Protein AF-A0A430QUJ9-F1 (afdb_monomer)

Foldseek 3Di:
DPDDPPVCVVVCVVDDPQQAAQEAEQDFAQFLVSLLVLVVVCVVRVVRHDPPHYYWYFDAFFPDPVGNVVSVVVIDHRFVLSNLLVVLVVVLCVLLVCLVVVVCCVVDDDFDFDYDDYDFDDADDVGDDPDPVVVCVVLCQQQVLDDDDDDDDDAFWKFFADKDKDKDFDAFFFFAALLNLQLCCVQPVVHASLRSQVLVVVCRVVRFKTHRQDPKRHADPPDPLLVLLVQCLPPPQCNVVSVVCNVVDWDHFDDIDDPVRHGGIATRHDDDCVRSPDSSVVSSLVRHLSSSRRRDFDDDDDDDPDPDDDDDDDDDDDDDDDDDGGGFIKMKMWTWIAGRPGDTDIDIFIAGPHQTSCSRVVVPGDDGGDDPPQSNDRGDIDHDPDRDDDDDGDDDDDDADALSNVSVVCVVLQACHSSRSSVVVVVCCVVQQFDQDPSRGTHGTLVVVLVQVLCCVQPVVVVDCNLRNVLSVVSVCSSVVNDDSVVSSVVNVVVSVVSSVSCVVSVVSSVVSCCVSGVPPPPDDDDDDDDDDDDDDDDSVVSSPDPVVVVVVVVVVVVVD

Mean predicted aligned error: 14.9 Å

Nearest PDB structures (foldseek):
  5gvc-assembly2_B  TM=8.607E-01  e=5.008E-49  Homo sapiens
  5gvc-assembly1_A  TM=8.505E-01  e=1.075E-48  Homo sapiens
  5gve-assembly1_A  TM=8.332E-01  e=3.160E-47  Homo sapiens
  9ca1-assembly1_A  TM=7.577E-01  e=1.767E-44  Homo sapiens
  4cgy-assembly1_A  TM=8.148E-01  e=2.483E-36  Homo sapiens

Radius of gyration: 31.78 Å; Cα contacts (8 Å, |Δi|>4): 728; chains: 1; bounding box: 90×70×80 Å

InterPro domains:
  IPR000380 DNA topoisomerase, type IA [PTHR11390] (107-527)
  IPR003601 DNA topoisomerase, type IA, domain 2 [SM00436] (54-139)
  IPR003602 DNA topoisomerase, type IA, DNA-binding domain [SM00437] (164-452)
  IPR013497 DNA topoisomerase, type IA, central [PF01131] (105-489)
  IPR013497 DNA topoisomerase, type IA, central [PR00417] (24-37)
  IPR013497 DNA topoisomerase, type IA, central [PR00417] (206-215)
  IPR013497 DNA topoisomerase, type IA, central [PR00417] (283-299)
  IPR013497 DNA topoisomerase, type IA, central [PR00417] (414-428)
  IPR013497 DNA topoisomerase, type IA, central [PS52039] (79-500)
  IPR013497 DNA topoisomerase, type IA, central [cd00186] (83-490)
  IPR013824 DNA topoisomerase, type IA, central region, subdomain 1 [G3DSA:1.10.460.10] (399-499)
  IPR013825 DNA topoisomerase, type IA, central region, subdomain 2 [G3DSA:2.70.20.10] (113-398)
  IPR013826 DNA topoisomerase, type IA, central region, subdomain 3 [G3DSA:1.10.290.10] (172-297)
  IPR023405 DNA topoisomerase, type IA, core domain [SSF56712] (9-503)

pLDDT: mean 71.26, std 26.03, range [22.38, 98.44]

Sequence (561 aa):
MNVDFLSRYNSWDKVDPAKNAGILILWLDCDKEGENICFEVINCVHSVMVHPKRILRAHFSAVTDQELHGAMKNLREPNKHEALSVDARQELDLRIGCAFTRFQTKFFQVSGVDDTGGVLEMSWNRDRIFDKEAASVFLGRVKSSKTAVLVLLTYSFFLVVQVSVKQKIKPRPQGLNTVEMLRVASAGLGIGPHSAMAIAERLYTSGYINYPRTETTAYPNTFDLRGLLQQQVNNPVWGDLAREILKSGLTPPRAGHDAGDHPPIAPMRFASSQELGHEAYRLYEYITQHFIATCRCMFLEYQEDILRPKSKVTFFNSSLISVHGEKFLRTKLFMTVSVGDGELFTISGLKVVDPGFTRILTWQAIEDKSLPITLLNQGYQFNLLEEPSLVEGQTGPPDYLTEAELITAMERHGIGTDASIPTHIENIVQRGYVQLLSGRKLQPTPLGIVLVHGYQTIDAELVLPHMRRAVEEQLNHIARGHAKYDLVLQFVLAIFAAKYRYFVEHINGMDQLFEVSFTTLASSGKPLSSRFDFICKMDFSKTLTDEKTLSKQKLYDSTCL

Solvent-accessible surface area (backbone atoms only — not comparable to full-atom values): 33397 Å² total; per-residue (Å²): 132,92,75,72,68,66,78,56,56,85,57,49,93,80,50,68,84,41,55,75,32,39,66,48,77,42,81,56,61,77,50,48,65,31,36,29,51,49,53,54,52,44,67,74,37,62,81,51,36,32,86,78,72,44,72,33,21,44,56,58,54,41,64,40,74,70,40,51,57,48,12,73,74,58,59,41,71,72,51,64,36,30,17,46,23,45,55,50,48,55,52,49,54,49,56,54,48,52,53,58,50,53,53,45,61,70,71,60,76,86,77,76,85,87,86,90,86,92,90,92,86,85,91,54,96,80,62,77,74,96,44,71,68,61,49,48,50,54,52,41,57,72,68,57,70,69,88,82,84,93,76,97,77,95,72,81,55,36,34,30,73,44,75,46,82,42,79,47,71,52,77,66,56,49,42,40,24,33,69,61,51,37,28,44,28,29,72,73,67,71,34,52,44,49,61,43,49,58,42,39,50,54,36,15,79,69,27,35,21,29,49,55,73,24,83,7,15,26,73,56,95,86,59,62,64,65,62,44,44,61,50,40,38,81,42,92,88,50,7,66,59,36,50,50,35,71,70,74,50,69,41,82,61,49,89,47,52,74,71,86,80,41,59,28,39,36,49,64,44,70,83,49,58,87,78,53,35,74,70,48,27,56,54,51,47,51,42,40,43,52,42,56,26,26,39,45,66,50,86,76,92,76,83,86,82,78,87,72,82,93,74,93,80,84,89,74,90,78,75,90,74,92,70,92,80,79,51,25,41,30,42,38,37,42,33,37,30,33,40,72,98,65,49,76,45,77,53,71,28,30,38,72,75,41,63,45,42,29,73,65,43,54,94,70,48,74,82,71,43,64,65,67,73,75,66,71,41,73,66,38,69,49,75,75,94,68,83,94,75,88,81,88,75,75,89,73,80,84,77,65,51,29,58,37,54,48,53,50,50,31,61,74,55,48,42,49,69,92,72,37,46,31,60,58,54,48,50,40,44,77,70,54,29,28,46,82,45,85,86,49,18,47,43,70,29,68,65,29,48,46,51,53,52,24,41,40,72,67,42,47,64,81,68,44,56,66,56,56,19,54,50,51,53,51,34,51,29,18,35,71,64,76,41,57,63,69,60,55,51,53,54,53,51,52,53,53,54,51,52,48,52,53,45,66,77,42,41,66,66,30,47,56,49,48,48,77,69,45,59,94,60,92,80,74,92,71,92,79,81,92,84,83,89,79,87,81,89,80,62,79,80,50,78,82,71,50,72,73,61,56,63,60,49,59,64,53,56,75,72,74,119

Structure (mmCIF, N/CA/C/O backbone):
data_AF-A0A430QUJ9-F1
#
_entry.id   AF-A0A430QUJ9-F1
#
loop_
_atom_site.group_PDB
_atom_site.id
_atom_site.type_symbol
_atom_site.label_atom_id
_atom_site.label_alt_id
_atom_site.label_comp_id
_atom_site.label_asym_id
_atom_site.label_entity_id
_atom_site.label_seq_id
_atom_site.pdbx_PDB_ins_code
_atom_site.Cartn_x
_atom_site.Cartn_y
_atom_site.Cartn_z
_atom_site.occupancy
_atom_site.B_iso_or_equiv
_atom_site.auth_seq_id
_atom_site.auth_comp_id
_atom_site.auth_asym_id
_atom_site.auth_atom_id
_atom_site.pdbx_PDB_model_num
ATOM 1 N N . MET A 1 1 ? 21.611 -34.837 -0.361 1.00 35.78 1 MET A N 1
ATOM 2 C CA . MET A 1 1 ? 22.803 -34.457 -1.150 1.00 35.78 1 MET A CA 1
ATOM 3 C C . MET A 1 1 ? 22.974 -32.957 -1.011 1.00 35.78 1 MET A C 1
ATOM 5 O O . MET A 1 1 ? 22.182 -32.232 -1.595 1.00 35.78 1 MET A O 1
ATOM 9 N N . ASN A 1 2 ? 23.938 -32.491 -0.212 1.00 32.34 2 ASN A N 1
ATOM 10 C CA . ASN A 1 2 ? 24.296 -31.070 -0.204 1.00 32.34 2 ASN A CA 1
ATOM 11 C C . ASN A 1 2 ? 25.121 -30.794 -1.460 1.00 32.34 2 ASN A C 1
ATOM 13 O O . ASN A 1 2 ? 26.311 -31.096 -1.491 1.00 32.34 2 ASN A O 1
ATOM 17 N N . VAL A 1 3 ? 24.472 -30.283 -2.508 1.00 33.78 3 VAL A N 1
ATOM 18 C CA . VAL A 1 3 ? 25.174 -29.796 -3.696 1.00 33.78 3 VAL A CA 1
ATOM 19 C C . VAL A 1 3 ? 25.469 -28.322 -3.477 1.00 33.78 3 VAL A C 1
ATOM 21 O O . VAL A 1 3 ? 24.633 -27.454 -3.696 1.00 33.78 3 VAL A O 1
ATOM 24 N N . ASP A 1 4 ? 26.678 -28.112 -2.982 1.00 36.97 4 ASP A N 1
ATOM 25 C CA . ASP A 1 4 ? 27.428 -26.869 -2.881 1.00 36.97 4 ASP A CA 1
ATOM 26 C C . ASP A 1 4 ? 27.088 -25.836 -3.982 1.00 36.97 4 ASP A C 1
ATOM 28 O O . ASP A 1 4 ? 27.614 -25.863 -5.098 1.00 36.97 4 ASP A O 1
ATOM 32 N N . PHE A 1 5 ? 26.157 -24.932 -3.662 1.00 37.47 5 PHE A N 1
ATOM 33 C CA . PHE A 1 5 ? 25.719 -23.846 -4.547 1.00 37.47 5 PHE A CA 1
ATOM 34 C C . PHE A 1 5 ? 26.672 -22.639 -4.471 1.00 37.47 5 PHE A C 1
ATOM 36 O O . PHE A 1 5 ? 26.761 -21.851 -5.412 1.00 37.47 5 PHE A O 1
ATOM 43 N N . LEU A 1 6 ? 27.418 -22.516 -3.365 1.00 33.12 6 LEU A N 1
ATOM 44 C CA . LEU A 1 6 ? 28.308 -21.390 -3.083 1.00 33.12 6 LEU A CA 1
ATOM 45 C C . LEU A 1 6 ? 29.676 -21.534 -3.765 1.00 33.12 6 LEU A C 1
ATOM 47 O O . LEU A 1 6 ? 30.183 -20.539 -4.277 1.00 33.12 6 LEU A O 1
ATOM 51 N N . SER A 1 7 ? 30.256 -22.738 -3.883 1.00 32.97 7 SER A N 1
ATOM 52 C CA . SER A 1 7 ? 31.539 -22.888 -4.600 1.00 32.97 7 SER A CA 1
ATOM 53 C C . SER A 1 7 ? 31.452 -22.595 -6.100 1.00 32.97 7 SER A C 1
ATOM 55 O O . SER A 1 7 ? 32.457 -22.227 -6.710 1.00 32.97 7 SER A O 1
ATOM 57 N N . ARG A 1 8 ? 30.254 -22.668 -6.698 1.00 39.16 8 ARG A N 1
ATOM 58 C CA . ARG A 1 8 ? 30.025 -22.207 -8.077 1.00 39.16 8 ARG A CA 1
ATOM 59 C C . ARG A 1 8 ? 29.982 -20.685 -8.204 1.00 39.16 8 ARG A C 1
ATOM 61 O O . ARG A 1 8 ? 30.275 -20.187 -9.290 1.00 39.16 8 ARG A O 1
ATOM 68 N N . TYR A 1 9 ? 29.659 -19.945 -7.142 1.00 41.38 9 TYR A N 1
ATOM 69 C CA . TYR A 1 9 ? 29.489 -18.489 -7.207 1.00 41.38 9 TYR A CA 1
ATOM 70 C C . TYR A 1 9 ? 30.796 -17.783 -7.614 1.00 41.38 9 TYR A C 1
ATOM 72 O O . TYR A 1 9 ? 30.804 -16.984 -8.546 1.00 41.38 9 TYR A O 1
ATOM 80 N N . ASN A 1 10 ? 31.929 -18.225 -7.058 1.00 38.12 10 ASN A N 1
ATOM 81 C CA . ASN A 1 10 ? 33.281 -17.724 -7.362 1.00 38.12 10 ASN A CA 1
ATOM 82 C C . ASN A 1 10 ? 33.793 -18.031 -8.793 1.00 38.12 10 ASN A C 1
ATOM 84 O O . ASN A 1 10 ? 34.966 -17.803 -9.090 1.00 38.12 10 ASN A O 1
ATOM 88 N N . SER A 1 11 ? 32.960 -18.591 -9.680 1.00 41.72 11 SER A N 1
ATOM 89 C CA . SER A 1 11 ? 33.311 -18.854 -11.087 1.00 41.72 11 SER A CA 1
ATOM 90 C C . SER A 1 11 ? 32.622 -17.925 -12.097 1.00 41.72 11 SER A C 1
ATOM 92 O O . SER A 1 11 ? 33.041 -17.883 -13.256 1.00 41.72 11 SER A O 1
ATOM 94 N N . TRP A 1 12 ? 31.619 -17.147 -11.672 1.00 45.84 12 TRP A N 1
ATOM 95 C CA . TRP A 1 12 ? 30.839 -16.280 -12.565 1.00 45.84 12 TRP A CA 1
ATOM 96 C C . TRP A 1 12 ? 31.568 -14.992 -12.976 1.00 45.84 12 TRP A C 1
ATOM 98 O O . TRP A 1 12 ? 31.320 -14.494 -14.070 1.00 45.84 12 TRP A O 1
ATOM 108 N N . ASP A 1 13 ? 32.566 -14.536 -12.208 1.00 47.56 13 ASP A N 1
ATOM 109 C CA . ASP A 1 13 ? 33.387 -13.339 -12.500 1.00 47.56 13 ASP A CA 1
A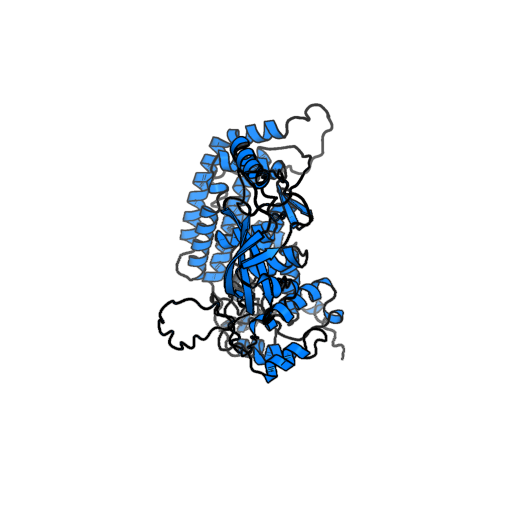TOM 110 C C . ASP A 1 13 ? 34.196 -13.403 -13.819 1.00 47.56 13 ASP A C 1
ATOM 112 O O . ASP A 1 13 ? 34.949 -12.485 -14.150 1.00 47.56 13 ASP A O 1
ATOM 116 N N . LYS A 1 14 ? 34.095 -14.501 -14.581 1.00 49.53 14 LYS A N 1
ATOM 117 C CA . LYS A 1 14 ? 34.790 -14.701 -15.865 1.00 49.53 14 LYS A CA 1
ATOM 118 C C . LYS A 1 14 ? 33.875 -15.033 -17.044 1.00 49.53 14 LYS A C 1
ATOM 120 O O . LYS A 1 14 ? 34.377 -15.140 -18.164 1.00 49.53 14 LYS A O 1
ATOM 125 N N . VAL A 1 15 ? 32.566 -15.190 -16.833 1.00 56.38 15 VAL A N 1
ATOM 126 C CA . VAL A 1 15 ? 31.608 -15.500 -17.904 1.00 56.38 15 VAL A CA 1
ATOM 127 C C . VAL A 1 15 ? 30.357 -14.648 -17.735 1.00 56.38 15 VAL A C 1
ATOM 129 O O . VAL A 1 15 ? 29.524 -14.915 -16.877 1.00 56.38 15 VAL A O 1
ATOM 132 N N . ASP A 1 16 ? 30.218 -13.651 -18.607 1.00 68.12 16 ASP A N 1
ATOM 133 C CA . ASP A 1 16 ? 28.972 -12.910 -18.808 1.00 68.12 16 ASP A CA 1
ATOM 134 C C . ASP A 1 16 ? 27.833 -13.900 -19.153 1.00 68.12 16 ASP A C 1
ATOM 136 O O . ASP A 1 16 ? 27.906 -14.542 -20.208 1.00 68.12 16 ASP A O 1
ATOM 140 N N . PRO A 1 17 ? 26.797 -14.051 -18.299 1.00 69.88 17 PRO A N 1
ATOM 141 C CA . PRO A 1 17 ? 25.726 -15.032 -18.496 1.00 69.88 17 PRO A CA 1
ATOM 142 C C . PRO A 1 17 ? 24.877 -14.785 -19.747 1.00 69.88 17 PRO A C 1
ATOM 144 O O . PRO A 1 17 ? 24.263 -15.714 -20.270 1.00 69.88 17 PRO A O 1
ATOM 147 N N . ALA A 1 18 ? 24.803 -13.533 -20.206 1.00 76.38 18 ALA A N 1
ATOM 148 C CA . ALA A 1 18 ? 24.006 -13.145 -21.363 1.00 76.38 18 ALA A CA 1
ATOM 149 C C . ALA A 1 18 ? 24.781 -13.278 -22.681 1.00 76.38 18 ALA A C 1
ATOM 151 O O . ALA A 1 18 ? 24.181 -13.352 -23.760 1.00 76.38 18 ALA A O 1
ATOM 152 N N . LYS A 1 19 ? 26.112 -13.356 -22.614 1.00 76.19 19 LYS A N 1
ATOM 153 C CA . LYS A 1 19 ? 26.965 -13.591 -23.775 1.00 76.19 19 LYS A CA 1
ATOM 154 C C . LYS A 1 19 ? 26.656 -14.960 -24.381 1.00 76.19 19 LYS A C 1
ATOM 156 O O . LYS A 1 19 ? 26.809 -15.996 -23.741 1.00 76.19 19 LYS A O 1
ATOM 161 N N . ASN A 1 20 ? 26.265 -14.955 -25.655 1.00 80.62 20 ASN A N 1
ATOM 162 C CA . ASN A 1 20 ? 25.747 -16.106 -26.412 1.00 80.62 20 ASN A CA 1
ATOM 163 C C . ASN A 1 20 ? 24.291 -16.527 -26.118 1.00 80.62 20 ASN A C 1
ATOM 165 O O . ASN A 1 20 ? 23.814 -17.485 -26.727 1.00 80.62 20 ASN A O 1
ATOM 169 N N . ALA A 1 21 ? 23.541 -15.806 -25.277 1.00 86.31 21 ALA A N 1
ATOM 170 C CA . ALA A 1 21 ? 22.111 -16.061 -25.096 1.00 86.31 21 ALA A CA 1
ATOM 171 C C . ALA A 1 21 ? 21.286 -15.513 -26.278 1.00 86.31 21 ALA A C 1
ATOM 173 O O . ALA A 1 21 ? 21.402 -14.341 -26.640 1.00 86.31 21 ALA A O 1
ATOM 174 N N . GLY A 1 22 ? 20.426 -16.351 -26.869 1.00 89.88 22 GLY A N 1
ATOM 175 C CA . GLY A 1 22 ? 19.442 -15.935 -27.886 1.00 89.88 22 GLY A CA 1
ATOM 176 C C . GLY A 1 22 ? 18.060 -15.580 -27.314 1.00 89.88 22 GLY A C 1
ATOM 177 O O . GLY A 1 22 ? 17.264 -14.912 -27.971 1.00 89.88 22 GLY A O 1
ATOM 178 N N . ILE A 1 23 ? 17.764 -16.010 -26.083 1.00 93.38 23 ILE A N 1
ATOM 179 C CA . ILE A 1 23 ? 16.490 -15.762 -25.397 1.00 93.38 23 ILE A CA 1
ATOM 180 C C . ILE A 1 23 ? 16.779 -15.256 -23.981 1.00 93.38 23 ILE A C 1
ATOM 182 O O . ILE A 1 23 ? 17.557 -15.872 -23.257 1.00 93.38 23 ILE A O 1
ATOM 186 N N . LEU A 1 24 ? 16.123 -14.164 -23.597 1.00 94.38 24 LEU A N 1
ATOM 187 C CA . LEU A 1 24 ? 16.058 -13.632 -22.238 1.00 94.38 24 LEU A CA 1
ATOM 188 C C . LEU A 1 24 ? 14.624 -13.808 -21.729 1.00 94.38 24 LEU A C 1
ATOM 190 O O . LEU A 1 24 ? 13.686 -13.384 -22.405 1.00 94.38 24 LEU A O 1
ATOM 194 N N . ILE A 1 25 ? 14.451 -14.423 -20.557 1.00 96.62 25 ILE A N 1
ATOM 195 C CA . ILE A 1 25 ? 13.147 -14.562 -19.894 1.00 96.62 25 ILE A CA 1
ATOM 196 C C . ILE A 1 25 ? 13.223 -13.861 -18.538 1.00 96.62 25 ILE A C 1
ATOM 198 O O . ILE A 1 25 ? 14.041 -14.219 -17.694 1.00 96.62 25 ILE A O 1
ATOM 202 N N . LEU A 1 26 ? 12.377 -12.854 -18.353 1.00 97.31 26 LEU A N 1
ATOM 203 C CA . LEU A 1 26 ? 12.357 -11.964 -17.200 1.00 97.31 26 LEU A CA 1
ATOM 204 C C . LEU A 1 26 ? 11.378 -12.497 -16.147 1.00 97.31 26 LEU A C 1
ATOM 206 O O . LEU A 1 26 ? 10.174 -12.581 -16.400 1.00 97.31 26 LEU A O 1
ATOM 210 N N . TRP A 1 27 ? 11.917 -12.850 -14.980 1.00 97.44 27 TRP A N 1
ATOM 211 C CA . TRP A 1 27 ? 11.215 -13.454 -13.836 1.00 97.44 27 TRP A CA 1
ATOM 212 C C . TRP A 1 27 ? 11.165 -12.530 -12.609 1.00 97.44 27 TRP A C 1
ATOM 214 O O . TRP A 1 27 ? 11.122 -12.994 -11.476 1.00 97.44 27 TRP A O 1
ATOM 224 N N . LEU A 1 28 ? 11.212 -11.217 -12.832 1.00 97.12 28 LEU A N 1
ATOM 225 C CA . LEU A 1 28 ? 11.117 -10.225 -11.764 1.00 97.12 28 LEU A CA 1
ATOM 226 C C . LEU A 1 28 ? 9.690 -10.181 -11.193 1.00 97.12 28 LEU A C 1
ATOM 228 O O . LEU A 1 28 ? 8.754 -10.679 -11.825 1.00 97.12 28 LEU A O 1
ATOM 232 N N . ASP A 1 29 ? 9.507 -9.567 -10.028 1.00 96.06 29 ASP A N 1
ATOM 233 C CA . ASP A 1 29 ? 8.171 -9.364 -9.458 1.00 96.06 29 ASP A CA 1
ATOM 234 C C . ASP A 1 29 ? 7.266 -8.587 -10.422 1.00 96.06 29 ASP A C 1
ATOM 236 O O . ASP A 1 29 ? 7.743 -7.877 -11.307 1.00 96.06 29 ASP A O 1
ATOM 240 N N . CYS A 1 30 ? 5.957 -8.804 -10.337 1.00 95.38 30 CYS A N 1
ATOM 241 C CA . CYS A 1 30 ? 5.016 -8.420 -11.392 1.00 95.38 30 CYS A CA 1
ATOM 242 C C . CYS A 1 30 ? 4.285 -7.088 -11.139 1.00 95.38 30 CYS A C 1
ATOM 244 O O . CYS A 1 30 ? 3.187 -6.898 -11.652 1.00 95.38 30 CYS A O 1
ATOM 246 N N . ASP A 1 31 ? 4.925 -6.158 -10.421 1.00 94.12 31 ASP A N 1
ATOM 247 C CA . ASP A 1 31 ? 4.508 -4.755 -10.331 1.00 94.12 31 ASP A CA 1
ATOM 248 C C . ASP A 1 31 ? 5.251 -3.845 -11.331 1.00 94.12 31 ASP A C 1
ATOM 250 O O . ASP A 1 31 ? 6.149 -4.261 -12.072 1.00 94.12 31 ASP A O 1
ATOM 254 N N . LYS A 1 32 ? 4.873 -2.560 -11.337 1.00 93.56 32 LYS A N 1
ATOM 255 C CA . LYS A 1 32 ? 5.483 -1.528 -12.188 1.00 93.56 32 LYS A CA 1
ATOM 256 C C . LYS A 1 32 ? 6.985 -1.364 -11.932 1.00 93.56 32 LYS A C 1
ATOM 258 O O . LYS A 1 32 ? 7.725 -1.098 -12.878 1.00 93.56 32 LYS A O 1
ATOM 263 N N . GLU A 1 33 ? 7.443 -1.517 -10.685 1.00 93.62 33 GLU A N 1
ATOM 264 C CA . GLU A 1 33 ? 8.871 -1.450 -10.339 1.00 93.62 33 GLU A CA 1
ATOM 265 C C . GLU A 1 33 ? 9.624 -2.644 -10.941 1.00 93.62 33 GLU A C 1
ATOM 267 O O . GLU A 1 33 ? 10.661 -2.465 -11.575 1.00 93.62 33 GLU A O 1
ATOM 272 N N . GLY A 1 34 ? 9.067 -3.853 -10.856 1.00 95.25 34 GLY A N 1
ATOM 273 C CA . GLY A 1 34 ? 9.607 -5.038 -11.514 1.00 95.25 34 GLY A CA 1
ATOM 274 C C . GLY A 1 34 ? 9.655 -4.920 -13.041 1.00 95.25 34 GLY A C 1
ATOM 275 O O . GLY A 1 34 ? 10.645 -5.329 -13.651 1.00 95.25 34 GLY A O 1
ATOM 276 N N . GLU A 1 35 ? 8.652 -4.305 -13.681 1.00 96.81 35 GLU A N 1
ATOM 277 C CA . GLU A 1 35 ? 8.715 -3.947 -15.109 1.00 96.81 35 GLU A CA 1
ATOM 278 C C . GLU A 1 35 ? 9.762 -2.846 -15.389 1.00 96.81 35 GLU A C 1
ATOM 280 O O . GLU A 1 35 ? 10.431 -2.904 -16.418 1.00 96.81 35 GLU A O 1
ATOM 285 N N . ASN A 1 36 ? 10.002 -1.881 -14.491 1.00 97.25 36 ASN A N 1
ATOM 286 C CA . ASN A 1 36 ? 11.100 -0.913 -14.645 1.00 97.25 36 ASN A CA 1
ATOM 287 C C . ASN A 1 36 ? 12.476 -1.603 -14.613 1.00 97.25 36 ASN A C 1
ATOM 289 O O . ASN A 1 36 ? 13.256 -1.467 -15.561 1.00 97.25 36 ASN A O 1
ATOM 293 N N . ILE A 1 37 ? 12.721 -2.441 -13.602 1.00 96.25 37 ILE A N 1
ATOM 294 C CA . ILE A 1 37 ? 13.965 -3.210 -13.459 1.00 96.25 37 ILE A CA 1
ATOM 295 C C . ILE A 1 37 ? 14.134 -4.196 -14.633 1.00 96.25 37 ILE A C 1
ATOM 297 O O . ILE A 1 37 ? 15.257 -4.418 -15.087 1.00 96.25 37 ILE A O 1
ATOM 301 N N . CYS A 1 38 ? 13.047 -4.723 -15.222 1.00 97.38 38 CYS A N 1
ATOM 302 C CA . CYS A 1 38 ? 13.125 -5.489 -16.474 1.00 97.38 38 CYS A CA 1
ATOM 303 C C . CYS A 1 38 ? 13.858 -4.708 -17.577 1.00 97.38 38 CYS A C 1
ATOM 305 O O . CYS A 1 38 ? 14.710 -5.280 -18.258 1.00 97.38 38 CYS A O 1
ATOM 307 N N . PHE A 1 39 ? 13.575 -3.412 -17.754 1.00 96.94 39 PHE A N 1
ATOM 308 C CA . PHE A 1 39 ? 14.261 -2.593 -18.760 1.00 96.94 39 PHE A CA 1
ATOM 309 C C . PHE A 1 39 ? 15.686 -2.204 -18.364 1.00 96.94 39 PHE A C 1
ATOM 311 O O . PHE A 1 39 ? 16.527 -2.085 -19.254 1.00 96.94 39 PHE A O 1
ATOM 318 N N . GLU A 1 40 ? 16.005 -2.088 -17.074 1.00 94.19 40 GLU A N 1
ATOM 319 C CA . GLU A 1 40 ? 17.399 -1.955 -16.631 1.00 94.19 40 GLU A CA 1
ATOM 320 C C . GLU A 1 40 ? 18.217 -3.210 -16.972 1.00 94.19 40 GLU A C 1
ATOM 322 O O . GLU A 1 40 ? 19.272 -3.108 -17.603 1.00 94.19 40 GLU A O 1
ATOM 327 N N . VAL A 1 41 ? 17.686 -4.403 -16.677 1.00 94.00 41 VAL A N 1
ATOM 328 C CA . VAL A 1 41 ? 18.298 -5.688 -17.057 1.00 94.00 41 VAL A CA 1
ATOM 329 C C . VAL A 1 41 ? 18.465 -5.785 -18.574 1.00 94.00 41 VAL A C 1
ATOM 331 O O . VAL A 1 41 ? 19.559 -6.102 -19.040 1.00 94.00 41 VAL A O 1
ATOM 334 N N . ILE A 1 42 ? 17.424 -5.466 -19.357 1.00 93.19 42 ILE A N 1
ATOM 335 C CA . ILE A 1 42 ? 17.495 -5.443 -20.829 1.00 93.19 42 ILE A CA 1
ATOM 336 C C . ILE A 1 42 ? 18.617 -4.513 -21.303 1.00 93.19 42 ILE A C 1
ATOM 338 O O . ILE A 1 42 ? 19.417 -4.926 -22.138 1.00 93.19 42 ILE A O 1
ATOM 342 N N . ASN A 1 43 ? 18.719 -3.291 -20.773 1.00 91.88 43 ASN A N 1
ATOM 343 C CA . ASN A 1 43 ? 19.751 -2.334 -21.178 1.00 91.88 43 ASN A CA 1
ATOM 344 C C . ASN A 1 43 ? 21.173 -2.859 -20.917 1.00 91.88 43 ASN A C 1
ATOM 346 O O . ASN A 1 43 ? 22.057 -2.659 -21.752 1.00 91.88 43 ASN A O 1
ATOM 350 N N . CYS A 1 44 ? 21.383 -3.577 -19.810 1.00 89.25 44 CYS A N 1
ATOM 351 C CA . CYS A 1 44 ? 22.666 -4.201 -19.486 1.00 89.25 44 CYS A CA 1
ATOM 352 C C . CYS A 1 44 ? 23.027 -5.367 -20.425 1.00 89.25 44 CYS A C 1
ATOM 354 O O . CYS A 1 44 ? 24.184 -5.489 -20.822 1.00 89.25 44 CYS A O 1
ATOM 356 N N . VAL A 1 45 ? 22.061 -6.218 -20.800 1.00 89.62 45 VAL A N 1
ATOM 357 C CA . VAL A 1 45 ? 22.344 -7.483 -21.516 1.00 89.62 45 VAL A CA 1
ATOM 358 C C . VAL A 1 45 ? 22.085 -7.450 -23.026 1.00 89.62 45 VAL A C 1
ATOM 360 O O . VAL A 1 45 ? 22.622 -8.271 -23.771 1.00 89.62 45 VAL A O 1
ATOM 363 N N . HIS A 1 46 ? 21.276 -6.514 -23.525 1.00 87.56 46 HIS A N 1
ATOM 364 C CA . HIS A 1 46 ? 20.812 -6.525 -24.917 1.00 87.56 46 HIS A CA 1
ATOM 365 C C . HIS A 1 46 ? 21.954 -6.413 -25.940 1.00 87.56 46 HIS A C 1
ATOM 367 O O . HIS A 1 46 ? 21.851 -6.959 -27.041 1.00 87.56 46 HIS A O 1
ATOM 373 N N . SER A 1 47 ? 23.056 -5.740 -25.600 1.00 87.81 47 SER A N 1
ATOM 374 C CA . SER A 1 47 ? 24.227 -5.595 -26.476 1.00 87.81 47 SER A CA 1
ATOM 375 C C . SER A 1 47 ? 25.012 -6.904 -26.660 1.00 87.81 47 SER A C 1
ATOM 377 O O . SER A 1 47 ? 25.507 -7.148 -27.760 1.00 87.81 47 SER A O 1
ATOM 379 N N . VAL A 1 48 ? 25.076 -7.761 -25.633 1.00 88.12 48 VAL A N 1
ATOM 380 C CA . VAL A 1 48 ? 25.901 -8.990 -25.590 1.00 88.12 48 VAL A CA 1
ATOM 381 C C . VAL A 1 48 ? 25.164 -10.272 -26.006 1.00 88.12 48 VAL A C 1
ATOM 383 O O . VAL A 1 48 ? 25.804 -11.277 -26.327 1.00 88.12 48 VAL A O 1
ATOM 386 N N . MET A 1 49 ? 23.829 -10.237 -26.056 1.00 88.69 49 MET A N 1
ATOM 387 C CA . MET A 1 49 ? 23.000 -11.323 -26.595 1.00 88.69 49 MET A CA 1
ATOM 388 C C . MET A 1 49 ? 23.260 -11.582 -28.095 1.00 88.69 49 MET A C 1
ATOM 390 O O . MET A 1 49 ? 23.700 -10.697 -28.836 1.00 88.69 49 MET A O 1
ATOM 394 N N . VAL A 1 50 ? 22.898 -12.772 -28.582 1.00 89.06 50 VAL A N 1
ATOM 395 C CA . VAL A 1 50 ? 23.071 -13.195 -29.988 1.00 89.06 50 VAL A CA 1
ATOM 396 C C . VAL A 1 50 ? 21.756 -13.121 -30.768 1.00 89.06 50 VAL A C 1
ATOM 398 O O . VAL A 1 50 ? 20.675 -13.324 -30.222 1.00 89.06 50 VAL A O 1
ATOM 401 N N . HIS A 1 51 ? 21.841 -12.798 -32.062 1.00 84.44 51 HIS A N 1
ATOM 402 C CA . HIS A 1 51 ? 20.679 -12.694 -32.947 1.00 84.44 51 HIS A CA 1
ATOM 403 C C . HIS A 1 51 ? 20.252 -14.061 -33.529 1.00 84.44 51 HIS A C 1
ATOM 405 O O . HIS A 1 51 ? 21.124 -14.860 -33.869 1.00 84.44 51 HIS A O 1
ATOM 411 N N . PRO A 1 52 ? 18.940 -14.315 -33.720 1.00 80.44 52 PRO A N 1
ATOM 412 C CA . PRO A 1 52 ? 17.811 -13.446 -33.377 1.00 80.44 52 PRO A CA 1
ATOM 413 C C . PRO A 1 52 ? 17.540 -13.419 -31.864 1.00 80.44 52 PRO A C 1
ATOM 415 O O . PRO A 1 52 ? 17.400 -14.461 -31.229 1.00 80.44 52 PRO A O 1
ATOM 418 N N . LYS A 1 53 ? 17.435 -12.208 -31.304 1.00 88.44 53 LYS A N 1
ATOM 419 C CA . LYS A 1 53 ? 17.185 -11.972 -29.877 1.00 88.44 53 LYS A CA 1
ATOM 420 C C . LYS A 1 53 ? 15.691 -12.075 -29.595 1.00 88.44 53 LYS A C 1
ATOM 422 O O . LYS A 1 53 ? 14.895 -11.472 -30.311 1.00 88.44 53 LYS A O 1
ATOM 427 N N . ARG A 1 54 ? 15.311 -12.789 -28.537 1.00 93.06 54 ARG A N 1
ATOM 428 C CA . ARG A 1 54 ? 13.939 -12.811 -28.009 1.00 93.06 54 ARG A CA 1
ATOM 429 C C . ARG A 1 54 ? 13.958 -12.379 -26.550 1.00 93.06 54 ARG A C 1
ATOM 431 O O . ARG A 1 54 ? 14.661 -12.988 -25.750 1.00 93.06 54 ARG A O 1
ATOM 438 N N . ILE A 1 55 ? 13.189 -11.351 -26.216 1.00 95.31 55 ILE A N 1
ATOM 439 C CA . ILE A 1 55 ? 12.996 -10.886 -24.841 1.00 95.31 55 ILE A CA 1
ATOM 440 C C . ILE A 1 55 ? 11.563 -11.233 -24.461 1.00 95.31 55 ILE A C 1
ATOM 442 O O . ILE A 1 55 ? 10.631 -10.899 -25.187 1.00 95.31 55 ILE A O 1
ATOM 446 N N . LEU A 1 56 ? 11.406 -11.956 -23.361 1.00 97.25 56 LEU A N 1
ATOM 447 C CA . LEU A 1 56 ? 10.138 -12.489 -22.890 1.00 97.25 56 LEU A CA 1
ATOM 448 C C . LEU A 1 56 ? 9.979 -12.190 -21.402 1.00 97.25 56 LEU A C 1
ATOM 450 O O . LEU A 1 56 ? 10.955 -12.108 -20.660 1.00 97.25 56 LEU A O 1
ATOM 454 N N . ARG A 1 57 ? 8.734 -12.061 -20.966 1.00 97.81 57 ARG A N 1
ATOM 455 C CA . ARG A 1 57 ? 8.334 -11.712 -19.609 1.00 97.81 57 ARG A CA 1
ATOM 456 C C . ARG A 1 57 ? 7.442 -12.814 -19.054 1.00 97.81 57 ARG A C 1
ATOM 458 O O . ARG A 1 57 ? 6.385 -13.099 -19.617 1.00 97.81 57 ARG A O 1
ATOM 465 N N . ALA A 1 58 ? 7.875 -13.441 -17.967 1.00 97.75 58 ALA A N 1
ATOM 466 C CA . ALA A 1 58 ? 7.018 -14.308 -17.172 1.00 97.75 58 ALA A CA 1
ATOM 467 C C . ALA A 1 58 ? 6.117 -13.441 -16.286 1.00 97.75 58 ALA A C 1
ATOM 469 O O . ALA A 1 58 ? 6.586 -12.444 -15.736 1.00 97.75 58 ALA A O 1
ATOM 470 N N . HIS A 1 59 ? 4.843 -13.818 -16.165 1.00 96.12 59 HIS A N 1
ATOM 471 C CA . HIS A 1 59 ? 3.860 -13.118 -15.341 1.00 96.12 59 HIS A CA 1
ATOM 472 C C . HIS A 1 59 ? 3.204 -14.085 -14.357 1.00 96.12 59 HIS A C 1
ATOM 474 O O . HIS A 1 59 ? 2.640 -15.098 -14.771 1.00 96.12 59 HIS A O 1
ATOM 480 N N . PHE A 1 60 ? 3.301 -13.774 -13.069 1.00 96.12 60 PHE A N 1
ATOM 481 C CA . PHE A 1 60 ? 2.858 -14.608 -11.956 1.00 96.12 60 PHE A CA 1
ATOM 482 C C . PHE A 1 60 ? 2.467 -13.714 -10.770 1.00 96.12 60 PHE A C 1
ATOM 484 O O . PHE A 1 60 ? 2.829 -12.543 -10.715 1.00 96.12 60 PHE A O 1
ATOM 491 N N . SER A 1 61 ? 1.684 -14.254 -9.843 1.00 95.94 61 SER A N 1
ATOM 492 C CA . SER A 1 61 ? 1.255 -13.597 -8.604 1.00 95.94 61 SER A CA 1
ATOM 493 C C . SER A 1 61 ? 1.675 -14.370 -7.351 1.00 95.94 61 SER A C 1
ATOM 495 O O . SER A 1 61 ? 1.539 -13.847 -6.255 1.00 95.94 61 SER A O 1
ATOM 497 N N . ALA A 1 62 ? 2.196 -15.591 -7.463 1.00 94.62 62 ALA A N 1
ATOM 498 C CA . ALA A 1 62 ? 2.694 -16.371 -6.337 1.00 94.62 62 ALA A CA 1
ATOM 499 C C . ALA A 1 62 ? 3.850 -17.294 -6.743 1.00 94.62 62 ALA A C 1
ATOM 501 O O . ALA A 1 62 ? 3.848 -17.892 -7.821 1.00 94.62 62 ALA A O 1
ATOM 502 N N . VAL A 1 63 ? 4.806 -17.487 -5.832 1.00 94.12 63 VAL A N 1
ATOM 503 C CA . VAL A 1 63 ? 5.928 -18.422 -6.009 1.00 94.12 63 VAL A CA 1
ATOM 504 C C . VAL A 1 63 ? 5.456 -19.855 -5.712 1.00 94.12 63 VAL A C 1
ATOM 506 O O . VAL A 1 63 ? 5.758 -20.432 -4.671 1.00 94.12 63 VAL A O 1
ATOM 509 N N . THR A 1 64 ? 4.650 -20.418 -6.618 1.00 90.94 64 THR A N 1
ATOM 510 C CA . THR A 1 64 ? 4.118 -21.792 -6.528 1.00 90.94 64 THR A CA 1
ATOM 511 C C . THR A 1 64 ? 4.349 -22.564 -7.822 1.00 90.94 64 THR A C 1
ATOM 513 O O . THR A 1 64 ? 4.318 -21.982 -8.906 1.00 90.94 64 THR A O 1
ATOM 516 N N . ASP A 1 65 ? 4.517 -23.887 -7.739 1.00 90.31 65 ASP A N 1
ATOM 517 C CA . ASP A 1 65 ? 4.762 -24.731 -8.919 1.00 90.31 65 ASP A CA 1
ATOM 518 C C . ASP A 1 65 ? 3.703 -24.536 -10.014 1.00 90.31 65 ASP A C 1
ATOM 520 O O . ASP A 1 65 ? 4.044 -24.437 -11.193 1.00 90.31 65 ASP A O 1
ATOM 524 N N . GLN A 1 66 ? 2.423 -24.451 -9.638 1.00 89.06 66 GLN A N 1
ATOM 525 C CA . GLN A 1 66 ? 1.320 -24.266 -10.581 1.00 89.06 66 GLN A CA 1
ATOM 526 C C . GLN A 1 66 ? 1.418 -22.926 -11.321 1.00 89.06 66 GLN A C 1
ATOM 528 O O . GLN A 1 66 ? 1.285 -22.902 -12.548 1.00 89.06 66 GLN A O 1
ATOM 533 N N . GLU A 1 67 ? 1.666 -21.827 -10.605 1.00 91.62 67 GLU A N 1
ATOM 534 C CA . GLU A 1 67 ? 1.780 -20.506 -11.225 1.00 91.62 67 GLU A CA 1
ATOM 535 C C . GLU A 1 67 ? 3.048 -20.362 -12.062 1.00 91.62 67 GLU A C 1
ATOM 537 O O . GLU A 1 67 ? 2.962 -19.895 -13.194 1.00 91.62 67 GLU A O 1
ATOM 542 N N . LEU A 1 68 ? 4.204 -20.825 -11.581 1.00 94.81 68 LEU A N 1
ATOM 543 C CA . LEU A 1 68 ? 5.465 -20.715 -12.320 1.00 94.81 68 LEU A CA 1
ATOM 544 C C . LEU A 1 68 ? 5.426 -21.540 -13.622 1.00 94.81 68 LEU A C 1
ATOM 546 O O . LEU A 1 68 ? 5.804 -21.047 -14.687 1.00 94.81 68 LEU A O 1
ATOM 550 N N . HIS A 1 69 ? 4.873 -22.759 -13.598 1.00 95.75 69 HIS A N 1
ATOM 551 C CA . HIS A 1 69 ? 4.646 -23.528 -14.830 1.00 95.75 69 HIS A CA 1
ATOM 552 C C . HIS A 1 69 ? 3.573 -22.897 -15.734 1.00 95.75 69 HIS A C 1
ATOM 554 O O . HIS A 1 69 ? 3.637 -23.057 -16.955 1.00 95.75 69 HIS A O 1
ATOM 560 N N . GLY A 1 70 ? 2.591 -22.191 -15.165 1.00 94.50 70 GLY A N 1
ATOM 561 C CA . GLY A 1 70 ? 1.607 -21.403 -15.908 1.00 94.50 70 GLY A CA 1
ATOM 562 C C . GLY A 1 70 ? 2.243 -20.211 -16.628 1.00 94.50 70 GLY A C 1
ATOM 563 O O . GLY A 1 70 ? 2.038 -20.045 -17.830 1.00 94.50 70 GLY A O 1
ATOM 564 N N . ALA A 1 71 ? 3.073 -19.441 -15.928 1.00 96.44 71 ALA A N 1
ATOM 565 C CA . ALA A 1 71 ? 3.800 -18.287 -16.444 1.00 96.44 71 ALA A CA 1
ATOM 566 C C . ALA A 1 71 ? 4.767 -18.682 -17.570 1.00 96.44 71 ALA A C 1
ATOM 568 O O . ALA A 1 71 ? 4.753 -18.074 -18.637 1.00 96.44 71 ALA A O 1
ATOM 569 N N . MET A 1 72 ? 5.533 -19.764 -17.388 1.00 97.25 72 MET A N 1
ATOM 570 C CA . MET A 1 72 ? 6.471 -20.272 -18.400 1.00 97.25 72 MET A CA 1
ATOM 571 C C . MET A 1 72 ? 5.778 -20.727 -19.699 1.00 97.25 72 MET A C 1
ATOM 573 O O . MET A 1 72 ? 6.376 -20.681 -20.773 1.00 97.25 72 MET A O 1
ATOM 577 N N . LYS A 1 73 ? 4.510 -21.156 -19.628 1.00 96.81 73 LYS A N 1
ATOM 578 C CA . LYS A 1 73 ? 3.700 -21.512 -20.808 1.00 96.81 73 LYS A CA 1
ATOM 579 C C . LYS A 1 73 ? 3.080 -20.298 -21.507 1.00 96.81 73 LYS A C 1
ATOM 581 O O . LYS A 1 73 ? 2.764 -20.398 -22.687 1.00 96.81 73 LYS A O 1
ATOM 586 N N . ASN A 1 74 ? 2.912 -19.181 -20.799 1.00 96.44 74 ASN A N 1
ATOM 587 C CA . ASN A 1 74 ? 2.182 -17.993 -21.250 1.00 96.44 74 ASN A CA 1
ATOM 588 C C . ASN A 1 74 ? 3.061 -16.729 -21.167 1.00 96.44 74 ASN A C 1
ATOM 590 O O . ASN A 1 74 ? 2.649 -15.701 -20.632 1.00 96.44 74 ASN A O 1
ATOM 594 N N . LEU A 1 75 ? 4.295 -16.822 -21.670 1.00 97.44 75 LEU A N 1
ATOM 595 C CA . LEU A 1 75 ? 5.240 -15.704 -21.694 1.00 97.44 75 LEU A CA 1
ATOM 596 C C . LEU A 1 75 ? 4.727 -14.557 -22.584 1.00 97.44 75 LEU A C 1
ATOM 598 O O . LEU A 1 75 ? 4.290 -14.793 -23.711 1.00 97.44 75 LEU A O 1
ATOM 602 N N . ARG A 1 76 ? 4.840 -13.319 -22.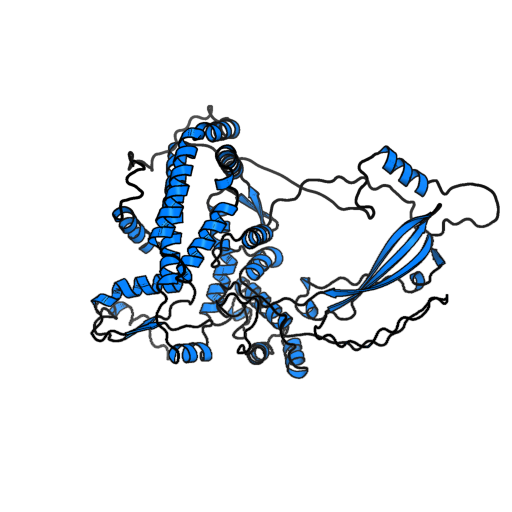088 1.00 96.25 76 ARG A N 1
ATOM 603 C CA . ARG A 1 76 ? 4.448 -12.073 -22.776 1.00 96.25 76 ARG A CA 1
ATOM 604 C C . ARG A 1 76 ? 5.669 -11.211 -23.130 1.00 96.25 76 ARG A C 1
ATOM 606 O O . ARG A 1 76 ? 6.803 -11.618 -22.888 1.00 96.25 76 ARG A O 1
ATOM 613 N N . GLU A 1 77 ? 5.455 -10.024 -23.690 1.00 96.50 77 GLU A N 1
ATOM 614 C CA . GLU A 1 77 ? 6.493 -8.984 -23.807 1.00 96.50 77 GLU A CA 1
ATOM 615 C C . GLU A 1 77 ? 6.508 -8.092 -22.541 1.00 96.50 77 GLU A C 1
ATOM 617 O O . GLU A 1 77 ? 5.462 -7.942 -21.904 1.00 96.50 77 GLU A O 1
ATOM 62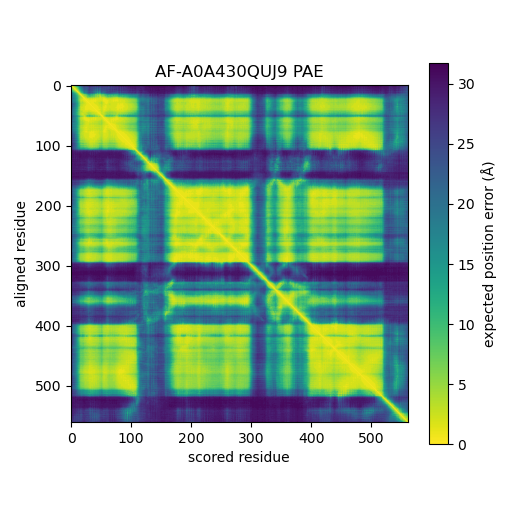2 N N . PRO A 1 78 ? 7.663 -7.530 -22.130 1.00 97.25 78 PRO A N 1
ATOM 623 C CA . PRO A 1 78 ? 7.746 -6.606 -20.992 1.00 97.25 78 PRO A CA 1
ATOM 624 C C . PRO A 1 78 ? 7.079 -5.255 -21.306 1.00 97.25 78 PRO A C 1
ATOM 626 O O . PRO A 1 78 ? 7.179 -4.749 -22.427 1.00 97.25 78 PRO A O 1
ATOM 629 N N . ASN A 1 79 ? 6.419 -4.639 -20.322 1.00 97.12 79 ASN A N 1
ATOM 630 C CA . ASN A 1 79 ? 5.614 -3.437 -20.543 1.00 97.12 79 ASN A CA 1
ATOM 631 C C . ASN A 1 79 ? 6.432 -2.143 -20.381 1.00 97.12 79 ASN A C 1
ATOM 633 O O . ASN A 1 79 ? 6.625 -1.628 -19.277 1.00 97.12 79 ASN A O 1
ATOM 637 N N . LYS A 1 80 ? 6.865 -1.550 -21.505 1.00 97.00 80 LYS A N 1
ATOM 638 C CA . LYS A 1 80 ? 7.629 -0.289 -21.475 1.00 97.00 80 LYS A CA 1
ATOM 639 C C . LYS A 1 80 ? 6.818 0.902 -20.946 1.00 97.00 80 LYS A C 1
ATOM 641 O O . LYS A 1 80 ? 7.418 1.842 -20.432 1.00 97.00 80 LYS A O 1
ATOM 646 N N . HIS A 1 81 ? 5.489 0.886 -21.043 1.00 97.62 81 HIS A N 1
ATOM 647 C CA . HIS A 1 81 ? 4.648 1.978 -20.546 1.00 97.62 81 HIS A CA 1
ATOM 648 C C . HIS A 1 81 ? 4.633 2.039 -19.015 1.00 97.62 81 HIS A C 1
ATOM 650 O O . HIS A 1 81 ? 4.821 3.113 -18.444 1.00 97.62 81 HIS A O 1
ATOM 656 N N . GLU A 1 82 ? 4.508 0.891 -18.345 1.00 96.12 82 GLU A N 1
ATOM 657 C CA . GLU A 1 82 ? 4.637 0.791 -16.886 1.00 96.12 82 GLU A CA 1
ATOM 658 C C . GLU A 1 82 ? 6.037 1.209 -16.424 1.00 96.12 82 GLU A C 1
ATOM 660 O O . GLU A 1 82 ? 6.158 2.096 -15.577 1.00 96.12 82 GLU A O 1
ATOM 665 N N . ALA A 1 83 ? 7.090 0.694 -17.065 1.00 97.00 83 ALA A N 1
ATOM 666 C CA . ALA A 1 83 ? 8.469 1.079 -16.769 1.00 97.00 83 ALA A CA 1
ATOM 667 C C . ALA A 1 83 ? 8.717 2.597 -16.898 1.00 97.00 83 ALA A C 1
ATOM 669 O O . ALA A 1 83 ? 9.353 3.187 -16.028 1.00 97.00 83 ALA A O 1
ATOM 670 N N . LEU A 1 84 ? 8.176 3.244 -17.939 1.00 97.25 84 LEU A N 1
ATOM 671 C CA . LEU A 1 84 ? 8.263 4.700 -18.123 1.00 97.25 84 LEU A CA 1
ATOM 672 C C . LEU A 1 84 ? 7.474 5.488 -17.066 1.00 97.25 84 LEU A C 1
ATOM 674 O O . LEU A 1 84 ? 7.850 6.612 -16.743 1.00 97.25 84 LEU A O 1
ATOM 678 N N . SER A 1 85 ? 6.392 4.931 -16.511 1.00 96.44 85 SER A N 1
ATOM 679 C CA . SER A 1 85 ? 5.675 5.578 -15.403 1.00 96.44 85 SER A CA 1
ATOM 680 C C . SER A 1 85 ? 6.510 5.603 -14.116 1.00 96.44 85 SER A C 1
ATOM 682 O O . SER A 1 85 ? 6.466 6.589 -13.382 1.00 96.44 85 SER A O 1
ATOM 684 N N . VAL A 1 86 ? 7.333 4.573 -13.889 1.00 95.56 86 VAL A N 1
ATOM 685 C CA . VAL A 1 86 ? 8.297 4.527 -12.781 1.00 95.56 86 VAL A CA 1
ATOM 686 C C . VAL A 1 86 ? 9.427 5.527 -12.991 1.00 95.56 86 VAL A C 1
ATOM 688 O O . VAL A 1 86 ? 9.670 6.340 -12.100 1.00 95.56 86 VAL A O 1
ATOM 691 N N . ASP A 1 87 ? 10.050 5.526 -14.179 1.00 94.94 87 ASP A N 1
ATOM 692 C CA . ASP A 1 87 ? 11.099 6.488 -14.554 1.00 94.94 87 ASP A CA 1
ATOM 693 C C . ASP A 1 87 ? 10.616 7.934 -14.295 1.00 94.94 87 ASP A C 1
ATOM 695 O O . ASP A 1 87 ? 11.288 8.721 -13.626 1.00 94.94 87 ASP A O 1
ATOM 699 N N . ALA A 1 88 ? 9.388 8.256 -14.728 1.00 95.31 88 ALA A N 1
ATOM 700 C CA . ALA A 1 88 ? 8.792 9.581 -14.563 1.00 95.31 88 ALA A CA 1
ATOM 701 C C . ALA A 1 88 ? 8.543 9.931 -13.089 1.00 95.31 88 ALA A C 1
ATOM 703 O O . ALA A 1 88 ? 8.795 11.063 -12.677 1.00 95.31 88 ALA A O 1
ATOM 704 N N . ARG A 1 89 ? 8.069 8.974 -12.278 1.00 95.12 89 ARG A N 1
ATOM 705 C CA . ARG A 1 89 ? 7.849 9.170 -10.836 1.00 95.12 89 ARG A CA 1
ATOM 706 C C . ARG A 1 89 ? 9.163 9.463 -10.113 1.00 95.12 89 ARG A C 1
ATOM 708 O O . ARG A 1 89 ? 9.245 10.449 -9.385 1.00 95.12 89 ARG A O 1
ATOM 715 N N . GLN A 1 90 ? 10.185 8.636 -10.347 1.00 91.69 90 GLN A N 1
ATOM 716 C CA . GLN A 1 90 ? 11.517 8.797 -9.756 1.00 91.69 90 GLN A CA 1
ATOM 717 C C . GLN A 1 90 ? 12.126 10.152 -10.141 1.00 91.69 90 GLN A C 1
ATOM 719 O O . GLN A 1 90 ? 12.643 10.872 -9.287 1.00 91.69 90 GLN A O 1
ATOM 724 N N . GLU A 1 91 ? 12.026 10.532 -11.417 1.00 92.62 91 GLU A N 1
ATOM 725 C CA . GLU A 1 91 ? 12.569 11.789 -11.925 1.00 92.62 91 GLU A CA 1
ATOM 726 C C . GLU A 1 91 ? 11.847 13.025 -11.360 1.00 92.62 91 GLU A C 1
ATOM 728 O O . GLU A 1 91 ? 12.506 13.995 -10.968 1.00 92.62 91 GLU A O 1
ATOM 733 N N . LEU A 1 92 ? 10.514 12.996 -11.270 1.00 92.00 92 LEU A N 1
ATOM 734 C CA . LEU A 1 92 ? 9.721 14.068 -10.662 1.00 92.00 92 LEU A CA 1
ATOM 735 C C . LEU A 1 92 ? 10.036 14.225 -9.170 1.00 92.00 92 LEU A C 1
ATOM 737 O O . LEU A 1 92 ? 10.375 15.329 -8.734 1.00 92.00 92 LEU A O 1
ATOM 741 N N . ASP A 1 93 ? 9.987 13.132 -8.407 1.00 89.88 93 ASP A N 1
ATOM 742 C CA . ASP A 1 93 ? 10.188 13.155 -6.955 1.00 89.88 93 ASP A CA 1
ATOM 743 C C . ASP A 1 93 ? 11.621 13.586 -6.597 1.00 89.88 93 ASP A C 1
ATOM 745 O O . ASP A 1 93 ? 11.816 14.397 -5.686 1.00 89.88 93 ASP A O 1
ATOM 749 N N . LEU A 1 94 ? 12.622 13.153 -7.376 1.00 86.31 94 LEU A N 1
ATOM 750 C CA . LEU A 1 94 ? 14.010 13.593 -7.226 1.00 86.31 94 LEU A CA 1
ATOM 751 C C . LEU A 1 94 ? 14.184 15.083 -7.549 1.00 86.31 94 LEU A C 1
ATOM 753 O O . LEU A 1 94 ? 14.762 15.816 -6.742 1.00 86.31 94 LEU A O 1
ATOM 757 N N . ARG A 1 95 ? 13.715 15.544 -8.720 1.00 87.62 95 ARG A N 1
ATOM 758 C CA . ARG A 1 95 ? 13.914 16.931 -9.182 1.00 87.62 95 ARG A CA 1
ATOM 759 C C . ARG A 1 95 ? 13.198 17.930 -8.274 1.00 87.62 95 ARG A C 1
ATOM 761 O O . ARG A 1 95 ? 13.807 18.919 -7.867 1.00 87.62 95 ARG A O 1
ATOM 768 N N . ILE A 1 96 ? 11.934 17.666 -7.937 1.00 86.69 96 ILE A N 1
ATOM 769 C CA . ILE A 1 96 ? 11.117 18.536 -7.080 1.00 86.69 96 ILE A CA 1
ATOM 770 C C . ILE A 1 96 ? 11.647 18.486 -5.641 1.00 86.69 96 ILE A C 1
ATOM 772 O O . ILE A 1 96 ? 11.943 19.533 -5.063 1.00 86.69 96 ILE A O 1
ATOM 776 N N . GLY A 1 97 ? 11.858 17.289 -5.083 1.00 79.75 97 GLY A N 1
ATOM 777 C CA . GLY A 1 97 ? 12.359 17.121 -3.718 1.00 79.75 97 GLY A CA 1
ATOM 778 C C . GLY A 1 97 ? 13.719 17.789 -3.506 1.00 79.75 97 GLY A C 1
ATOM 779 O O . GLY A 1 97 ? 13.871 18.621 -2.612 1.00 79.75 97 GLY A O 1
ATOM 780 N N . CYS A 1 98 ? 14.705 17.514 -4.368 1.00 74.06 98 CYS A N 1
ATOM 781 C CA . CYS A 1 98 ? 16.028 18.132 -4.245 1.00 74.06 98 CYS A CA 1
ATOM 782 C C . CYS A 1 98 ? 15.999 19.654 -4.423 1.00 74.06 98 CYS A C 1
ATOM 784 O O . CYS A 1 98 ? 16.781 20.334 -3.762 1.00 74.06 98 CYS A O 1
ATOM 786 N N . ALA A 1 99 ? 15.133 20.198 -5.285 1.00 76.88 99 ALA A N 1
ATOM 787 C CA . ALA A 1 99 ? 15.001 21.641 -5.475 1.00 76.88 99 ALA A CA 1
ATOM 788 C C . ALA A 1 99 ? 14.562 22.346 -4.182 1.00 76.88 99 ALA A C 1
ATOM 790 O O . ALA A 1 99 ? 15.289 23.197 -3.663 1.00 76.88 99 ALA A O 1
ATOM 791 N N . PHE A 1 100 ? 13.407 21.956 -3.635 1.00 79.19 100 PHE A N 1
ATOM 792 C CA . PHE A 1 100 ? 12.852 22.577 -2.432 1.00 79.19 100 PHE A CA 1
ATOM 793 C C . PHE A 1 100 ? 13.711 22.295 -1.193 1.00 79.19 100 PHE A C 1
ATOM 795 O O . PHE A 1 100 ? 13.985 23.221 -0.427 1.00 79.19 100 PHE A O 1
ATOM 802 N N . THR A 1 101 ? 14.182 21.057 -0.999 1.00 71.56 101 THR A N 1
ATOM 803 C CA . THR A 1 101 ? 14.991 20.703 0.177 1.00 71.56 101 THR A CA 1
ATOM 804 C C . THR A 1 101 ? 16.357 21.386 0.157 1.00 71.56 101 THR A C 1
ATOM 806 O O . THR A 1 101 ? 16.723 21.980 1.165 1.00 71.56 101 THR A O 1
ATOM 809 N N . ARG A 1 102 ? 17.107 21.377 -0.960 1.00 67.81 102 ARG A N 1
ATOM 810 C CA . ARG A 1 102 ? 18.458 21.983 -0.984 1.00 67.81 102 ARG A CA 1
ATOM 811 C C . ARG A 1 102 ? 18.424 23.494 -0.775 1.00 67.81 102 ARG A C 1
ATOM 813 O O . ARG A 1 102 ? 19.312 24.026 -0.109 1.00 67.81 102 ARG A O 1
ATOM 820 N N . PHE A 1 103 ? 17.412 24.172 -1.320 1.00 71.12 103 PHE A N 1
ATOM 821 C CA . PHE A 1 103 ? 17.190 25.594 -1.069 1.00 71.12 103 PHE A CA 1
ATOM 822 C C . PHE A 1 103 ? 16.973 25.854 0.429 1.00 71.12 103 PHE A C 1
ATOM 824 O O . PHE A 1 103 ? 17.729 26.618 1.026 1.00 71.12 103 PHE A O 1
ATOM 831 N N . GLN A 1 104 ? 16.041 25.131 1.057 1.00 62.28 104 GLN A N 1
ATOM 832 C CA . GLN A 1 104 ? 15.755 25.268 2.488 1.00 62.28 104 GLN A CA 1
ATOM 833 C C . GLN A 1 104 ? 16.944 24.899 3.381 1.00 62.28 104 GLN A C 1
ATOM 835 O O . GLN A 1 104 ? 17.252 25.662 4.280 1.00 62.28 104 GLN A O 1
ATOM 840 N N . THR A 1 105 ? 17.692 23.821 3.116 1.00 55.38 105 THR A N 1
ATOM 841 C CA . THR A 1 105 ? 18.883 23.464 3.926 1.00 55.38 105 THR A CA 1
ATOM 842 C C . THR A 1 105 ? 20.025 24.478 3.830 1.00 55.38 105 THR A C 1
ATOM 844 O O . THR A 1 105 ? 20.928 24.481 4.666 1.00 55.38 105 THR A O 1
ATOM 847 N N . LYS A 1 106 ? 20.027 25.312 2.783 1.00 52.69 106 LYS A N 1
ATOM 848 C CA . LYS A 1 106 ? 20.980 26.415 2.626 1.00 52.69 106 LYS A CA 1
ATOM 849 C C . LYS A 1 106 ? 20.475 27.708 3.277 1.00 52.69 106 LYS A C 1
ATOM 851 O O . LYS A 1 106 ? 21.291 28.536 3.666 1.00 52.69 106 LYS A O 1
ATOM 856 N N . PHE A 1 107 ? 19.159 27.882 3.348 1.00 54.22 107 PHE A N 1
ATOM 857 C CA . PHE A 1 107 ? 18.497 29.056 3.908 1.00 54.22 107 PHE A CA 1
ATOM 858 C C . PHE A 1 107 ? 18.355 28.942 5.440 1.00 54.22 107 PHE A C 1
ATOM 860 O O . PHE A 1 107 ? 18.746 29.850 6.163 1.00 54.22 107 PHE A O 1
ATOM 867 N N . PHE A 1 108 ? 17.898 27.788 5.932 1.00 49.41 108 PHE A N 1
ATOM 868 C CA . PHE A 1 108 ? 17.688 27.467 7.344 1.00 49.41 108 PHE A CA 1
ATOM 869 C C . PHE A 1 108 ? 18.805 26.557 7.875 1.00 49.41 108 PHE A C 1
ATOM 871 O O . PHE A 1 108 ? 18.775 25.338 7.688 1.00 49.41 108 PHE A O 1
ATOM 878 N N . GLN A 1 109 ? 19.787 27.131 8.574 1.00 35.12 109 GLN A N 1
ATOM 879 C CA . GLN A 1 109 ? 20.723 26.364 9.401 1.00 35.12 109 GLN A CA 1
ATOM 880 C C . GLN A 1 109 ? 20.449 26.616 10.894 1.00 35.12 109 GLN A C 1
ATOM 882 O O . GLN A 1 109 ? 20.542 27.754 11.340 1.00 35.12 109 GLN A O 1
ATOM 887 N N . VAL A 1 110 ? 20.242 25.514 11.640 1.00 27.45 110 VAL A N 1
ATOM 888 C CA . VAL A 1 110 ? 20.115 25.365 13.118 1.00 27.45 110 VAL A CA 1
ATOM 889 C C . VAL A 1 110 ? 18.699 25.497 13.728 1.00 27.45 110 VAL A C 1
ATOM 891 O O . VAL A 1 110 ? 18.057 26.524 13.551 1.00 27.45 110 VAL A O 1
ATOM 894 N N . SER A 1 111 ? 18.259 24.453 14.477 1.00 28.50 111 SER A N 1
ATOM 895 C CA . SER A 1 111 ? 17.638 24.473 15.843 1.00 28.50 111 SER A CA 1
ATOM 896 C C . SER A 1 111 ? 16.762 23.233 16.190 1.00 28.50 111 SER A C 1
ATOM 898 O O . SER A 1 111 ? 16.519 22.394 15.325 1.00 28.50 111 SER A O 1
ATOM 900 N N . GLY A 1 112 ? 16.358 23.072 17.472 1.00 26.09 112 GLY A N 1
ATOM 901 C CA . GLY A 1 112 ? 15.743 21.856 18.075 1.00 26.09 112 GLY A CA 1
ATOM 902 C C . GLY A 1 112 ? 14.416 22.041 18.864 1.00 26.09 112 GLY A C 1
ATOM 903 O O . GLY A 1 112 ? 13.740 23.043 18.680 1.00 26.09 112 GLY A O 1
ATOM 904 N N . VAL A 1 113 ? 14.022 21.048 19.693 1.00 27.55 113 VAL A N 1
ATOM 905 C CA . VAL A 1 113 ? 12.618 20.694 20.082 1.00 27.55 113 VAL A CA 1
ATOM 906 C C . VAL A 1 113 ? 12.437 20.322 21.577 1.00 27.55 113 VAL A C 1
ATOM 908 O O . VAL A 1 113 ? 13.342 19.699 22.127 1.00 27.55 113 VAL A O 1
ATOM 911 N N . ASP A 1 114 ? 11.247 20.560 22.172 1.00 32.97 114 ASP A N 1
ATOM 912 C CA . ASP A 1 114 ? 10.658 19.776 23.298 1.00 32.97 114 ASP A CA 1
ATOM 913 C C . ASP A 1 114 ? 9.096 19.604 23.225 1.00 32.97 114 ASP A C 1
ATOM 915 O O . ASP A 1 114 ? 8.557 19.627 22.114 1.00 32.97 114 ASP A O 1
ATOM 919 N N . ASP A 1 115 ? 8.399 19.228 24.324 1.00 27.12 115 ASP A N 1
ATOM 920 C CA . ASP A 1 115 ? 7.398 18.123 24.282 1.00 27.12 115 ASP A CA 1
ATOM 921 C C . ASP A 1 115 ? 6.168 18.103 25.279 1.00 27.12 115 ASP A C 1
ATOM 923 O O . ASP A 1 115 ? 6.183 18.730 26.337 1.00 27.12 115 ASP A O 1
ATOM 927 N N . THR A 1 116 ? 5.168 17.233 24.995 1.00 29.42 116 THR A N 1
ATOM 928 C CA . THR A 1 116 ? 4.041 16.655 25.820 1.00 29.42 116 THR A CA 1
ATOM 929 C C . THR A 1 116 ? 2.816 17.528 26.245 1.00 29.42 116 THR A C 1
ATOM 931 O O . THR A 1 116 ? 2.978 18.712 26.506 1.00 29.42 116 THR A O 1
ATOM 934 N N . GLY A 1 117 ? 1.542 17.065 26.410 1.00 27.27 117 GLY A N 1
ATOM 935 C CA . GLY A 1 117 ? 0.806 15.819 26.031 1.00 27.27 117 GLY A CA 1
ATOM 936 C C . GLY A 1 117 ? -0.617 15.589 26.686 1.00 27.27 117 GLY A C 1
ATOM 937 O O . GLY A 1 117 ? -0.750 15.787 27.889 1.00 27.27 117 GLY A O 1
ATOM 938 N N . GLY A 1 118 ? -1.633 15.086 25.921 1.00 27.19 118 GLY A N 1
ATOM 939 C CA . GLY A 1 118 ? -2.837 14.242 26.308 1.00 27.19 118 GLY A CA 1
ATOM 940 C C . GLY A 1 118 ? -4.134 14.838 26.975 1.00 27.19 118 GLY A C 1
ATOM 941 O O . GLY A 1 118 ? -4.075 15.985 27.393 1.00 27.19 118 GLY A O 1
ATOM 942 N N . VAL A 1 119 ? -5.329 14.191 27.198 1.00 28.70 119 VAL A N 1
ATOM 943 C CA . VAL A 1 119 ? -6.205 13.105 26.576 1.00 28.70 119 VAL A CA 1
ATOM 944 C C . VAL A 1 119 ? -7.733 13.316 26.990 1.00 28.70 119 VAL A C 1
ATOM 946 O O . VAL A 1 119 ? -8.066 14.453 27.312 1.00 28.70 119 VAL A O 1
ATOM 949 N N . LEU A 1 120 ? -8.692 12.334 26.965 1.00 27.31 120 LEU A N 1
ATOM 950 C CA . LEU A 1 120 ? -10.191 12.529 27.064 1.00 27.31 120 LEU A CA 1
ATOM 951 C C . LEU A 1 120 ? -11.107 11.346 27.593 1.00 27.31 120 LEU A C 1
ATOM 953 O O . LEU A 1 120 ? -10.598 10.250 27.812 1.00 27.31 120 LEU A O 1
ATOM 957 N N . GLU A 1 121 ? -12.455 11.539 27.724 1.00 26.70 121 GLU A N 1
ATOM 958 C CA . GLU A 1 121 ? -13.527 10.597 28.225 1.00 26.70 121 GLU A CA 1
ATOM 959 C C . GLU A 1 121 ? -14.920 10.619 27.444 1.00 26.70 121 GLU A C 1
ATOM 961 O O . GLU A 1 121 ? -14.993 11.205 26.364 1.00 26.70 121 GLU A O 1
ATOM 966 N N . MET A 1 122 ? -16.017 9.948 27.910 1.00 27.20 122 MET A N 1
ATOM 967 C CA . MET A 1 122 ? -17.232 9.475 27.133 1.00 27.20 122 MET A CA 1
ATOM 968 C C . MET A 1 122 ? -18.634 10.173 27.362 1.00 27.20 122 MET A C 1
ATOM 970 O O . MET A 1 122 ? -18.733 11.113 28.140 1.00 27.20 122 MET A O 1
ATOM 974 N N . SER A 1 123 ? -19.730 9.767 26.651 1.00 31.44 123 SER A N 1
ATOM 975 C CA . SER A 1 123 ? -20.951 10.600 26.360 1.00 31.44 123 SER A CA 1
ATOM 976 C C . SER A 1 123 ? -22.399 10.027 26.565 1.00 31.44 123 SER A C 1
ATOM 978 O O . SER A 1 123 ? -22.607 8.859 26.892 1.00 31.44 123 SER A O 1
ATOM 980 N N . TRP A 1 124 ? -23.423 10.894 26.363 1.00 35.56 124 TRP A N 1
ATOM 981 C CA . TRP A 1 124 ? -24.868 10.753 26.695 1.00 35.56 124 TRP A CA 1
ATOM 982 C C . TRP A 1 124 ? -25.809 10.616 25.463 1.00 35.56 124 TRP A C 1
ATOM 984 O O . TRP A 1 124 ? -25.414 10.828 24.322 1.00 35.56 124 TRP A O 1
ATOM 994 N N . ASN A 1 125 ? -27.090 10.261 25.666 1.00 33.97 125 ASN A N 1
ATOM 995 C CA . ASN A 1 125 ? -28.005 9.800 24.594 1.00 33.97 125 ASN A CA 1
ATOM 996 C C . ASN A 1 125 ? -28.851 10.906 23.907 1.00 33.97 125 ASN A C 1
ATOM 998 O O . ASN A 1 125 ? -29.629 10.611 23.001 1.00 33.97 125 ASN A O 1
ATOM 1002 N N . ARG A 1 126 ? -28.696 12.176 24.313 1.00 35.88 126 ARG A N 1
ATOM 1003 C CA . ARG A 1 126 ? -29.056 13.368 23.505 1.00 35.88 126 ARG A CA 1
ATOM 1004 C C . ARG A 1 126 ? -27.823 13.927 22.762 1.00 35.88 126 ARG A C 1
ATOM 1006 O O . ARG A 1 126 ? -27.833 15.066 22.310 1.00 35.88 126 ARG A O 1
ATOM 1013 N N . ASP A 1 127 ? -26.750 13.136 22.706 1.00 42.06 127 ASP A N 1
ATOM 1014 C CA . ASP A 1 127 ? -25.361 13.571 22.554 1.00 42.06 127 ASP A CA 1
ATOM 1015 C C . ASP A 1 127 ? -24.975 14.598 23.638 1.00 42.06 127 ASP A C 1
ATOM 1017 O O . ASP A 1 127 ? -24.516 14.199 24.710 1.00 42.06 127 ASP A O 1
ATOM 1021 N N . ARG A 1 128 ? -25.204 15.903 23.418 1.00 39.66 128 ARG A N 1
ATOM 1022 C CA . ARG A 1 128 ? -24.758 16.994 24.311 1.00 39.66 128 ARG A CA 1
ATOM 1023 C C . ARG A 1 128 ? -25.731 18.177 24.311 1.00 39.66 128 ARG A C 1
ATOM 1025 O O . ARG A 1 128 ? -26.378 18.460 23.308 1.00 39.66 128 ARG A O 1
ATOM 1032 N N . ILE A 1 129 ? -25.775 18.909 25.425 1.00 40.69 129 ILE A N 1
ATOM 1033 C CA . ILE A 1 129 ? -26.412 20.229 25.544 1.00 40.69 129 ILE A CA 1
ATOM 1034 C C . ILE A 1 129 ? -25.326 21.195 26.029 1.00 40.69 129 ILE A C 1
ATOM 1036 O O . ILE A 1 129 ? -24.723 20.952 27.068 1.00 40.69 129 ILE A O 1
ATOM 1040 N N . PHE A 1 130 ? -25.063 22.260 25.268 1.00 40.38 130 PHE A N 1
ATOM 1041 C CA . PHE A 1 130 ? -23.988 23.229 25.549 1.00 40.38 130 PHE A CA 1
ATOM 1042 C C . PHE A 1 130 ? -24.443 24.430 26.396 1.00 40.38 130 PHE A C 1
ATOM 1044 O O . PHE A 1 130 ? -23.653 25.325 26.678 1.00 40.38 130 PHE A O 1
ATOM 1051 N N . ASP A 1 131 ? -25.713 24.450 26.796 1.00 44.25 131 ASP A N 1
ATOM 1052 C CA . ASP A 1 131 ? -26.339 25.528 27.555 1.00 44.25 131 ASP A CA 1
ATOM 1053 C C . ASP A 1 131 ? -26.634 25.065 28.993 1.00 44.25 131 ASP A C 1
ATOM 1055 O O . ASP A 1 131 ? -27.337 24.071 29.217 1.00 44.25 131 ASP A O 1
ATOM 1059 N N . LYS A 1 132 ? -26.059 25.772 29.973 1.00 39.22 132 LYS A N 1
ATOM 1060 C CA . LYS A 1 132 ? -26.104 25.398 31.395 1.00 39.22 132 LYS A CA 1
ATOM 1061 C C . LYS A 1 132 ? -27.494 25.575 32.006 1.00 39.22 132 LYS A C 1
ATOM 1063 O O . LYS A 1 132 ? -27.879 24.796 32.882 1.00 39.22 132 LYS A O 1
ATOM 1068 N N . GLU A 1 133 ? -28.259 26.557 31.543 1.00 42.81 133 GLU A N 1
ATOM 1069 C CA . GLU A 1 133 ? -29.618 26.817 32.013 1.00 42.81 133 GLU A CA 1
ATOM 1070 C C . GLU A 1 133 ? -30.588 25.770 31.451 1.00 42.81 133 GLU A C 1
ATOM 1072 O O . GLU A 1 133 ? -31.344 25.160 32.210 1.00 42.81 133 GLU A O 1
ATOM 1077 N N . ALA A 1 134 ? -30.487 25.439 30.162 1.00 45.28 134 ALA A N 1
ATOM 1078 C CA . ALA A 1 134 ? -31.253 24.368 29.531 1.00 45.28 134 ALA A CA 1
ATOM 1079 C C . ALA A 1 134 ? -30.943 22.991 30.146 1.00 45.28 134 ALA A C 1
ATOM 1081 O O . ALA A 1 134 ? -31.866 22.243 30.474 1.00 45.28 134 ALA A O 1
ATOM 1082 N N . ALA A 1 135 ? -29.664 22.659 30.367 1.00 39.84 135 ALA A N 1
ATOM 1083 C CA . ALA A 1 135 ? -29.269 21.420 31.043 1.00 39.84 135 ALA A CA 1
ATOM 1084 C C . ALA A 1 135 ? -29.832 21.340 32.476 1.00 39.84 135 ALA A C 1
ATOM 1086 O O . ALA A 1 135 ? -30.335 20.291 32.891 1.00 39.84 135 ALA A O 1
ATOM 1087 N N . SER A 1 136 ? -29.834 22.465 33.201 1.00 45.62 136 SER A N 1
ATOM 1088 C CA . SER A 1 136 ? -30.431 22.572 34.538 1.00 45.62 136 SER A CA 1
ATOM 1089 C C . SER A 1 136 ? -31.956 22.420 34.519 1.00 45.62 136 SER A C 1
ATOM 1091 O O . SER A 1 136 ? -32.511 21.813 35.431 1.00 45.62 136 SER A O 1
ATOM 1093 N N . VAL A 1 137 ? -32.647 22.887 33.471 1.00 54.53 137 VAL A N 1
ATOM 1094 C CA . VAL A 1 137 ? -34.094 22.670 33.283 1.00 54.53 137 VAL A CA 1
ATOM 1095 C C . VAL A 1 137 ? -34.416 21.195 33.022 1.00 54.53 137 VAL A C 1
ATOM 1097 O O . VAL A 1 137 ? -35.370 20.678 33.607 1.00 54.53 137 VAL A O 1
ATOM 1100 N N . PHE A 1 138 ? -33.632 20.486 32.203 1.00 47.66 138 PHE A N 1
ATOM 1101 C CA . PHE A 1 138 ? -33.848 19.050 31.965 1.00 47.66 138 PHE A CA 1
ATOM 1102 C C . PHE A 1 138 ? -33.543 18.199 33.205 1.00 47.66 138 PHE A C 1
ATOM 1104 O O . PHE A 1 138 ? -34.358 17.349 33.565 1.00 47.66 138 PHE A O 1
ATOM 1111 N N . LEU A 1 139 ? -32.437 18.462 33.915 1.00 41.75 139 LEU A N 1
ATOM 1112 C CA . LEU A 1 139 ? -32.180 17.825 35.213 1.00 41.75 139 LEU A CA 1
ATOM 1113 C C . LEU A 1 139 ? -33.286 18.157 36.220 1.00 41.75 139 LEU A C 1
ATOM 1115 O O . LEU A 1 139 ? -33.737 17.274 36.947 1.00 41.75 139 LEU A O 1
ATOM 1119 N N . GLY A 1 140 ? -33.725 19.417 36.239 1.00 43.69 140 GLY A N 1
ATOM 1120 C CA . GLY A 1 140 ? -34.826 19.905 37.055 1.00 43.69 140 GLY A CA 1
ATOM 1121 C C . GLY A 1 140 ? -36.071 19.052 36.859 1.00 43.69 140 GLY A C 1
ATOM 1122 O O . GLY A 1 140 ? -36.526 18.457 37.823 1.00 43.69 140 GLY A O 1
ATOM 1123 N N . ARG A 1 141 ? -36.548 18.894 35.617 1.00 46.81 141 ARG A N 1
ATOM 1124 C CA . ARG A 1 141 ? -37.740 18.091 35.274 1.00 46.81 141 ARG A CA 1
ATOM 1125 C C . ARG A 1 141 ? -37.624 16.615 35.665 1.00 46.81 141 ARG A C 1
ATOM 1127 O O . ARG A 1 141 ? -38.581 16.039 36.178 1.00 46.81 141 ARG A O 1
ATOM 1134 N N . VAL A 1 142 ? -36.447 16.013 35.483 1.00 45.22 142 VAL A N 1
ATOM 1135 C CA . VAL A 1 142 ? -36.187 14.621 35.897 1.00 45.22 142 VAL A CA 1
ATOM 1136 C C . VAL A 1 142 ? -36.167 14.482 37.429 1.00 45.22 142 VAL A C 1
ATOM 1138 O O . VAL A 1 142 ? -36.659 13.488 37.959 1.00 45.22 142 VAL A O 1
ATOM 1141 N N . LYS A 1 143 ? -35.661 15.484 38.163 1.00 39.69 143 LYS A N 1
ATOM 1142 C CA . LYS A 1 143 ? -35.645 15.503 39.639 1.00 39.69 143 LYS A CA 1
ATOM 1143 C C . LYS A 1 143 ? -36.955 15.982 40.277 1.00 39.69 143 LYS A C 1
ATOM 1145 O O . LYS A 1 143 ? -37.239 15.610 41.415 1.00 39.69 143 LYS A O 1
ATOM 1150 N N . SER A 1 144 ? -37.757 16.781 39.574 1.00 41.53 144 SER A N 1
ATOM 1151 C CA . SER A 1 144 ? -38.960 17.444 40.094 1.00 41.53 144 SER A CA 1
ATOM 1152 C C . SER A 1 144 ? -40.245 16.636 39.931 1.00 41.53 144 SER A C 1
ATOM 1154 O O . SER A 1 144 ? -41.315 17.149 40.245 1.00 41.53 144 SER A O 1
ATOM 1156 N N . SER A 1 145 ? -40.169 15.358 39.541 1.00 41.22 145 SER A N 1
ATOM 1157 C CA . SER A 1 145 ? -41.285 14.399 39.655 1.00 41.22 145 SER A CA 1
ATOM 1158 C C . SER A 1 145 ? -41.563 14.002 41.123 1.00 41.22 145 SER A C 1
ATOM 1160 O O . SER A 1 145 ? -41.723 12.831 41.460 1.00 41.22 145 SER A O 1
ATOM 1162 N N . LYS A 1 146 ? -41.595 14.996 42.019 1.00 33.78 146 LYS A N 1
ATOM 1163 C CA . LYS A 1 146 ? -41.978 14.903 43.430 1.00 33.78 146 LYS A CA 1
ATOM 1164 C C . LYS A 1 146 ? -43.030 15.993 43.711 1.00 33.78 146 LYS A C 1
ATOM 1166 O O . LYS A 1 146 ? -42.673 17.120 44.042 1.00 33.78 146 LYS A O 1
ATOM 1171 N N . THR A 1 147 ? -44.307 15.582 43.691 1.00 26.48 147 THR A N 1
ATOM 1172 C CA . THR A 1 147 ? -45.508 16.215 44.309 1.00 26.48 147 THR A CA 1
ATOM 1173 C C . THR A 1 147 ? -46.495 16.974 43.402 1.00 26.48 147 THR A C 1
ATOM 1175 O O . THR A 1 147 ? -46.276 18.137 43.084 1.00 26.48 147 THR A O 1
ATOM 1178 N N . ALA A 1 148 ? -47.685 16.382 43.193 1.00 22.38 148 ALA A N 1
ATOM 1179 C CA . ALA A 1 148 ? -48.981 17.076 43.306 1.00 22.38 148 ALA A CA 1
ATOM 1180 C C . ALA A 1 148 ? -50.162 16.090 43.539 1.00 22.38 148 ALA A C 1
ATOM 1182 O O . ALA A 1 148 ? -50.548 15.357 42.641 1.00 22.38 148 ALA A O 1
ATOM 1183 N N . VAL A 1 149 ? -50.754 16.149 44.743 1.00 24.09 149 VAL A N 1
ATOM 1184 C CA . VAL A 1 149 ? -52.104 15.675 45.157 1.00 24.09 149 VAL A CA 1
ATOM 1185 C C . VAL A 1 149 ? -52.456 14.164 45.100 1.00 24.09 149 VAL A C 1
ATOM 1187 O O . VAL A 1 149 ? -52.692 13.573 44.056 1.00 24.09 149 VAL A O 1
ATOM 1190 N N . LEU A 1 150 ? -52.611 13.600 46.311 1.00 25.83 150 LEU A N 1
ATOM 1191 C CA . LEU A 1 150 ? -53.376 12.408 46.740 1.00 25.83 150 LEU A CA 1
ATOM 1192 C C . LEU A 1 150 ? -54.197 11.625 45.677 1.00 25.83 150 LEU A C 1
ATOM 1194 O O . LEU A 1 150 ? -55.279 12.061 45.302 1.00 25.83 150 LEU A O 1
ATOM 1198 N N . VAL A 1 151 ? -53.783 10.389 45.358 1.00 23.70 151 VAL A N 1
ATOM 1199 C CA . VAL A 1 151 ? -54.328 9.115 45.903 1.00 23.70 151 VAL A CA 1
ATOM 1200 C C . VAL A 1 151 ? -53.239 8.028 45.772 1.00 23.70 151 VAL A C 1
ATOM 1202 O O . VAL A 1 151 ? -52.579 7.935 44.747 1.00 23.70 151 VAL A O 1
ATOM 1205 N N . LEU A 1 152 ? -53.053 7.234 46.834 1.00 26.58 152 LEU A N 1
ATOM 1206 C CA . LEU A 1 152 ? -52.307 5.961 46.943 1.00 26.58 152 LEU A CA 1
ATOM 1207 C C . LEU A 1 152 ? -51.565 5.427 45.688 1.00 26.58 152 LEU A C 1
ATOM 1209 O O . LEU A 1 152 ? -52.177 4.752 44.865 1.00 26.58 152 LEU A O 1
ATOM 1213 N N . LEU A 1 153 ? -50.235 5.609 45.640 1.00 27.23 153 LEU A N 1
ATOM 1214 C CA . LEU A 1 153 ? -49.194 4.562 45.476 1.00 27.23 153 LEU A CA 1
ATOM 1215 C C . LEU A 1 153 ? -47.822 5.212 45.191 1.00 27.23 153 LEU A C 1
ATOM 1217 O O . LEU A 1 153 ? -47.579 5.776 44.129 1.00 27.23 153 LEU A O 1
ATOM 1221 N N . THR A 1 154 ? -46.903 5.132 46.154 1.00 28.11 154 THR A N 1
ATOM 1222 C CA . THR A 1 154 ? -45.567 5.750 46.102 1.00 28.11 154 THR A CA 1
ATOM 1223 C C . THR A 1 154 ? -44.531 4.885 45.377 1.00 28.11 154 THR A C 1
ATOM 1225 O O . THR A 1 154 ? -43.839 4.126 46.047 1.00 28.11 154 THR A O 1
ATOM 1228 N N . TYR A 1 155 ? -44.361 5.045 44.060 1.00 32.78 155 TYR A N 1
ATOM 1229 C CA . TYR A 1 155 ? -43.135 4.671 43.325 1.00 32.78 155 TYR A CA 1
ATOM 1230 C C . TYR A 1 155 ? -43.031 5.458 42.007 1.00 32.78 155 TYR A C 1
ATOM 1232 O O . TYR A 1 155 ? -44.000 5.539 41.252 1.00 32.78 155 TYR A O 1
ATOM 1240 N N . SER A 1 156 ? -41.849 6.002 41.693 1.00 36.00 156 SER A N 1
ATOM 1241 C CA . SER A 1 156 ? -41.562 6.571 40.366 1.00 36.00 156 SER A CA 1
ATOM 1242 C C . SER A 1 156 ? -41.283 5.444 39.373 1.00 36.00 156 SER A C 1
ATOM 1244 O O . SER A 1 156 ? -40.137 5.033 39.192 1.00 36.00 156 SER A O 1
ATOM 1246 N N . PHE A 1 157 ? -42.339 4.925 38.752 1.00 36.16 157 PHE A N 1
ATOM 1247 C CA . PHE A 1 157 ? -42.234 3.838 37.786 1.00 36.16 157 PHE A CA 1
ATOM 1248 C C . PHE A 1 157 ? -41.798 4.322 36.402 1.00 36.16 157 PHE A C 1
ATOM 1250 O O . PHE A 1 157 ? -42.370 5.249 35.832 1.00 36.16 157 PHE A O 1
ATOM 1257 N N . PHE A 1 158 ? -40.824 3.620 35.832 1.00 40.06 158 PHE A N 1
ATOM 1258 C CA . PHE A 1 158 ? -40.435 3.752 34.432 1.00 40.06 158 PHE A CA 1
ATOM 1259 C C . PHE A 1 158 ? -41.387 2.912 33.571 1.00 40.06 158 PHE A C 1
ATOM 1261 O O . PHE A 1 158 ? -41.465 1.700 33.765 1.00 40.06 158 PHE A O 1
ATOM 1268 N N . LEU A 1 159 ? -42.113 3.530 32.632 1.00 40.06 159 LEU A N 1
ATOM 1269 C CA . LEU A 1 159 ? -43.097 2.833 31.791 1.00 40.06 159 LEU A CA 1
ATOM 1270 C C . LEU A 1 159 ? -42.500 2.473 30.427 1.00 40.06 159 LEU A C 1
ATOM 1272 O O . LEU A 1 159 ? -42.118 3.365 29.668 1.00 40.06 159 LEU A O 1
ATOM 1276 N N . VAL A 1 160 ? -42.482 1.187 30.067 1.00 37.12 160 VAL A N 1
ATOM 1277 C CA . VAL A 1 160 ? -42.114 0.750 28.707 1.00 37.12 160 VAL A CA 1
ATOM 1278 C C . VAL A 1 160 ? -43.205 1.166 27.710 1.00 37.12 160 VAL A C 1
ATOM 1280 O O . VAL A 1 160 ? -44.239 0.506 27.595 1.00 37.12 160 VAL A O 1
ATOM 1283 N N . VAL A 1 161 ? -42.973 2.262 26.980 1.00 40.00 161 VAL A N 1
ATOM 1284 C CA . VAL A 1 161 ? -43.929 2.845 26.019 1.00 40.00 161 VAL A CA 1
ATOM 1285 C C . VAL A 1 161 ? -43.919 2.086 24.699 1.00 40.00 161 VAL A C 1
ATOM 1287 O O . VAL A 1 161 ? -44.977 1.790 24.147 1.00 40.00 161 VAL A O 1
ATOM 1290 N N . GLN A 1 162 ? -42.730 1.769 24.185 1.00 37.81 162 GLN A N 1
ATOM 1291 C CA . GLN A 1 162 ? -42.564 1.131 22.883 1.00 37.81 162 GLN A CA 1
ATOM 1292 C C . GLN A 1 162 ? -41.372 0.176 22.891 1.00 37.81 162 GLN A C 1
ATOM 1294 O O . GLN A 1 162 ? -40.297 0.500 23.390 1.00 37.81 162 GLN A O 1
ATOM 1299 N N . VAL A 1 163 ? -41.554 -0.979 22.254 1.00 40.09 163 VAL A N 1
ATOM 1300 C CA . VAL A 1 163 ? -40.497 -1.951 21.966 1.00 40.09 163 VAL A CA 1
ATOM 1301 C C . VAL A 1 163 ? -40.392 -2.097 20.450 1.00 40.09 163 VAL A C 1
ATOM 1303 O O . VAL A 1 163 ? -41.404 -2.241 19.767 1.00 40.09 163 VAL A O 1
ATOM 1306 N N . SER A 1 164 ? -39.179 -2.046 19.898 1.00 43.62 164 SER A N 1
ATOM 1307 C CA . SER A 1 164 ? -38.935 -2.324 18.481 1.00 43.62 164 SER A CA 1
ATOM 1308 C C . SER A 1 164 ? -37.722 -3.227 18.287 1.00 43.62 164 SER A C 1
ATOM 1310 O O . SER A 1 164 ? -36.663 -3.036 18.889 1.00 43.62 164 SER A O 1
ATOM 1312 N N . VAL A 1 165 ? -37.885 -4.222 17.420 1.00 48.75 165 VAL A N 1
ATOM 1313 C CA . VAL A 1 165 ? -36.870 -5.224 17.096 1.00 48.75 165 VAL A CA 1
ATOM 1314 C C . VAL A 1 165 ? -36.361 -4.940 15.687 1.00 48.75 165 VAL A C 1
ATOM 1316 O O . VAL A 1 165 ? -37.148 -4.881 14.746 1.00 48.75 165 VAL A O 1
ATOM 1319 N N . LYS A 1 166 ? -35.049 -4.745 15.522 1.00 57.53 166 LYS A N 1
ATOM 1320 C CA . LYS A 1 166 ? -34.417 -4.558 14.209 1.00 57.53 166 LYS A CA 1
ATOM 1321 C C . LYS A 1 166 ? -33.284 -5.561 14.034 1.00 57.53 166 LYS A C 1
ATOM 1323 O O . LYS A 1 166 ? -32.248 -5.458 14.696 1.00 57.53 166 LYS A O 1
ATOM 1328 N N . GLN A 1 167 ? -33.456 -6.502 13.110 1.00 54.53 167 GLN A N 1
ATOM 1329 C CA . GLN A 1 167 ? -32.338 -7.311 12.634 1.00 54.53 167 GLN A CA 1
ATOM 1330 C C . GLN A 1 167 ? -31.347 -6.408 11.884 1.00 54.53 167 GLN A C 1
ATOM 1332 O O . GLN A 1 167 ? -31.740 -5.548 11.093 1.00 54.53 167 GLN A O 1
ATOM 1337 N N . LYS A 1 168 ? -30.052 -6.568 12.161 1.00 59.88 168 LYS A N 1
ATOM 1338 C CA . LYS A 1 168 ? -28.970 -5.861 11.467 1.00 59.88 168 LYS A CA 1
ATOM 1339 C C . LYS A 1 168 ? -27.893 -6.842 11.040 1.00 59.88 168 LYS A C 1
ATOM 1341 O O . LYS A 1 168 ? -27.562 -7.768 11.775 1.00 59.88 168 LYS A O 1
ATOM 1346 N N . ILE A 1 169 ? -27.311 -6.561 9.881 1.00 63.47 169 ILE A N 1
ATOM 1347 C CA . ILE A 1 169 ? -26.280 -7.382 9.253 1.00 63.47 169 ILE A CA 1
ATOM 1348 C C . ILE A 1 169 ? -24.918 -6.707 9.430 1.00 63.47 169 ILE A C 1
ATOM 1350 O O . ILE A 1 169 ? -24.811 -5.494 9.240 1.00 63.47 169 ILE A O 1
ATOM 1354 N N . LYS A 1 170 ? -23.880 -7.476 9.777 1.00 68.69 170 LYS A N 1
ATOM 1355 C CA . LYS A 1 170 ? -22.476 -7.069 9.581 1.00 68.69 170 LYS A CA 1
ATOM 1356 C C . LYS A 1 170 ? -21.968 -7.806 8.331 1.00 68.69 170 LYS A C 1
ATOM 1358 O O . LYS A 1 170 ? -22.044 -9.034 8.307 1.00 68.69 170 LYS A O 1
ATOM 1363 N N . PRO A 1 171 ? -21.541 -7.115 7.262 1.00 74.50 171 PRO A N 1
ATOM 1364 C CA . PRO A 1 171 ? -21.050 -7.799 6.072 1.00 74.50 171 PRO A CA 1
ATOM 1365 C C . PRO A 1 171 ? -19.705 -8.473 6.366 1.00 74.50 171 PRO A C 1
ATOM 1367 O O . PRO A 1 171 ? -18.909 -7.946 7.144 1.00 74.50 171 PRO A O 1
ATOM 1370 N N . ARG A 1 172 ? -19.445 -9.615 5.716 1.00 82.06 172 ARG A N 1
ATOM 1371 C CA . ARG A 1 172 ? -18.108 -10.229 5.692 1.00 82.06 172 ARG A CA 1
ATOM 1372 C C . ARG A 1 172 ? -17.095 -9.304 4.989 1.00 82.06 172 ARG A C 1
ATOM 1374 O O . ARG A 1 172 ? -17.519 -8.472 4.164 1.00 82.06 172 ARG A O 1
ATOM 1381 N N . PRO A 1 173 ? -15.789 -9.424 5.293 1.00 89.44 173 PRO A N 1
ATOM 1382 C CA . PRO A 1 173 ? -14.754 -8.721 4.544 1.00 89.44 173 PRO A CA 1
ATOM 1383 C C . PRO A 1 173 ? -14.786 -9.077 3.047 1.00 89.44 173 PRO A C 1
ATOM 1385 O O . PRO A 1 173 ? -15.310 -10.117 2.641 1.00 89.44 173 PRO A O 1
ATOM 1388 N N . GLN A 1 174 ? -14.244 -8.179 2.226 1.00 93.12 174 GLN A N 1
ATOM 1389 C CA . GLN A 1 174 ? -13.853 -8.481 0.844 1.00 93.12 174 GLN A CA 1
ATOM 1390 C C . GLN A 1 174 ? -12.472 -9.166 0.848 1.00 93.12 174 GLN A C 1
ATOM 1392 O O . GLN A 1 174 ? -11.888 -9.365 1.919 1.00 93.12 174 GLN A O 1
ATOM 1397 N N . GLY A 1 175 ? -11.950 -9.541 -0.324 1.00 95.56 175 GLY A N 1
ATOM 1398 C CA . GLY A 1 175 ? -10.561 -9.990 -0.439 1.00 95.56 175 GLY A CA 1
ATOM 1399 C C . GLY A 1 175 ? -9.603 -8.960 0.166 1.00 95.56 175 GLY A C 1
ATOM 1400 O O . GLY A 1 175 ? -9.874 -7.761 0.115 1.00 95.56 175 GLY A O 1
ATOM 1401 N N . LEU A 1 176 ? -8.532 -9.430 0.804 1.00 97.62 176 LEU A N 1
ATOM 1402 C CA . LEU A 1 176 ? -7.562 -8.561 1.466 1.00 97.62 176 LEU A CA 1
ATOM 1403 C C . LEU A 1 176 ? -6.723 -7.825 0.414 1.00 97.62 176 LEU A C 1
ATOM 1405 O O . LEU A 1 176 ? -6.130 -8.479 -0.436 1.00 97.62 176 LEU A O 1
ATOM 1409 N N . ASN A 1 177 ? -6.648 -6.498 0.482 1.00 96.88 177 ASN A N 1
ATOM 1410 C CA . ASN A 1 177 ? -5.705 -5.710 -0.316 1.00 96.88 177 ASN A CA 1
ATOM 1411 C C . ASN A 1 177 ? -4.547 -5.203 0.561 1.00 96.88 177 ASN A C 1
ATOM 1413 O O . ASN A 1 177 ? -4.568 -5.349 1.789 1.00 96.88 177 ASN A O 1
ATOM 1417 N N . THR A 1 178 ? -3.538 -4.588 -0.059 1.00 96.94 178 THR A N 1
ATOM 1418 C CA . THR A 1 178 ? -2.374 -4.037 0.652 1.00 96.94 178 THR A CA 1
ATOM 1419 C C . THR A 1 178 ? -2.778 -3.049 1.737 1.00 96.94 178 THR A C 1
ATOM 1421 O O . THR A 1 178 ? -2.284 -3.118 2.859 1.00 96.94 178 THR A O 1
ATOM 1424 N N . VAL A 1 179 ? -3.690 -2.130 1.421 1.00 94.62 179 VAL A N 1
ATOM 1425 C CA . VAL A 1 179 ? -4.082 -1.047 2.325 1.00 94.62 179 VAL A CA 1
ATOM 1426 C C . VAL A 1 179 ? -4.711 -1.587 3.612 1.00 94.62 179 VAL A C 1
ATOM 1428 O O . VAL A 1 179 ? -4.303 -1.196 4.708 1.00 94.62 179 VAL A O 1
ATOM 1431 N N . GLU A 1 180 ? -5.654 -2.522 3.509 1.00 95.62 180 GLU A N 1
ATOM 1432 C CA . GLU A 1 180 ? -6.299 -3.119 4.680 1.00 95.62 180 GLU A CA 1
ATOM 1433 C C . GLU A 1 180 ? -5.327 -4.008 5.477 1.00 95.62 180 GLU A C 1
ATOM 1435 O O . GLU A 1 180 ? -5.341 -3.977 6.711 1.00 95.62 180 GLU A O 1
ATOM 1440 N N . MET A 1 181 ? -4.404 -4.711 4.801 1.00 97.69 181 MET A N 1
ATOM 1441 C CA . MET A 1 181 ? -3.319 -5.442 5.466 1.00 97.69 181 MET A CA 1
ATOM 1442 C C . MET A 1 181 ? -2.459 -4.508 6.330 1.00 97.69 181 MET A C 1
ATOM 1444 O O . MET A 1 181 ? -2.217 -4.808 7.498 1.00 97.69 181 MET A O 1
ATOM 1448 N N . LEU A 1 182 ? -2.034 -3.361 5.790 1.00 96.62 182 LEU A N 1
ATOM 1449 C CA . LEU A 1 182 ? -1.208 -2.383 6.507 1.00 96.62 182 LEU A CA 1
ATOM 1450 C C . LEU A 1 182 ? -1.959 -1.738 7.684 1.00 96.62 182 LEU A C 1
ATOM 1452 O O . LEU A 1 182 ? -1.385 -1.579 8.763 1.00 96.62 182 LEU A O 1
ATOM 1456 N N . ARG A 1 183 ? -3.252 -1.416 7.518 1.00 93.75 183 ARG A N 1
ATOM 1457 C CA . ARG A 1 183 ? -4.100 -0.893 8.607 1.00 93.75 183 ARG A CA 1
ATOM 1458 C C . ARG A 1 183 ? -4.180 -1.862 9.779 1.00 93.75 183 ARG A C 1
ATOM 1460 O O . ARG A 1 183 ? -3.970 -1.449 10.919 1.00 93.75 183 ARG A O 1
ATOM 1467 N N . VAL A 1 184 ? -4.487 -3.135 9.518 1.00 93.81 184 VAL A N 1
ATOM 1468 C CA . VAL A 1 184 ? -4.642 -4.142 10.579 1.00 93.81 184 VAL A CA 1
ATOM 1469 C C . VAL A 1 184 ? -3.287 -4.543 11.164 1.00 93.81 184 VAL A C 1
ATOM 1471 O O . VAL A 1 184 ? -3.195 -4.749 12.375 1.00 93.81 184 VAL A O 1
ATOM 1474 N N . ALA A 1 185 ? -2.215 -4.554 10.367 1.00 94.81 185 ALA A N 1
ATOM 1475 C CA . ALA A 1 185 ? -0.858 -4.712 10.880 1.00 94.81 185 ALA A CA 1
ATOM 1476 C C . ALA A 1 185 ? -0.506 -3.607 11.895 1.00 94.81 185 ALA A C 1
ATOM 1478 O O . ALA A 1 185 ? -0.080 -3.924 13.005 1.00 94.81 185 ALA A O 1
ATOM 1479 N N . SER A 1 186 ? -0.791 -2.339 11.580 1.00 92.75 186 SER A N 1
ATOM 1480 C CA . SER A 1 186 ? -0.597 -1.220 12.512 1.00 92.75 186 SER A CA 1
ATOM 1481 C C . SER A 1 186 ? -1.517 -1.318 13.733 1.00 92.75 186 SER A C 1
ATOM 1483 O O . SER A 1 186 ? -1.046 -1.466 14.860 1.00 92.75 186 SER A O 1
ATOM 1485 N N . ALA A 1 187 ? -2.835 -1.233 13.529 1.00 89.19 187 ALA A N 1
ATOM 1486 C CA . ALA A 1 187 ? -3.804 -1.058 14.613 1.00 89.19 187 ALA A CA 1
ATOM 1487 C C . ALA A 1 187 ? -4.063 -2.337 15.429 1.00 89.19 187 ALA A C 1
ATOM 1489 O O . ALA A 1 187 ? -4.346 -2.255 16.621 1.00 89.19 187 ALA A O 1
ATOM 1490 N N . GLY A 1 188 ? -3.987 -3.513 14.797 1.00 88.06 188 GLY A N 1
ATOM 1491 C CA . GLY A 1 188 ? -4.252 -4.808 15.429 1.00 88.06 188 GLY A CA 1
ATOM 1492 C C . GLY A 1 188 ? -2.993 -5.567 15.848 1.00 88.06 188 GLY A C 1
ATOM 1493 O O . GLY A 1 188 ? -2.988 -6.202 16.901 1.00 88.06 188 GLY A O 1
ATOM 1494 N N . LEU A 1 189 ? -1.916 -5.511 15.052 1.00 91.94 189 LEU A N 1
ATOM 1495 C CA . LEU A 1 189 ? -0.681 -6.255 15.341 1.00 91.94 189 LEU A CA 1
ATOM 1496 C C . LEU A 1 189 ? 0.435 -5.396 15.964 1.00 91.94 189 LEU A C 1
ATOM 1498 O O . LEU A 1 189 ? 1.383 -5.962 16.515 1.00 91.94 189 LEU A O 1
ATOM 1502 N N . GLY A 1 190 ? 0.333 -4.066 15.926 1.00 91.75 190 GLY A N 1
ATOM 1503 C CA . GLY A 1 190 ? 1.381 -3.155 16.395 1.00 91.75 190 GLY A CA 1
ATOM 1504 C C . GLY A 1 190 ? 2.594 -3.055 15.456 1.00 91.75 190 GLY A C 1
ATOM 1505 O O . GLY A 1 190 ? 3.614 -2.483 15.842 1.00 91.75 190 GLY A O 1
ATOM 1506 N N . ILE A 1 191 ? 2.497 -3.594 14.239 1.00 94.12 191 ILE A N 1
ATOM 1507 C CA . ILE A 1 191 ? 3.572 -3.665 13.241 1.00 94.12 191 ILE A CA 1
ATOM 1508 C C . ILE A 1 191 ? 3.481 -2.438 12.325 1.00 94.12 191 ILE A C 1
ATOM 1510 O O . ILE A 1 191 ? 2.426 -2.174 11.753 1.00 94.12 191 ILE A O 1
ATOM 1514 N N . GLY A 1 192 ? 4.580 -1.696 12.169 1.00 92.94 192 GLY A N 1
ATOM 1515 C CA . GLY A 1 192 ? 4.608 -0.506 11.311 1.00 92.94 192 GLY A CA 1
ATOM 1516 C C . GLY A 1 192 ? 4.431 -0.837 9.824 1.00 92.94 192 GLY A C 1
ATOM 1517 O O . GLY A 1 192 ? 4.844 -1.921 9.410 1.00 92.94 192 GLY A O 1
ATOM 1518 N N . PRO A 1 193 ? 3.867 0.066 8.998 1.00 93.94 193 PRO A N 1
ATOM 1519 C CA . PRO A 1 193 ? 3.555 -0.209 7.596 1.00 93.94 193 PRO A CA 1
ATOM 1520 C C . PRO A 1 193 ? 4.752 -0.718 6.785 1.00 93.94 193 PRO A C 1
ATOM 1522 O O . PRO A 1 193 ? 4.619 -1.680 6.031 1.00 93.94 193 PRO A O 1
ATOM 1525 N N . HIS A 1 194 ? 5.933 -0.121 6.973 1.00 93.94 194 HIS A N 1
ATOM 1526 C CA . HIS A 1 194 ? 7.157 -0.546 6.292 1.00 93.94 194 HIS A CA 1
ATOM 1527 C C . HIS A 1 194 ? 7.584 -1.961 6.716 1.00 93.94 194 HIS A C 1
ATOM 1529 O O . HIS A 1 194 ? 7.775 -2.835 5.870 1.00 93.94 194 HIS A O 1
ATOM 1535 N N . SER A 1 195 ? 7.627 -2.238 8.024 1.00 95.69 195 SER A N 1
ATOM 1536 C CA . SER A 1 195 ? 7.923 -3.575 8.555 1.00 95.69 195 SER A CA 1
ATOM 1537 C C . SER A 1 195 ? 6.893 -4.623 8.117 1.00 95.69 195 SER A C 1
ATOM 1539 O O . SER A 1 195 ? 7.268 -5.750 7.802 1.00 95.69 195 SER A O 1
ATOM 1541 N N . ALA A 1 196 ? 5.608 -4.262 8.062 1.00 97.25 196 ALA A N 1
ATOM 1542 C CA . ALA A 1 196 ? 4.526 -5.137 7.624 1.00 97.25 196 ALA A CA 1
ATOM 1543 C C . ALA A 1 196 ? 4.670 -5.517 6.144 1.00 97.25 196 ALA A C 1
ATOM 1545 O O . ALA A 1 196 ? 4.560 -6.697 5.816 1.00 97.25 196 ALA A O 1
ATOM 1546 N N . MET A 1 197 ? 4.987 -4.550 5.273 1.00 97.00 197 MET A N 1
ATOM 1547 C CA . MET A 1 197 ? 5.289 -4.820 3.865 1.00 97.00 197 MET A CA 1
ATOM 1548 C C . MET A 1 197 ? 6.511 -5.736 3.725 1.00 97.00 197 MET A C 1
ATOM 1550 O O . MET A 1 197 ? 6.414 -6.784 3.094 1.00 97.00 197 MET A O 1
ATOM 1554 N N . ALA A 1 198 ? 7.618 -5.427 4.408 1.00 96.75 198 ALA A N 1
ATOM 1555 C CA . ALA A 1 198 ? 8.831 -6.244 4.355 1.00 96.75 198 ALA A CA 1
ATOM 1556 C C . ALA A 1 198 ? 8.619 -7.681 4.883 1.00 96.75 198 ALA A C 1
ATOM 1558 O O . ALA A 1 198 ? 9.262 -8.621 4.416 1.00 96.75 198 ALA A O 1
ATOM 1559 N N . ILE A 1 199 ? 7.732 -7.884 5.868 1.00 97.75 199 ILE A N 1
ATOM 1560 C CA . ILE A 1 199 ? 7.316 -9.225 6.313 1.00 97.75 199 ILE A CA 1
ATOM 1561 C C . ILE A 1 199 ? 6.495 -9.919 5.219 1.00 97.75 199 ILE A C 1
ATOM 1563 O O . ILE A 1 199 ? 6.761 -11.082 4.918 1.00 97.75 199 ILE A O 1
ATOM 1567 N N . ALA A 1 200 ? 5.519 -9.229 4.624 1.00 98.00 200 ALA A N 1
ATOM 1568 C CA . ALA A 1 200 ? 4.662 -9.784 3.581 1.00 98.00 200 ALA A CA 1
ATOM 1569 C C . ALA A 1 200 ? 5.463 -10.189 2.329 1.00 98.00 200 ALA A C 1
ATOM 1571 O O . ALA A 1 200 ? 5.265 -11.279 1.801 1.00 98.00 200 ALA A O 1
ATOM 1572 N N . GLU A 1 201 ? 6.435 -9.378 1.912 1.00 96.12 201 GLU A N 1
ATOM 1573 C CA . GLU A 1 201 ? 7.358 -9.695 0.816 1.00 96.12 201 GLU A CA 1
ATOM 1574 C C . GLU A 1 201 ? 8.142 -10.982 1.106 1.00 96.12 201 GLU A C 1
ATOM 1576 O O . GLU A 1 201 ? 8.127 -11.902 0.292 1.00 96.12 201 GLU A O 1
ATOM 1581 N N . ARG A 1 202 ? 8.716 -11.133 2.312 1.00 96.50 202 ARG A N 1
ATOM 1582 C CA . ARG A 1 202 ? 9.389 -12.386 2.714 1.00 96.50 202 ARG A CA 1
ATOM 1583 C C . ARG A 1 202 ? 8.448 -13.593 2.734 1.00 96.50 202 ARG A C 1
ATOM 1585 O O . ARG A 1 202 ? 8.874 -14.695 2.377 1.00 96.50 202 ARG A O 1
ATOM 1592 N N . LEU A 1 203 ? 7.188 -13.410 3.141 1.00 97.75 203 LEU A N 1
ATOM 1593 C CA . LEU A 1 203 ? 6.168 -14.463 3.095 1.00 97.75 203 LEU A CA 1
ATOM 1594 C C . LEU A 1 203 ? 5.864 -14.879 1.644 1.00 97.75 203 LEU A C 1
ATOM 1596 O O . LEU A 1 203 ? 5.756 -16.075 1.373 1.00 97.75 203 LEU A O 1
ATOM 1600 N N . TYR A 1 204 ? 5.782 -13.921 0.720 1.00 97.31 204 TYR A N 1
ATOM 1601 C CA . TYR A 1 204 ? 5.576 -14.155 -0.711 1.00 97.31 204 TYR A CA 1
ATOM 1602 C C . TYR A 1 204 ? 6.772 -14.855 -1.375 1.00 97.31 204 TYR A C 1
ATOM 1604 O O . TYR A 1 204 ? 6.587 -15.903 -1.993 1.00 97.31 204 TYR A O 1
ATOM 1612 N N . THR A 1 205 ? 8.003 -14.365 -1.183 1.00 93.81 205 THR A N 1
ATOM 1613 C CA . THR A 1 205 ? 9.219 -14.991 -1.742 1.00 93.81 205 THR A CA 1
ATOM 1614 C C . THR A 1 205 ? 9.405 -16.425 -1.230 1.00 93.81 205 THR A C 1
ATOM 1616 O O . THR A 1 205 ? 9.937 -17.280 -1.932 1.00 93.81 205 THR A O 1
ATOM 1619 N N . SER A 1 206 ? 8.915 -16.713 -0.020 1.00 94.50 206 SER A N 1
ATOM 1620 C CA . SER A 1 206 ? 8.920 -18.051 0.589 1.00 94.50 206 SER A CA 1
ATOM 1621 C C . SER A 1 206 ? 7.682 -18.908 0.245 1.00 94.50 206 SER A C 1
ATOM 1623 O O . SER A 1 206 ? 7.503 -19.996 0.807 1.00 94.50 206 SER A O 1
ATOM 1625 N N . GLY A 1 207 ? 6.808 -18.425 -0.645 1.00 95.38 207 GLY A N 1
ATOM 1626 C CA . GLY A 1 207 ? 5.633 -19.130 -1.165 1.00 95.38 207 GLY A CA 1
ATOM 1627 C C . GLY A 1 207 ? 4.470 -19.311 -0.180 1.00 95.38 207 GLY A C 1
ATOM 1628 O O . GLY A 1 207 ? 3.625 -20.172 -0.409 1.00 95.38 207 GLY A O 1
ATOM 1629 N N . TYR A 1 208 ? 4.416 -18.560 0.928 1.00 97.06 208 TYR A N 1
ATOM 1630 C CA . TYR A 1 208 ? 3.322 -18.646 1.911 1.00 97.06 208 TYR A CA 1
ATOM 1631 C C . TYR A 1 208 ? 2.089 -17.841 1.533 1.00 97.06 208 TYR A C 1
ATOM 1633 O O . TYR A 1 208 ? 0.985 -18.225 1.912 1.00 97.06 208 TYR A O 1
ATOM 1641 N N . ILE A 1 209 ? 2.270 -16.737 0.813 1.00 98.31 209 ILE A N 1
ATOM 1642 C CA . ILE A 1 209 ? 1.195 -15.876 0.316 1.00 98.31 209 ILE A CA 1
ATOM 1643 C C . ILE A 1 209 ? 1.445 -15.532 -1.155 1.00 98.31 209 ILE A C 1
ATOM 1645 O O . ILE A 1 209 ? 2.561 -15.688 -1.654 1.00 98.31 209 ILE A O 1
ATOM 1649 N N . ASN A 1 210 ? 0.407 -15.085 -1.854 1.00 97.44 210 ASN A N 1
ATOM 1650 C CA . ASN A 1 210 ? 0.562 -14.405 -3.137 1.00 97.44 210 ASN A CA 1
ATOM 1651 C C . ASN A 1 210 ? 1.068 -12.965 -2.923 1.00 97.44 210 ASN A C 1
ATOM 1653 O O . ASN A 1 210 ? 1.249 -12.499 -1.797 1.00 97.44 210 ASN A O 1
ATOM 1657 N N . TYR A 1 211 ? 1.346 -12.281 -4.024 1.00 97.75 211 TYR A N 1
ATOM 1658 C CA . TYR A 1 211 ? 2.050 -11.014 -4.054 1.00 97.75 211 TYR A CA 1
ATOM 1659 C C . TYR A 1 211 ? 1.321 -9.930 -3.235 1.00 97.75 211 TYR A C 1
ATOM 1661 O O . TYR A 1 211 ? 0.141 -9.669 -3.474 1.00 97.75 211 TYR A O 1
ATOM 1669 N N . PRO A 1 212 ? 1.985 -9.296 -2.248 1.00 97.38 212 PRO A N 1
ATOM 1670 C CA . PRO A 1 212 ? 1.308 -8.495 -1.227 1.00 97.38 212 PRO A CA 1
ATOM 1671 C C . PRO A 1 212 ? 1.047 -7.038 -1.637 1.00 97.38 212 PRO A C 1
ATOM 1673 O O . PRO A 1 212 ? 0.500 -6.270 -0.839 1.00 97.38 212 PRO A O 1
ATOM 1676 N N . ARG A 1 213 ? 1.449 -6.642 -2.851 1.00 96.38 213 ARG A N 1
ATOM 1677 C CA . ARG A 1 213 ? 1.218 -5.315 -3.436 1.00 96.38 213 ARG A CA 1
ATOM 1678 C C . ARG A 1 213 ? 0.066 -5.410 -4.441 1.00 96.38 213 ARG A C 1
ATOM 1680 O O . ARG A 1 213 ? 0.275 -5.706 -5.611 1.00 96.38 213 ARG A O 1
ATOM 1687 N N . THR A 1 214 ? -1.153 -5.214 -3.951 1.00 95.25 214 THR A N 1
ATOM 1688 C CA . THR A 1 214 ? -2.387 -5.229 -4.735 1.00 95.25 214 THR A CA 1
ATOM 1689 C C . THR A 1 214 ? -3.422 -4.253 -4.179 1.00 95.25 214 THR A C 1
ATOM 1691 O O . THR A 1 214 ? -3.611 -4.138 -2.964 1.00 95.25 214 THR A O 1
ATOM 1694 N N . GLU A 1 215 ? -4.126 -3.569 -5.076 1.00 93.38 215 GLU A N 1
ATOM 1695 C CA . GLU A 1 215 ? -5.308 -2.755 -4.775 1.00 93.38 215 GLU A CA 1
ATOM 1696 C C . GLU A 1 215 ? -6.610 -3.582 -4.873 1.00 93.38 215 GLU A C 1
ATOM 1698 O O . GLU A 1 215 ? -7.635 -3.222 -4.279 1.00 93.38 215 GLU A O 1
ATOM 1703 N N . THR A 1 216 ? -6.562 -4.730 -5.558 1.00 95.81 216 THR A N 1
ATOM 1704 C CA . THR A 1 216 ? -7.694 -5.625 -5.821 1.00 95.81 216 THR A CA 1
ATOM 1705 C C . THR A 1 216 ? -8.245 -6.291 -4.556 1.00 95.81 216 THR A C 1
ATOM 1707 O O . THR A 1 216 ? -7.538 -6.828 -3.705 1.00 95.81 216 THR A O 1
ATOM 1710 N N . THR A 1 217 ? -9.575 -6.301 -4.458 1.00 96.50 217 THR A N 1
ATOM 1711 C CA . THR A 1 217 ? -10.361 -6.923 -3.376 1.00 96.50 217 THR A CA 1
ATOM 1712 C C . THR A 1 217 ? -11.369 -7.962 -3.893 1.00 96.50 217 THR A C 1
ATOM 1714 O O . THR A 1 217 ? -12.046 -8.624 -3.099 1.00 96.50 217 THR A O 1
ATOM 1717 N N . ALA A 1 218 ? -11.489 -8.126 -5.215 1.00 96.06 218 ALA A N 1
ATOM 1718 C CA . ALA A 1 218 ? -12.284 -9.161 -5.872 1.00 96.06 218 ALA A CA 1
ATOM 1719 C C . ALA A 1 218 ? -11.421 -10.384 -6.223 1.00 96.06 218 ALA A C 1
ATOM 1721 O O . ALA A 1 218 ? -10.400 -10.255 -6.886 1.00 96.06 218 ALA A O 1
ATOM 1722 N N . TYR A 1 219 ? -11.842 -11.588 -5.828 1.00 94.56 219 TYR A N 1
ATOM 1723 C CA . TYR A 1 219 ? -11.193 -12.814 -6.305 1.00 94.56 219 TYR A CA 1
ATOM 1724 C C . TYR A 1 219 ? -11.624 -13.109 -7.753 1.00 94.56 219 TYR A C 1
ATOM 1726 O O . TYR A 1 219 ? -12.831 -13.101 -8.018 1.00 94.56 219 TYR A O 1
ATOM 1734 N N . PRO A 1 220 ? -10.695 -13.407 -8.681 1.00 92.38 220 PRO A N 1
ATOM 1735 C CA . PRO A 1 220 ? -11.062 -13.794 -10.037 1.00 92.38 220 PRO A CA 1
ATOM 1736 C C . PRO A 1 220 ? -11.721 -15.181 -10.055 1.00 92.38 220 PRO A C 1
ATOM 1738 O O . PRO A 1 220 ? -11.412 -16.045 -9.236 1.00 92.38 220 PRO A O 1
ATOM 1741 N N . ASN A 1 221 ? -12.601 -15.431 -11.030 1.00 87.81 221 ASN A N 1
ATOM 1742 C CA . ASN A 1 221 ? -13.356 -16.693 -11.146 1.00 87.81 221 ASN A CA 1
ATOM 1743 C C . ASN A 1 221 ? -12.471 -17.948 -11.314 1.00 87.81 221 ASN A C 1
ATOM 1745 O O . ASN A 1 221 ? -12.944 -19.065 -11.131 1.00 87.81 221 ASN A O 1
ATOM 1749 N N . THR A 1 222 ? -11.204 -17.769 -11.692 1.00 88.12 222 THR A N 1
ATOM 1750 C CA . THR A 1 222 ? -10.191 -18.823 -11.854 1.00 88.12 222 THR A CA 1
ATOM 1751 C C . THR A 1 222 ? -9.398 -19.120 -10.576 1.00 88.12 222 THR A C 1
ATOM 1753 O O . THR A 1 222 ? -8.565 -20.023 -10.584 1.00 88.12 222 THR A O 1
ATOM 1756 N N . PHE A 1 223 ? -9.621 -18.376 -9.488 1.00 90.19 223 PHE A N 1
ATOM 1757 C CA . PHE A 1 223 ? -8.875 -18.515 -8.237 1.00 90.19 223 PHE A CA 1
ATOM 1758 C C . PHE A 1 223 ? -9.376 -19.721 -7.427 1.00 90.19 223 PHE A C 1
ATOM 1760 O O . PHE A 1 223 ? -10.549 -19.775 -7.050 1.00 90.19 223 PHE A O 1
ATOM 1767 N N . ASP A 1 224 ? -8.502 -20.690 -7.131 1.00 92.38 224 ASP A N 1
ATOM 1768 C CA . ASP A 1 224 ? -8.890 -21.927 -6.435 1.00 92.38 224 ASP A CA 1
ATOM 1769 C C . ASP A 1 224 ? -9.027 -21.741 -4.913 1.00 92.38 224 ASP A C 1
ATOM 1771 O O . ASP A 1 224 ? -8.253 -22.251 -4.101 1.00 92.38 224 ASP A O 1
ATOM 1775 N N . LEU A 1 225 ? -10.080 -21.023 -4.517 1.00 93.94 225 LEU A N 1
ATOM 1776 C CA . LEU A 1 225 ? -10.468 -20.818 -3.119 1.00 93.94 225 LEU A CA 1
ATOM 1777 C C . LEU A 1 225 ? -10.602 -22.141 -2.345 1.00 93.94 225 LEU A C 1
ATOM 1779 O O . LEU A 1 225 ? -10.319 -22.192 -1.147 1.00 93.94 225 LEU A O 1
ATOM 1783 N N . ARG A 1 226 ? -11.041 -23.219 -3.014 1.00 93.94 226 ARG A N 1
ATOM 1784 C CA . ARG A 1 226 ? -11.250 -24.527 -2.383 1.00 93.94 226 ARG A CA 1
ATOM 1785 C C . ARG A 1 226 ? -9.916 -25.218 -2.109 1.00 93.94 226 ARG A C 1
ATOM 1787 O O . ARG A 1 226 ? -9.746 -25.739 -1.009 1.00 93.94 226 ARG A O 1
ATOM 1794 N N . GLY A 1 227 ? -8.985 -25.195 -3.060 1.00 94.06 227 GLY A N 1
ATOM 1795 C CA . GLY A 1 227 ? -7.627 -25.717 -2.907 1.00 94.06 227 GLY A CA 1
ATOM 1796 C C . GLY A 1 227 ? -6.842 -24.998 -1.812 1.00 94.06 227 GLY A C 1
ATOM 1797 O O . GLY A 1 227 ? -6.301 -25.656 -0.923 1.00 94.06 227 GLY A O 1
ATOM 1798 N N . LEU A 1 228 ? -6.863 -23.661 -1.793 1.00 94.50 228 LEU A N 1
ATOM 1799 C CA . LEU A 1 228 ? -6.195 -22.879 -0.743 1.00 94.50 228 LEU A CA 1
ATOM 1800 C C . LEU A 1 228 ? -6.781 -23.173 0.649 1.00 94.50 228 LEU A C 1
ATOM 1802 O O . LEU A 1 228 ? -6.045 -23.415 1.605 1.00 94.50 228 LEU A O 1
ATOM 1806 N N . LEU A 1 229 ? -8.110 -23.256 0.773 1.00 95.12 229 LEU A N 1
ATOM 1807 C CA . LEU A 1 229 ? -8.763 -23.634 2.030 1.00 95.12 229 LEU A CA 1
ATOM 1808 C C . LEU A 1 229 ? -8.436 -25.079 2.458 1.00 95.12 229 LEU A C 1
ATOM 1810 O O . LEU A 1 229 ? -8.280 -25.352 3.650 1.00 95.12 229 LEU A O 1
ATOM 1814 N N . GLN A 1 230 ? -8.291 -26.000 1.501 1.00 95.50 230 GLN A N 1
ATOM 1815 C CA . GLN A 1 230 ? -7.931 -27.399 1.745 1.00 95.50 230 GLN A CA 1
ATOM 1816 C C . GLN A 1 230 ? -6.526 -27.558 2.346 1.00 95.50 230 GLN A C 1
ATOM 1818 O O . GLN A 1 230 ? -6.310 -28.492 3.119 1.00 95.50 230 GLN A O 1
ATOM 1823 N N . GLN A 1 231 ? -5.592 -26.645 2.072 1.00 94.88 231 GLN A N 1
ATOM 1824 C CA . GLN A 1 231 ? -4.272 -26.642 2.713 1.00 94.88 231 GLN A CA 1
ATOM 1825 C C . GLN A 1 231 ? -4.345 -26.280 4.208 1.00 94.88 231 GLN A C 1
ATOM 1827 O O . GLN A 1 231 ? -3.556 -26.778 5.008 1.00 94.88 231 GLN A O 1
ATOM 1832 N N . GLN A 1 232 ? -5.312 -25.448 4.610 1.00 95.38 232 GLN A N 1
ATOM 1833 C CA . GLN A 1 232 ? -5.391 -24.889 5.967 1.00 95.38 232 GLN A CA 1
ATOM 1834 C C . GLN A 1 232 ? -6.049 -25.822 7.000 1.00 95.38 232 GLN A C 1
ATOM 1836 O O . GLN A 1 232 ? -6.074 -25.505 8.190 1.00 95.38 232 GLN A O 1
ATOM 1841 N N . VAL A 1 233 ? -6.553 -26.993 6.587 1.00 95.06 233 VAL A N 1
ATOM 1842 C CA . VAL A 1 233 ? -7.268 -27.934 7.476 1.00 95.06 233 VAL A CA 1
ATOM 1843 C C . VAL A 1 233 ? -6.410 -28.494 8.613 1.00 95.06 233 VAL A C 1
ATOM 1845 O O . VAL A 1 233 ? -6.951 -28.904 9.636 1.00 95.06 233 VAL A O 1
ATOM 1848 N N . ASN A 1 234 ? -5.085 -28.520 8.470 1.00 91.88 234 ASN A N 1
ATOM 1849 C CA . ASN A 1 234 ? -4.185 -29.071 9.488 1.00 91.88 234 ASN A CA 1
ATOM 1850 C C . ASN A 1 234 ? -3.768 -28.047 10.558 1.00 91.88 234 ASN A C 1
ATOM 1852 O O . ASN A 1 234 ? -3.058 -28.403 11.495 1.00 91.88 234 ASN A O 1
ATOM 1856 N N . ASN A 1 235 ? -4.208 -26.788 10.453 1.00 93.50 235 ASN A N 1
ATOM 1857 C CA . ASN A 1 235 ? -3.922 -25.785 11.473 1.00 93.50 235 ASN A CA 1
ATOM 1858 C C . ASN A 1 235 ? -4.712 -26.070 12.774 1.00 93.50 235 ASN A C 1
ATOM 1860 O O . ASN A 1 235 ? -5.920 -26.302 12.703 1.00 93.50 235 ASN A O 1
ATOM 1864 N N . PRO A 1 236 ? -4.085 -26.020 13.966 1.00 91.81 236 PRO A N 1
ATOM 1865 C CA . PRO A 1 236 ? -4.753 -26.355 15.227 1.00 91.81 236 PRO A CA 1
ATOM 1866 C C . PRO A 1 236 ? -5.800 -25.327 15.693 1.00 91.81 236 PRO A C 1
ATOM 1868 O O . PRO A 1 236 ? -6.622 -25.659 16.540 1.00 91.81 236 PRO A O 1
ATOM 1871 N N . VAL A 1 237 ? -5.787 -24.096 15.168 1.00 91.12 237 VAL A N 1
ATOM 1872 C CA . VAL A 1 237 ? -6.691 -23.005 15.575 1.00 91.12 237 VAL A CA 1
ATOM 1873 C C . VAL A 1 237 ? -7.932 -22.934 14.678 1.00 91.12 237 VAL A C 1
ATOM 1875 O O . VAL A 1 237 ? -9.047 -22.798 15.176 1.00 91.12 237 VAL A O 1
ATOM 1878 N N . TRP A 1 238 ? -7.764 -23.044 13.354 1.00 93.50 238 TRP A N 1
ATOM 1879 C CA . TRP A 1 238 ? -8.862 -22.905 12.378 1.00 93.50 238 TRP A CA 1
ATOM 1880 C C . TRP A 1 238 ? -9.110 -24.133 11.492 1.00 93.50 238 TRP A C 1
ATOM 1882 O O . TRP A 1 238 ? -10.018 -24.111 10.659 1.00 93.50 238 TRP A O 1
ATOM 1892 N N . GLY A 1 239 ? -8.357 -25.221 11.665 1.00 93.56 239 GLY A N 1
ATOM 1893 C CA . GLY A 1 239 ? -8.459 -26.415 10.824 1.00 93.56 239 GLY A CA 1
ATOM 1894 C C . GLY A 1 239 ? -9.836 -27.085 10.846 1.00 93.56 239 GLY A C 1
ATOM 1895 O O . GLY A 1 239 ? -10.326 -27.517 9.802 1.00 93.56 239 GLY A O 1
ATOM 1896 N N . ASP A 1 240 ? -10.510 -27.102 12.001 1.00 93.00 240 ASP A N 1
ATOM 1897 C CA . ASP A 1 240 ? -11.894 -27.585 12.108 1.00 93.00 240 ASP A CA 1
ATOM 1898 C C . ASP A 1 240 ? -12.884 -26.688 11.366 1.00 93.00 240 ASP A C 1
ATOM 1900 O O . ASP A 1 240 ? -13.766 -27.192 10.672 1.00 93.00 240 ASP A O 1
ATOM 1904 N N . LEU A 1 241 ? -12.702 -25.366 11.434 1.00 90.81 241 LEU A N 1
ATOM 1905 C CA . LEU A 1 241 ? -13.526 -24.415 10.690 1.00 90.81 241 LEU A CA 1
ATOM 1906 C C . LEU A 1 241 ? -13.345 -24.602 9.175 1.00 90.81 241 LEU A C 1
ATOM 1908 O O . LEU A 1 241 ? -14.329 -24.582 8.439 1.00 90.81 241 LEU A O 1
ATOM 1912 N N . ALA A 1 242 ? -12.110 -24.831 8.716 1.00 92.62 242 ALA A N 1
ATOM 1913 C CA . ALA A 1 242 ? -11.806 -25.121 7.316 1.00 92.62 242 ALA A CA 1
ATOM 1914 C C . ALA A 1 242 ? -12.441 -26.445 6.851 1.00 92.62 242 ALA A C 1
ATOM 1916 O O . ALA A 1 242 ? -13.105 -26.468 5.814 1.00 92.62 242 ALA A O 1
ATOM 1917 N N . ARG A 1 243 ? -12.329 -27.527 7.643 1.00 94.25 243 ARG A N 1
ATOM 1918 C CA . ARG A 1 243 ? -13.035 -28.803 7.396 1.00 94.25 243 ARG A CA 1
ATOM 1919 C C . ARG A 1 243 ? -14.550 -28.612 7.286 1.00 94.25 243 ARG A C 1
ATOM 1921 O O . ARG A 1 243 ? -15.175 -29.171 6.386 1.00 94.25 243 ARG A O 1
ATOM 1928 N N . GLU A 1 244 ? -15.131 -27.828 8.190 1.00 90.62 244 GLU A N 1
ATOM 1929 C CA . GLU A 1 244 ? -16.565 -27.535 8.233 1.00 90.62 244 GLU A CA 1
ATOM 1930 C C . GLU A 1 244 ? -17.028 -26.831 6.943 1.00 90.62 244 GLU A C 1
ATOM 1932 O O . GLU A 1 244 ? -17.973 -27.298 6.311 1.00 90.62 244 GLU A O 1
ATOM 1937 N N . ILE A 1 245 ? -16.307 -25.793 6.491 1.00 89.06 245 ILE A N 1
ATOM 1938 C CA . ILE A 1 245 ? -16.594 -25.062 5.239 1.00 89.06 245 ILE A CA 1
ATOM 1939 C C . ILE A 1 245 ? -16.458 -25.970 4.008 1.00 89.06 245 ILE A C 1
ATOM 1941 O O . ILE A 1 245 ? -17.314 -25.976 3.124 1.00 89.06 245 ILE A O 1
ATOM 1945 N N . LEU A 1 246 ? -15.392 -26.773 3.931 1.00 91.50 246 LEU A N 1
ATOM 1946 C CA . LEU A 1 246 ? -15.158 -27.676 2.797 1.00 91.50 246 LEU A CA 1
ATOM 1947 C C . LEU A 1 246 ? -16.267 -28.729 2.649 1.00 91.50 246 LEU A C 1
ATOM 1949 O O . LEU A 1 246 ? -16.544 -29.156 1.520 1.00 91.50 246 LEU A O 1
ATOM 1953 N N . LYS A 1 247 ? -16.899 -29.109 3.770 1.00 90.62 247 LYS A N 1
ATOM 1954 C CA . LYS A 1 247 ? -18.047 -30.021 3.846 1.00 90.62 247 LYS A CA 1
ATOM 1955 C C . LYS A 1 247 ? -19.383 -29.329 3.548 1.00 90.62 247 LYS A C 1
ATOM 1957 O O . LYS A 1 247 ? -20.204 -29.930 2.863 1.00 90.62 247 LYS A O 1
ATOM 1962 N N . SER A 1 248 ? -19.616 -28.108 4.038 1.00 85.12 248 SER A N 1
ATOM 1963 C CA . SER A 1 248 ? -20.853 -27.351 3.762 1.00 85.12 248 SER A CA 1
ATOM 1964 C C . SER A 1 248 ? -20.914 -26.772 2.347 1.00 85.12 248 SER A C 1
ATOM 1966 O O . SER A 1 248 ? -21.997 -26.470 1.858 1.00 85.12 248 SER A O 1
ATOM 1968 N N . GLY A 1 249 ? -19.756 -26.600 1.706 1.00 83.81 249 GLY A N 1
ATOM 1969 C CA . GLY A 1 249 ? -19.598 -25.782 0.508 1.00 83.81 249 GLY A CA 1
ATOM 1970 C C . GLY A 1 249 ? -19.083 -24.385 0.863 1.00 83.81 249 GLY A C 1
ATOM 1971 O O . GLY A 1 249 ? -19.366 -23.859 1.941 1.00 83.81 249 GLY A O 1
ATOM 1972 N N . LEU A 1 250 ? -18.299 -23.803 -0.049 1.00 84.69 250 LEU A N 1
ATOM 1973 C CA . LEU A 1 250 ? -17.821 -22.426 0.063 1.00 84.69 250 LEU A CA 1
ATOM 1974 C C . LEU A 1 250 ? -18.934 -21.477 -0.388 1.00 84.69 250 LEU A C 1
ATOM 1976 O O . LEU A 1 250 ? -19.572 -21.711 -1.416 1.00 84.69 250 LEU A O 1
ATOM 1980 N N . THR A 1 251 ? -19.120 -20.375 0.333 1.00 81.88 251 THR A N 1
ATOM 1981 C CA . THR A 1 251 ? -19.976 -19.280 -0.137 1.00 81.88 251 THR A CA 1
ATOM 1982 C C . THR A 1 251 ? -19.168 -18.427 -1.122 1.00 81.88 251 THR A C 1
ATOM 1984 O O . THR A 1 251 ? -18.009 -18.127 -0.823 1.00 81.88 251 THR A O 1
ATOM 1987 N N . PRO A 1 252 ? -19.735 -17.979 -2.260 1.00 80.75 252 PRO A N 1
ATOM 1988 C CA . PRO A 1 252 ? -19.055 -17.037 -3.146 1.00 80.75 252 PRO A CA 1
ATOM 1989 C C . PRO A 1 252 ? -18.542 -15.815 -2.365 1.00 80.75 252 PRO A C 1
ATOM 1991 O O . PRO A 1 252 ? -19.308 -15.249 -1.571 1.00 80.75 252 PRO A O 1
ATOM 1994 N N . PRO A 1 253 ? -17.282 -15.375 -2.544 1.00 85.25 253 PRO A N 1
ATOM 1995 C CA . PRO A 1 253 ? -16.772 -14.188 -1.868 1.00 85.25 253 PRO A CA 1
ATOM 1996 C C . PRO A 1 253 ? -17.628 -12.948 -2.133 1.00 85.25 253 PRO A C 1
ATOM 1998 O O . PRO A 1 253 ? -18.402 -12.871 -3.089 1.00 85.25 253 PRO A O 1
ATOM 2001 N N . ARG A 1 254 ? -17.524 -11.952 -1.252 1.00 87.31 254 ARG A N 1
ATOM 2002 C CA . ARG A 1 254 ? -18.222 -10.682 -1.460 1.00 87.31 254 ARG A CA 1
ATOM 2003 C C . ARG A 1 254 ? -17.601 -9.964 -2.662 1.00 87.31 254 ARG A C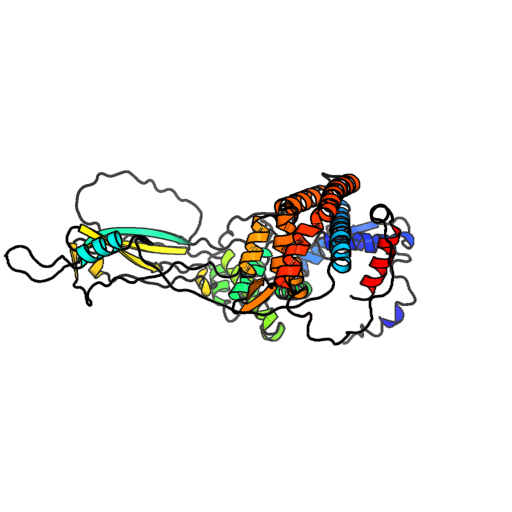 1
ATOM 2005 O O . ARG A 1 254 ? -16.381 -9.858 -2.726 1.00 87.31 254 ARG A O 1
ATOM 2012 N N . ALA A 1 255 ? -18.435 -9.436 -3.561 1.00 87.12 255 ALA A N 1
ATOM 2013 C CA . ALA A 1 255 ? -17.975 -8.623 -4.687 1.00 87.12 255 ALA A CA 1
ATOM 2014 C C . ALA A 1 255 ? -17.061 -7.482 -4.203 1.00 87.12 255 ALA A C 1
ATOM 2016 O O . ALA A 1 255 ? -17.404 -6.770 -3.250 1.00 87.12 255 ALA A O 1
ATOM 2017 N N . GLY A 1 256 ? -15.903 -7.349 -4.845 1.00 91.06 256 GLY A N 1
ATOM 2018 C CA . GLY A 1 256 ? -14.881 -6.342 -4.567 1.00 91.06 256 GLY A CA 1
ATOM 2019 C C . GLY A 1 256 ? -14.626 -5.440 -5.771 1.00 91.06 256 GLY A C 1
ATOM 2020 O O . GLY A 1 256 ? -15.362 -5.475 -6.755 1.00 91.06 256 GLY A O 1
ATOM 2021 N N . HIS A 1 257 ? -13.564 -4.652 -5.675 1.00 93.50 257 HIS A N 1
ATOM 2022 C CA . HIS A 1 257 ? -12.946 -3.967 -6.803 1.00 93.50 257 HIS A CA 1
ATOM 2023 C C . HIS A 1 257 ? -11.862 -4.864 -7.417 1.00 93.50 257 HIS A C 1
ATOM 2025 O O . HIS A 1 257 ? -11.135 -5.532 -6.681 1.00 93.50 257 HIS A O 1
ATOM 2031 N N . ASP A 1 258 ? -11.776 -4.874 -8.742 1.00 93.56 258 ASP A N 1
ATOM 2032 C CA . ASP A 1 258 ? -10.678 -5.452 -9.517 1.00 93.56 258 ASP A CA 1
ATOM 2033 C C . ASP A 1 258 ? -9.907 -4.285 -10.144 1.00 93.56 258 ASP A C 1
ATOM 2035 O O . ASP A 1 258 ? -10.488 -3.503 -10.906 1.00 93.56 258 ASP A O 1
ATOM 2039 N N . ALA A 1 259 ? -8.642 -4.133 -9.757 1.00 89.00 259 ALA A N 1
ATOM 2040 C CA . ALA A 1 259 ? -7.738 -3.108 -10.269 1.00 89.00 259 ALA A CA 1
ATOM 2041 C C . ALA A 1 259 ? -6.968 -3.584 -11.518 1.00 89.00 259 ALA A C 1
ATOM 2043 O O . ALA A 1 259 ? -6.325 -2.771 -12.186 1.00 89.00 259 ALA A O 1
ATOM 2044 N N . GLY A 1 260 ? -7.058 -4.875 -11.865 1.00 87.69 260 GLY A N 1
ATOM 2045 C CA . GLY A 1 260 ? -6.335 -5.490 -12.978 1.00 87.69 260 GLY A CA 1
ATOM 2046 C C . GLY A 1 260 ? -4.859 -5.786 -12.693 1.00 87.69 260 GLY A C 1
ATOM 2047 O O . GLY A 1 260 ? -4.101 -5.976 -13.641 1.00 87.69 260 GLY A O 1
ATOM 2048 N N . ASP A 1 261 ? -4.454 -5.802 -11.419 1.00 90.56 261 ASP A N 1
ATOM 2049 C CA . ASP A 1 261 ? -3.080 -6.034 -10.961 1.00 90.56 261 ASP A CA 1
ATOM 2050 C C . ASP A 1 261 ? -2.834 -7.506 -10.564 1.00 90.56 261 ASP A C 1
ATOM 2052 O O . ASP A 1 261 ? -2.326 -8.304 -11.353 1.00 90.56 261 ASP A O 1
ATOM 2056 N N . HIS A 1 262 ? -3.249 -7.891 -9.359 1.00 95.00 262 HIS A N 1
ATOM 2057 C CA . HIS A 1 262 ? -3.041 -9.197 -8.745 1.00 95.00 262 HIS A CA 1
ATOM 2058 C C . HIS A 1 262 ? -4.320 -9.660 -8.035 1.00 95.00 262 HIS A C 1
ATOM 2060 O O . HIS A 1 262 ? -5.165 -8.842 -7.681 1.00 95.00 262 HIS A O 1
ATOM 2066 N N . PRO A 1 263 ? -4.498 -10.967 -7.775 1.00 96.38 263 PRO A N 1
ATOM 2067 C CA . PRO A 1 263 ? -5.570 -11.432 -6.902 1.00 96.38 263 PRO A CA 1
ATOM 2068 C C . PRO A 1 263 ? -5.396 -10.898 -5.466 1.00 96.38 263 PRO A C 1
ATOM 2070 O O . PRO A 1 263 ? -4.261 -10.674 -5.043 1.00 96.38 263 PRO A O 1
ATOM 2073 N N . PRO A 1 264 ? -6.477 -10.797 -4.666 1.00 97.81 264 PRO A N 1
ATOM 2074 C CA . PRO A 1 264 ? -6.385 -10.375 -3.271 1.00 97.81 264 PRO A CA 1
ATOM 2075 C C . PRO A 1 264 ? -5.440 -11.266 -2.457 1.00 97.81 264 PRO A C 1
ATOM 2077 O O . PRO A 1 264 ? -5.325 -12.466 -2.722 1.00 97.81 264 PRO A O 1
ATOM 2080 N N . ILE A 1 265 ? -4.813 -10.694 -1.430 1.00 98.44 265 ILE A N 1
ATOM 2081 C CA . ILE A 1 265 ? -3.824 -11.361 -0.579 1.00 98.44 265 ILE A CA 1
ATOM 2082 C C . ILE A 1 265 ? -4.460 -12.585 0.109 1.00 98.44 265 ILE A C 1
ATOM 2084 O O . ILE A 1 265 ? -5.497 -12.489 0.775 1.00 98.44 265 ILE A O 1
ATOM 2088 N N . ALA A 1 266 ? -3.844 -13.751 -0.073 1.00 97.44 266 ALA A N 1
ATOM 2089 C CA . ALA A 1 266 ? -4.336 -15.063 0.329 1.00 97.44 266 ALA A CA 1
ATOM 2090 C C . ALA A 1 266 ? -3.171 -16.023 0.660 1.00 97.44 266 ALA A C 1
ATOM 2092 O O . ALA A 1 266 ? -2.081 -15.894 0.097 1.00 97.44 266 ALA A O 1
ATOM 2093 N N . PRO A 1 267 ? -3.378 -17.005 1.557 1.00 97.19 267 PRO A N 1
ATOM 2094 C CA . PRO A 1 267 ? -2.370 -18.006 1.888 1.00 97.19 267 PRO A CA 1
ATOM 2095 C C . PRO A 1 267 ? -2.249 -19.066 0.780 1.00 97.19 267 PRO A C 1
ATOM 2097 O O . PRO A 1 267 ? -3.243 -19.678 0.395 1.00 97.19 267 PRO A O 1
ATOM 2100 N N . MET A 1 268 ? -1.024 -19.312 0.312 1.00 95.56 268 MET A N 1
ATOM 2101 C CA . MET A 1 268 ? -0.690 -20.219 -0.803 1.00 95.56 268 MET A CA 1
ATOM 2102 C C . MET A 1 268 ? -0.133 -21.582 -0.358 1.00 95.56 268 MET A C 1
ATOM 2104 O O . MET A 1 268 ? -0.090 -22.523 -1.156 1.00 95.56 268 MET A O 1
ATOM 2108 N N . ARG A 1 269 ? 0.283 -21.694 0.912 1.00 92.94 269 ARG A N 1
ATOM 2109 C CA . ARG A 1 269 ? 0.546 -22.956 1.622 1.00 92.94 269 ARG A CA 1
ATOM 2110 C C . ARG A 1 269 ? 0.294 -22.793 3.118 1.00 92.94 269 ARG A C 1
ATOM 2112 O O . ARG A 1 269 ? 0.272 -21.677 3.626 1.00 92.94 269 ARG A O 1
ATOM 2119 N N . PHE A 1 270 ? 0.116 -23.909 3.822 1.00 93.69 270 PHE A N 1
ATOM 2120 C CA . PHE A 1 270 ? 0.116 -23.932 5.287 1.00 93.69 270 PHE A CA 1
ATOM 2121 C C . PHE A 1 270 ? 1.494 -23.533 5.840 1.00 93.69 270 PHE A C 1
ATOM 2123 O O . PHE A 1 270 ? 2.518 -23.925 5.278 1.00 93.69 270 PHE A O 1
ATOM 2130 N N . ALA A 1 271 ? 1.496 -22.815 6.964 1.00 93.62 271 ALA A N 1
ATOM 2131 C CA . ALA A 1 271 ? 2.683 -22.472 7.737 1.00 93.62 271 ALA A CA 1
ATOM 2132 C C . ALA A 1 271 ? 2.440 -22.677 9.237 1.00 93.62 271 ALA A C 1
ATOM 2134 O O . ALA A 1 271 ? 1.318 -22.503 9.727 1.00 93.62 271 ALA A O 1
ATOM 2135 N N . SER A 1 272 ? 3.506 -22.979 9.979 1.00 92.50 272 SER A N 1
ATOM 2136 C CA . SER A 1 272 ? 3.484 -23.033 11.448 1.00 92.50 272 SER A CA 1
ATOM 2137 C C . SER A 1 272 ? 4.260 -21.874 12.084 1.00 92.50 272 SER A C 1
ATOM 2139 O O . SER A 1 272 ? 5.149 -21.284 11.469 1.00 92.50 272 SER A O 1
ATOM 2141 N N . SER A 1 273 ? 3.977 -21.568 13.353 1.00 91.75 273 SER A N 1
ATOM 2142 C CA . SER A 1 273 ? 4.711 -20.537 14.107 1.00 91.75 273 SER A CA 1
ATOM 2143 C C . SER A 1 273 ? 6.188 -20.881 14.329 1.00 91.75 273 SER A C 1
ATOM 2145 O O . SER A 1 273 ? 7.014 -19.983 14.478 1.00 91.75 273 SER A O 1
ATOM 2147 N N . GLN A 1 274 ? 6.525 -22.172 14.298 1.00 90.06 274 GLN A N 1
ATOM 2148 C CA . GLN A 1 274 ? 7.893 -22.691 14.371 1.00 90.06 274 GLN A CA 1
ATOM 2149 C C . GLN A 1 274 ? 8.672 -22.455 13.066 1.00 90.06 274 GLN A C 1
ATOM 2151 O O . GLN A 1 274 ? 9.885 -22.284 13.103 1.00 90.06 274 GLN A O 1
ATOM 2156 N N . GLU A 1 275 ? 7.976 -22.433 11.926 1.00 92.44 275 GLU A N 1
ATOM 2157 C CA . GLU A 1 275 ? 8.554 -22.261 10.587 1.00 92.44 275 GLU A CA 1
ATOM 2158 C C . GLU A 1 275 ? 8.765 -20.778 10.235 1.00 92.44 275 GLU A C 1
ATOM 2160 O O . GLU A 1 275 ? 9.769 -20.419 9.626 1.00 92.44 275 GLU A O 1
ATOM 2165 N N . LEU A 1 276 ? 7.831 -19.910 10.643 1.00 91.12 276 LEU A N 1
ATOM 2166 C CA . LEU A 1 276 ? 7.848 -18.475 10.327 1.00 91.12 276 LEU A CA 1
ATOM 2167 C C . LEU A 1 276 ? 8.493 -17.586 11.401 1.00 91.12 276 LEU A C 1
ATOM 2169 O O . LEU A 1 276 ? 8.882 -16.455 11.109 1.00 91.12 276 LEU A O 1
ATOM 2173 N N . GLY A 1 277 ? 8.578 -18.053 12.648 1.00 91.12 277 GLY A N 1
ATOM 2174 C CA . GLY A 1 277 ? 8.909 -17.194 13.784 1.00 91.12 277 GLY A CA 1
ATOM 2175 C C . GLY A 1 277 ? 7.781 -16.211 14.137 1.00 91.12 277 GLY A C 1
ATOM 2176 O O . GLY A 1 277 ? 6.790 -16.064 13.423 1.00 91.12 277 GLY A O 1
ATOM 2177 N N . HIS A 1 278 ? 7.915 -15.539 15.284 1.00 89.38 278 HIS A N 1
ATOM 2178 C CA . HIS A 1 278 ? 6.795 -14.852 15.938 1.00 89.38 278 HIS A CA 1
ATOM 2179 C C . HIS A 1 278 ? 6.138 -13.743 15.093 1.00 89.38 278 HIS A C 1
ATOM 2181 O O . HIS A 1 278 ? 4.926 -13.769 14.896 1.00 89.38 278 HIS A O 1
ATOM 2187 N N . GLU A 1 279 ? 6.900 -12.774 14.574 1.00 87.62 279 GLU A N 1
ATOM 2188 C CA . GLU A 1 279 ? 6.305 -11.633 13.857 1.00 87.62 279 GLU A CA 1
ATOM 2189 C C . GLU A 1 279 ? 5.715 -12.012 12.496 1.00 87.62 279 GLU A C 1
ATOM 2191 O O . GLU A 1 279 ? 4.595 -11.607 12.180 1.00 87.62 279 GLU A O 1
ATOM 2196 N N . ALA A 1 280 ? 6.427 -12.823 11.707 1.00 94.56 280 ALA A N 1
ATOM 2197 C CA . ALA A 1 280 ? 5.933 -13.246 10.399 1.00 94.56 280 ALA A CA 1
ATOM 2198 C C . ALA A 1 280 ? 4.735 -14.195 10.520 1.00 94.56 280 ALA A C 1
ATOM 2200 O O . ALA A 1 280 ? 3.797 -14.083 9.730 1.00 94.56 280 ALA A O 1
ATOM 2201 N N . TYR A 1 281 ? 4.704 -15.055 11.548 1.00 96.56 281 TYR A N 1
ATOM 2202 C CA . TYR A 1 281 ? 3.526 -15.870 11.829 1.00 96.56 281 TYR A CA 1
ATOM 2203 C C . TYR A 1 281 ? 2.306 -15.014 12.185 1.00 96.56 281 TYR A C 1
ATOM 2205 O O . TYR A 1 281 ? 1.233 -15.304 11.677 1.00 96.56 281 TYR A O 1
ATOM 2213 N N . ARG A 1 282 ? 2.441 -13.934 12.973 1.00 96.12 282 ARG A N 1
ATOM 2214 C CA . ARG A 1 282 ? 1.303 -13.047 13.308 1.00 96.12 282 ARG A CA 1
ATOM 2215 C C . ARG A 1 282 ? 0.667 -12.403 12.072 1.00 96.12 282 ARG A C 1
ATOM 2217 O O . ARG A 1 282 ? -0.557 -12.304 12.003 1.00 96.12 282 ARG A O 1
ATOM 2224 N N . LEU A 1 283 ? 1.470 -11.991 11.086 1.00 97.38 283 LEU A N 1
ATOM 2225 C CA . LEU A 1 283 ? 0.936 -11.441 9.834 1.00 97.38 283 LEU A CA 1
ATOM 2226 C C . LEU A 1 283 ? 0.323 -12.537 8.944 1.00 97.38 283 LEU A C 1
ATOM 2228 O O . LEU A 1 283 ? -0.792 -12.365 8.453 1.00 97.38 283 LEU A O 1
ATOM 2232 N N . TYR A 1 284 ? 1.001 -13.679 8.787 1.00 97.94 284 TYR A N 1
ATOM 2233 C CA . TYR A 1 284 ? 0.479 -14.842 8.053 1.00 97.94 284 TYR A CA 1
ATOM 2234 C C . TYR A 1 284 ? -0.837 -15.373 8.653 1.00 97.94 284 TYR A C 1
ATOM 2236 O O . TYR A 1 284 ? -1.770 -15.713 7.923 1.00 97.94 284 TYR A O 1
ATOM 2244 N N . GLU A 1 285 ? -0.932 -15.420 9.982 1.00 96.56 285 GLU A N 1
ATOM 2245 C CA . GLU A 1 285 ? -2.120 -15.810 10.738 1.00 96.56 285 GLU A CA 1
ATOM 2246 C C . GLU A 1 285 ? -3.289 -14.882 10.419 1.00 96.56 285 GLU A C 1
ATOM 2248 O O . GLU A 1 285 ? -4.348 -15.366 10.025 1.00 96.56 285 GLU A O 1
ATOM 2253 N N . TYR A 1 286 ? -3.088 -13.561 10.487 1.00 97.06 286 TYR A N 1
ATOM 2254 C CA . TYR A 1 286 ? -4.115 -12.597 10.096 1.00 97.06 286 TYR A CA 1
ATOM 2255 C C . TYR A 1 286 ? -4.566 -12.784 8.635 1.00 97.06 286 TYR A C 1
ATOM 2257 O O . TYR A 1 286 ? -5.768 -12.893 8.386 1.00 97.06 286 TYR A O 1
ATOM 2265 N N . ILE A 1 287 ? -3.630 -12.889 7.682 1.00 97.94 287 ILE A N 1
ATOM 2266 C CA . ILE A 1 287 ? -3.937 -13.108 6.255 1.00 97.94 287 ILE A CA 1
ATOM 2267 C C . ILE A 1 287 ? -4.769 -14.389 6.070 1.00 97.94 287 ILE A C 1
ATOM 2269 O O . ILE A 1 287 ? -5.785 -14.389 5.372 1.00 97.94 287 ILE A O 1
ATOM 2273 N N . THR A 1 288 ? -4.386 -15.474 6.747 1.00 97.31 288 THR A N 1
ATOM 2274 C CA . THR A 1 288 ? -5.075 -16.769 6.672 1.00 97.31 288 THR A CA 1
ATOM 2275 C C . THR A 1 288 ? -6.473 -16.712 7.285 1.00 97.31 288 THR A C 1
ATOM 2277 O O . THR A 1 288 ? -7.438 -17.190 6.687 1.00 97.31 288 THR A O 1
ATOM 2280 N N . GLN A 1 289 ? -6.613 -16.092 8.457 1.00 95.44 289 GLN A N 1
ATOM 2281 C CA . GLN A 1 289 ? -7.899 -15.920 9.130 1.00 95.44 289 GLN A CA 1
ATOM 2282 C C . GLN A 1 289 ? -8.850 -15.026 8.322 1.00 95.44 289 GLN A C 1
ATOM 2284 O O . GLN A 1 289 ? -10.039 -15.336 8.208 1.00 95.44 289 GLN A O 1
ATOM 2289 N N . HIS A 1 290 ? -8.334 -13.953 7.714 1.00 95.62 290 HIS A N 1
ATOM 2290 C CA . HIS A 1 290 ? -9.094 -13.067 6.829 1.00 95.62 290 HIS A CA 1
ATOM 2291 C C . HIS A 1 290 ? -9.554 -13.802 5.567 1.00 95.62 290 HIS A C 1
ATOM 2293 O O . HIS A 1 290 ? -10.731 -13.733 5.223 1.00 95.62 290 HIS A O 1
ATOM 2299 N N . PHE A 1 291 ? -8.679 -14.578 4.922 1.00 96.19 291 PHE A N 1
ATOM 2300 C CA . PHE A 1 291 ? -9.036 -15.420 3.775 1.00 96.19 291 PHE A CA 1
ATOM 2301 C C . PHE A 1 291 ? -10.145 -16.436 4.107 1.00 96.19 291 PHE A C 1
ATOM 2303 O O . PHE A 1 291 ? -11.141 -16.548 3.391 1.00 96.19 291 PHE A O 1
ATOM 2310 N N . ILE A 1 292 ? -10.044 -17.143 5.234 1.00 94.12 292 ILE A N 1
ATOM 2311 C CA . ILE A 1 292 ? -11.088 -18.090 5.659 1.00 94.12 292 ILE A CA 1
ATOM 2312 C C . ILE A 1 292 ? -12.412 -17.354 5.954 1.00 94.12 292 ILE A C 1
ATOM 2314 O O . ILE A 1 292 ? -13.492 -17.877 5.665 1.00 94.12 292 ILE A O 1
ATOM 2318 N N . ALA A 1 293 ? -12.349 -16.115 6.457 1.00 91.38 293 ALA A N 1
ATOM 2319 C CA . ALA A 1 293 ? -13.512 -15.252 6.664 1.00 91.38 293 ALA A CA 1
ATOM 2320 C C . ALA A 1 293 ? -14.179 -14.757 5.360 1.00 91.38 293 ALA A C 1
ATOM 2322 O O . ALA A 1 293 ? -15.372 -14.443 5.393 1.00 91.38 293 ALA A O 1
ATOM 2323 N N . THR A 1 294 ? -13.477 -14.707 4.218 1.00 91.81 294 THR A N 1
ATOM 2324 C CA . THR A 1 294 ? -14.104 -14.411 2.910 1.00 91.81 294 THR A CA 1
ATOM 2325 C C . THR A 1 294 ? -14.788 -15.639 2.299 1.00 91.81 294 THR A C 1
ATOM 2327 O O . THR A 1 294 ? -15.820 -15.486 1.641 1.00 91.81 294 THR A O 1
ATOM 2330 N N . CYS A 1 295 ? -14.259 -16.842 2.564 1.00 85.56 295 CYS A N 1
ATOM 2331 C CA . CYS A 1 295 ? -14.726 -18.122 2.010 1.00 85.56 295 CYS A CA 1
ATOM 2332 C C . CYS A 1 295 ? -15.982 -18.705 2.685 1.00 85.56 295 CYS A C 1
ATOM 2334 O O . CYS A 1 295 ? -16.594 -19.636 2.150 1.00 85.56 295 CYS A O 1
ATOM 2336 N N . ARG A 1 296 ? -16.359 -18.204 3.870 1.00 71.25 296 ARG A N 1
ATOM 2337 C CA . ARG A 1 296 ? -17.476 -18.733 4.663 1.00 71.25 296 ARG A CA 1
ATOM 2338 C C . ARG A 1 296 ? -18.659 -17.774 4.750 1.00 71.25 296 ARG A C 1
ATOM 2340 O O . ARG A 1 296 ? -18.508 -16.604 5.100 1.00 71.25 296 ARG A O 1
ATOM 2347 N N . CYS A 1 297 ? -19.858 -18.333 4.633 1.00 56.56 297 CYS A N 1
ATOM 2348 C CA . CYS A 1 297 ? -21.003 -17.876 5.405 1.00 56.56 297 CYS A CA 1
ATOM 2349 C C . CYS A 1 297 ? -21.528 -18.985 6.328 1.00 56.56 297 CYS A C 1
ATOM 2351 O O . CYS A 1 297 ? -21.200 -20.162 6.180 1.00 56.56 297 CYS A O 1
ATOM 2353 N N . MET A 1 298 ? -22.326 -18.599 7.317 1.00 50.59 298 MET A N 1
ATOM 2354 C CA . MET A 1 298 ? -23.285 -19.500 7.940 1.00 50.59 298 MET A CA 1
ATOM 2355 C C . MET A 1 298 ? -24.691 -18.998 7.631 1.00 50.59 298 MET A C 1
ATOM 2357 O O . MET A 1 298 ? -24.938 -17.794 7.537 1.00 50.59 298 MET A O 1
ATOM 2361 N N . PHE A 1 299 ? -25.583 -19.957 7.423 1.00 36.91 299 PHE A N 1
ATOM 2362 C CA . PHE A 1 299 ? -27.011 -19.771 7.580 1.00 36.91 299 PHE A CA 1
ATOM 2363 C C . PHE A 1 299 ? -27.419 -20.398 8.907 1.00 36.91 299 PHE A C 1
ATOM 2365 O O . PHE A 1 299 ? -26.929 -21.464 9.281 1.00 36.91 299 PHE A O 1
ATOM 2372 N N . LEU A 1 300 ? -28.416 -19.785 9.528 1.00 31.53 300 LEU A N 1
ATOM 2373 C CA . LEU A 1 300 ? -29.336 -20.449 10.433 1.00 31.53 300 LEU A CA 1
ATOM 2374 C C . LEU A 1 300 ? -30.737 -20.175 9.888 1.00 31.53 300 LEU A C 1
ATOM 2376 O O . LEU A 1 300 ? -31.109 -19.012 9.702 1.00 31.53 300 LEU A O 1
ATOM 2380 N N . GLU A 1 301 ? -31.505 -21.230 9.610 1.00 28.86 301 GLU A N 1
ATOM 2381 C CA . GLU A 1 301 ? -32.959 -21.092 9.529 1.00 28.86 301 GLU A CA 1
ATOM 2382 C C . GLU A 1 301 ? -33.457 -20.569 10.879 1.00 28.86 301 GLU A C 1
ATOM 2384 O O . GLU A 1 301 ? -32.984 -20.999 11.934 1.00 28.86 301 GLU A O 1
ATOM 2389 N N . TYR A 1 302 ? -34.394 -19.623 10.857 1.00 32.03 302 TYR A N 1
ATOM 2390 C CA . TYR A 1 302 ? -34.973 -19.070 12.075 1.00 32.03 302 TYR A CA 1
ATOM 2391 C C . TYR A 1 302 ? -36.481 -19.279 12.065 1.00 32.03 302 TYR A C 1
ATOM 2393 O O . TYR A 1 302 ? -37.160 -18.898 11.112 1.00 32.03 302 TYR A O 1
ATOM 2401 N N . GLN A 1 303 ? -37.000 -19.858 13.143 1.00 25.41 303 GLN A N 1
ATOM 2402 C CA . GLN A 1 303 ? -38.431 -19.955 13.385 1.00 25.41 303 GLN A CA 1
ATOM 2403 C C . GLN A 1 303 ? -38.898 -18.657 14.061 1.00 25.41 303 GLN A C 1
ATOM 2405 O O . GLN A 1 303 ? -38.326 -18.224 15.062 1.00 25.41 303 GLN A O 1
ATOM 2410 N N . GLU A 1 304 ? -39.900 -17.994 13.486 1.00 27.86 304 GLU A N 1
ATOM 2411 C CA . GLU A 1 304 ? -40.471 -16.771 14.053 1.00 27.86 304 GLU A CA 1
ATOM 2412 C C . GLU A 1 304 ? -41.304 -17.066 15.310 1.00 27.86 304 GLU A C 1
ATOM 2414 O O . GLU A 1 304 ? -42.441 -17.517 15.198 1.00 27.86 304 GLU A O 1
ATOM 2419 N N . ASP A 1 305 ? -40.803 -16.687 16.488 1.00 26.11 305 ASP A N 1
ATOM 2420 C CA . ASP A 1 305 ? -41.661 -16.399 17.645 1.00 26.11 305 ASP A CA 1
ATOM 2421 C C . ASP A 1 305 ? -41.908 -14.889 17.744 1.00 26.11 305 ASP A C 1
ATOM 2423 O O . ASP A 1 305 ? -41.186 -14.129 18.399 1.00 26.11 305 ASP A O 1
ATOM 2427 N N . ILE A 1 306 ? -42.958 -14.436 17.054 1.00 29.38 306 ILE A N 1
ATOM 2428 C CA . ILE A 1 306 ? -43.445 -13.061 17.158 1.00 29.38 306 ILE A CA 1
ATOM 2429 C C . ILE A 1 306 ? -44.389 -12.942 18.361 1.00 29.38 306 ILE A C 1
ATOM 2431 O O . ILE A 1 306 ? -45.592 -13.198 18.252 1.00 29.38 306 ILE A O 1
ATOM 2435 N N . LEU A 1 307 ? -43.898 -12.401 19.476 1.00 28.77 307 LEU A N 1
ATOM 2436 C CA . LEU A 1 307 ? -44.775 -11.850 20.514 1.00 28.77 307 LEU A CA 1
ATOM 2437 C C . LEU A 1 307 ? -45.360 -10.501 20.056 1.00 28.77 307 LEU A C 1
ATOM 2439 O O . LEU A 1 307 ? -44.813 -9.434 20.323 1.00 28.77 307 LEU A O 1
ATOM 2443 N N . ARG A 1 308 ? -46.490 -10.563 19.335 1.00 23.69 308 ARG A N 1
ATOM 2444 C CA . ARG A 1 308 ? -47.350 -9.413 18.984 1.00 23.69 308 ARG A CA 1
ATOM 2445 C C . ARG A 1 308 ? -48.169 -8.962 20.204 1.00 23.69 308 ARG A C 1
ATOM 2447 O O . ARG A 1 308 ? -49.034 -9.725 20.640 1.00 23.69 308 ARG A O 1
ATOM 2454 N N . PRO A 1 309 ? -48.052 -7.705 20.669 1.00 27.69 309 PRO A N 1
ATOM 2455 C CA . PRO A 1 309 ? -49.126 -7.066 21.422 1.00 27.69 309 PRO A CA 1
ATOM 2456 C C . PRO A 1 309 ? -50.353 -6.895 20.509 1.00 27.69 309 PRO A C 1
ATOM 2458 O O . PRO A 1 309 ? -50.238 -6.454 19.363 1.00 27.69 309 PRO A O 1
ATOM 2461 N N . LYS A 1 310 ? -51.543 -7.271 20.989 1.00 28.42 310 LYS A N 1
ATOM 2462 C CA . LYS A 1 310 ? -52.792 -7.178 20.213 1.00 28.42 310 LYS A CA 1
ATOM 2463 C C . LYS A 1 310 ? -53.372 -5.757 20.226 1.00 28.42 310 LYS A C 1
ATOM 2465 O O . LYS A 1 310 ? -54.118 -5.428 21.145 1.00 28.42 310 LYS A O 1
ATOM 2470 N N . SER A 1 311 ? -53.202 -4.997 19.143 1.00 28.80 311 SER A N 1
ATOM 2471 C CA . SER A 1 311 ? -54.156 -3.932 18.768 1.00 28.80 311 SER A CA 1
ATOM 2472 C C . SER A 1 311 ? -54.010 -3.464 17.307 1.00 28.80 311 SER A C 1
ATOM 2474 O O . SER A 1 311 ? -53.085 -2.749 16.951 1.00 28.80 311 SER A O 1
ATOM 2476 N N . LYS A 1 312 ? -54.971 -3.888 16.467 1.00 34.47 312 LYS A N 1
ATOM 2477 C CA . LYS A 1 312 ? -55.343 -3.389 15.118 1.00 34.47 312 LYS A CA 1
ATOM 2478 C C . LYS A 1 312 ? -54.334 -2.498 14.349 1.00 34.47 312 LYS A C 1
ATOM 2480 O O . LYS A 1 312 ? -54.394 -1.279 14.469 1.00 34.47 312 LYS A O 1
ATOM 2485 N N . VAL A 1 313 ? -53.618 -3.081 13.379 1.00 26.62 313 VAL A N 1
ATOM 2486 C CA . VAL A 1 313 ? -53.258 -2.409 12.107 1.00 26.62 313 VAL A CA 1
ATOM 2487 C C . VAL A 1 313 ? -53.393 -3.410 10.949 1.00 26.62 313 VAL A C 1
ATOM 2489 O O . VAL A 1 313 ? -53.106 -4.596 11.112 1.00 26.62 313 VAL A O 1
ATOM 2492 N N . THR A 1 314 ? -53.890 -2.935 9.807 1.00 23.69 314 THR A N 1
ATOM 2493 C CA . THR A 1 314 ? -54.216 -3.714 8.600 1.00 23.69 314 THR A CA 1
ATOM 2494 C C . THR A 1 314 ? -52.971 -4.228 7.863 1.00 23.69 314 THR A C 1
ATOM 2496 O O . THR A 1 314 ? -51.917 -3.597 7.876 1.00 23.69 314 THR A O 1
ATOM 2499 N N . PHE A 1 315 ? -53.109 -5.375 7.196 1.00 25.12 315 PHE A N 1
ATOM 2500 C CA . PHE A 1 315 ? -52.048 -6.052 6.448 1.00 25.12 315 PHE A CA 1
ATOM 2501 C C . PHE A 1 315 ? -51.597 -5.282 5.197 1.00 25.12 315 PHE A C 1
ATOM 2503 O O . PHE A 1 315 ? -52.429 -4.824 4.417 1.00 25.12 315 PHE A O 1
ATOM 2510 N N . PHE A 1 316 ? -50.289 -5.290 4.937 1.00 23.80 316 PHE A N 1
ATOM 2511 C CA . PHE A 1 316 ? -49.743 -5.275 3.578 1.00 23.80 316 PHE A CA 1
ATOM 2512 C C . PHE A 1 316 ? -49.024 -6.604 3.336 1.00 23.80 316 PHE A C 1
ATOM 2514 O O . PHE A 1 316 ? -48.234 -7.043 4.172 1.00 23.80 316 PHE A O 1
ATOM 2521 N N . ASN A 1 317 ? -49.309 -7.248 2.202 1.00 29.52 317 ASN A N 1
ATOM 2522 C CA . ASN A 1 317 ? -48.639 -8.482 1.792 1.00 29.52 317 ASN A CA 1
ATOM 2523 C C . ASN A 1 317 ? -47.150 -8.212 1.539 1.00 29.52 317 ASN A C 1
ATOM 2525 O O . ASN A 1 317 ? -46.803 -7.537 0.571 1.00 29.52 317 ASN A O 1
ATOM 2529 N N . SER A 1 318 ? -46.267 -8.782 2.360 1.00 26.22 318 SER A N 1
ATOM 2530 C CA . SER A 1 318 ? -44.848 -8.903 2.028 1.00 26.22 318 SER A CA 1
ATOM 2531 C C . SER A 1 318 ? -44.619 -10.213 1.278 1.00 26.22 318 SER A C 1
ATOM 2533 O O . SER A 1 318 ? -44.490 -11.276 1.886 1.00 26.22 318 SER A O 1
ATOM 2535 N N . SER A 1 319 ? -44.590 -10.134 -0.051 1.00 24.17 319 SER A N 1
ATOM 2536 C CA . SER A 1 319 ? -44.184 -11.241 -0.917 1.00 24.17 319 SER A CA 1
ATOM 2537 C C . SER A 1 319 ? -42.796 -11.759 -0.527 1.00 24.17 319 SER A C 1
ATOM 2539 O O . SER A 1 319 ? -41.893 -10.969 -0.248 1.00 24.17 319 SER A O 1
ATOM 2541 N N . LEU A 1 320 ? -42.605 -13.080 -0.563 1.00 27.12 320 LEU A N 1
ATOM 2542 C CA . LEU A 1 320 ? -41.281 -13.695 -0.467 1.00 27.12 320 LEU A CA 1
ATOM 2543 C C . LEU A 1 320 ? -40.400 -13.198 -1.620 1.00 27.12 320 LEU A C 1
ATOM 2545 O O . LEU A 1 320 ? -40.650 -13.523 -2.778 1.00 27.12 320 LEU A O 1
ATOM 2549 N N . ILE A 1 321 ? -39.349 -12.444 -1.296 1.00 24.00 321 ILE A N 1
ATOM 2550 C CA . ILE A 1 321 ? -38.262 -12.135 -2.228 1.00 24.00 321 ILE A CA 1
ATOM 2551 C C . ILE A 1 321 ? -37.005 -12.818 -1.696 1.00 24.00 321 ILE A C 1
ATOM 2553 O O . ILE A 1 321 ? -36.418 -12.388 -0.702 1.00 24.00 321 ILE A O 1
ATOM 2557 N N . SER A 1 322 ? -36.590 -13.890 -2.371 1.00 29.44 322 SER A N 1
ATOM 2558 C CA . SER A 1 322 ? -35.260 -14.462 -2.175 1.00 29.44 322 SER A CA 1
ATOM 2559 C C . SER A 1 322 ? -34.227 -13.472 -2.708 1.00 29.44 322 SER A C 1
ATOM 2561 O O . SER A 1 322 ? -34.169 -13.217 -3.909 1.00 29.44 322 SER A O 1
ATOM 2563 N N . VAL A 1 323 ? -33.428 -12.890 -1.813 1.00 27.34 323 VAL A N 1
ATOM 2564 C CA . VAL A 1 323 ? -32.300 -12.024 -2.173 1.00 27.34 323 VAL A CA 1
ATOM 2565 C C . VAL A 1 323 ? -31.017 -12.720 -1.738 1.00 27.34 323 VAL A C 1
ATOM 2567 O O . VAL A 1 323 ? -30.731 -12.812 -0.543 1.00 27.34 323 VAL A O 1
ATOM 2570 N N . HIS A 1 324 ? -30.255 -13.212 -2.717 1.00 32.28 324 HIS A N 1
ATOM 2571 C CA . HIS A 1 324 ? -28.904 -13.733 -2.509 1.00 32.28 324 HIS A CA 1
ATOM 2572 C C . HIS A 1 324 ? -28.011 -12.666 -1.855 1.00 32.28 324 HIS A C 1
ATOM 2574 O O . HIS A 1 324 ? -27.956 -11.526 -2.314 1.00 32.28 324 HIS A O 1
ATOM 2580 N N . GLY A 1 325 ? -27.292 -13.041 -0.795 1.00 34.81 325 GLY A N 1
ATOM 2581 C CA . GLY A 1 325 ? -26.391 -12.146 -0.065 1.00 34.81 325 GLY A CA 1
ATOM 2582 C C . GLY A 1 325 ? -26.420 -12.421 1.435 1.00 34.81 325 GLY A C 1
ATOM 2583 O O . GLY A 1 325 ? -27.316 -11.961 2.136 1.00 34.81 325 GLY A O 1
ATOM 2584 N N . GLU A 1 326 ? -25.445 -13.188 1.918 1.00 38.88 326 GLU A N 1
ATOM 2585 C CA . GLU A 1 326 ? -25.492 -13.849 3.232 1.00 38.88 326 GLU A CA 1
ATOM 2586 C C . GLU A 1 326 ? -24.652 -13.142 4.322 1.00 38.88 326 GLU A C 1
ATOM 2588 O O . GLU A 1 326 ? -23.802 -12.293 4.026 1.00 38.88 326 GLU A O 1
ATOM 2593 N N . LYS A 1 327 ? -24.981 -13.410 5.597 1.00 43.09 327 LYS A N 1
ATOM 2594 C CA . LYS A 1 327 ? -25.122 -12.381 6.646 1.00 43.09 327 LYS A CA 1
ATOM 2595 C C . LYS A 1 327 ? -24.664 -12.861 8.038 1.00 43.09 327 LYS A C 1
ATOM 2597 O O . LYS A 1 327 ? -25.171 -13.862 8.518 1.00 43.09 327 LYS A O 1
ATOM 2602 N N . PHE A 1 328 ? -23.872 -12.065 8.769 1.00 43.81 328 PHE A N 1
ATOM 2603 C CA . PHE A 1 328 ? -23.886 -12.105 10.249 1.00 43.81 328 PHE A CA 1
ATOM 2604 C C . PHE A 1 328 ? -25.217 -11.513 10.724 1.00 43.81 328 PHE A C 1
ATOM 2606 O O . PHE A 1 328 ? -25.491 -10.357 10.389 1.00 43.81 328 PHE A O 1
ATOM 2613 N N . LEU A 1 329 ? -26.036 -12.246 11.488 1.00 45.47 329 LEU A N 1
ATOM 2614 C CA . LEU A 1 329 ? -27.268 -11.701 12.071 1.00 45.47 329 LEU A CA 1
ATOM 2615 C C . LEU A 1 329 ? -27.074 -11.312 13.541 1.00 45.47 329 LEU A C 1
ATOM 2617 O O . LEU A 1 329 ? -26.707 -12.121 14.393 1.00 45.47 329 LEU A O 1
ATOM 2621 N N . ARG A 1 330 ? -27.455 -10.070 13.851 1.00 47.78 330 ARG A N 1
ATOM 2622 C CA . ARG A 1 330 ? -27.766 -9.628 15.214 1.00 47.78 330 ARG A CA 1
ATOM 2623 C C . ARG A 1 330 ? -29.173 -9.064 15.288 1.00 47.78 330 ARG A C 1
ATOM 2625 O O . ARG A 1 330 ? -29.632 -8.380 14.370 1.00 47.78 330 ARG A O 1
ATOM 2632 N N . THR A 1 331 ? -29.801 -9.247 16.436 1.00 41.41 331 THR A N 1
ATOM 2633 C CA . THR A 1 331 ? -31.064 -8.600 16.775 1.00 41.41 331 THR A CA 1
ATOM 2634 C C . THR A 1 331 ? -30.756 -7.419 17.685 1.00 41.41 331 THR A C 1
ATOM 2636 O O . THR A 1 331 ? -30.363 -7.616 18.835 1.00 41.41 331 THR A O 1
ATOM 2639 N N . LYS A 1 332 ? -30.901 -6.183 17.179 1.00 41.44 332 LYS A N 1
ATOM 2640 C CA . LYS A 1 332 ? -30.855 -4.984 18.026 1.00 41.44 332 LYS A CA 1
ATOM 2641 C C . LYS A 1 332 ? -32.272 -4.621 18.453 1.00 41.44 332 LYS A C 1
ATOM 2643 O O . LYS A 1 332 ? -33.133 -4.332 17.623 1.00 41.44 332 LYS A O 1
ATOM 2648 N N . LEU A 1 333 ? -32.475 -4.620 19.758 1.00 39.31 333 LEU A N 1
ATOM 2649 C CA . LEU A 1 333 ? -33.701 -4.204 20.410 1.00 39.31 333 LEU A CA 1
ATOM 2650 C C . LEU A 1 333 ? -33.574 -2.731 20.809 1.00 39.31 333 LEU A C 1
ATOM 2652 O O . LEU A 1 333 ? -32.543 -2.327 21.347 1.00 39.31 333 LEU A O 1
ATOM 2656 N N . PHE A 1 334 ? -34.616 -1.943 20.568 1.00 36.94 334 PHE A N 1
ATOM 2657 C CA . PHE A 1 334 ? -34.756 -0.588 21.096 1.00 36.94 334 PHE A CA 1
ATOM 2658 C C . PHE A 1 334 ? -36.030 -0.527 21.927 1.00 36.94 334 PHE A C 1
ATOM 2660 O O . PHE A 1 334 ? -37.094 -0.937 21.460 1.00 36.94 334 PHE A O 1
ATOM 2667 N N . MET A 1 335 ? -35.912 -0.000 23.136 1.00 44.25 335 MET A N 1
ATOM 2668 C CA . MET A 1 335 ? -37.002 0.147 24.081 1.00 44.25 335 MET A CA 1
ATOM 2669 C C . MET A 1 335 ? -37.064 1.597 24.529 1.00 44.25 335 MET A C 1
ATOM 2671 O O . MET A 1 335 ? -36.094 2.110 25.085 1.00 44.25 335 MET A O 1
ATOM 2675 N N . THR A 1 336 ? -38.191 2.250 24.269 1.00 42.03 336 THR A N 1
ATOM 2676 C CA . THR A 1 336 ? -38.446 3.618 24.711 1.00 42.03 336 THR A CA 1
ATOM 2677 C C . THR A 1 336 ? -39.217 3.573 26.019 1.00 42.03 336 THR A C 1
ATOM 2679 O O . THR A 1 336 ? -40.274 2.942 26.107 1.00 42.03 336 THR A O 1
ATOM 2682 N N . VAL A 1 337 ? -38.671 4.237 27.030 1.00 46.84 337 VAL A N 1
ATOM 2683 C CA . VAL A 1 337 ? -39.156 4.217 28.406 1.00 46.84 337 VAL A CA 1
ATOM 2684 C C . VAL A 1 337 ? -39.483 5.644 28.831 1.00 46.84 337 VAL A C 1
ATOM 2686 O O . VAL A 1 337 ? -38.648 6.531 28.666 1.00 46.84 337 VAL A O 1
ATOM 2689 N N . SER A 1 338 ? -40.697 5.866 29.335 1.00 43.97 338 SER A N 1
ATOM 2690 C CA . SER A 1 338 ? -41.153 7.175 29.816 1.00 43.97 338 SER A CA 1
ATOM 2691 C C . SER A 1 338 ? -40.879 7.335 31.305 1.00 43.97 338 SER A C 1
ATOM 2693 O O . SER A 1 338 ? -41.075 6.393 32.078 1.00 43.97 338 SER A O 1
ATOM 2695 N N . VAL A 1 339 ? -40.477 8.545 31.692 1.00 51.47 339 VAL A N 1
ATOM 2696 C CA . VAL A 1 339 ? -40.111 8.930 33.058 1.00 51.47 339 VAL A CA 1
ATOM 2697 C C . VAL A 1 339 ? -40.774 10.260 33.400 1.00 51.47 339 VAL A C 1
ATOM 2699 O O . VAL A 1 339 ? -40.633 11.223 32.647 1.00 51.47 339 VAL A O 1
ATOM 2702 N N . GLY A 1 340 ? -41.481 10.318 34.532 1.00 55.38 340 GLY A N 1
ATOM 2703 C CA . GLY A 1 340 ? -42.161 11.539 34.978 1.00 55.38 340 GLY A CA 1
ATOM 2704 C C . GLY A 1 340 ? -43.143 12.080 33.934 1.00 55.38 340 GLY A C 1
ATOM 2705 O O . GLY A 1 340 ? -43.863 11.306 33.300 1.00 55.38 340 GLY A O 1
ATOM 2706 N N . ASP A 1 341 ? -43.114 13.397 33.718 1.00 52.00 341 ASP A N 1
ATOM 2707 C CA . ASP A 1 341 ? -43.968 14.149 32.780 1.00 52.00 341 ASP A CA 1
ATOM 2708 C C . ASP A 1 341 ? -43.626 13.928 31.283 1.00 52.00 341 ASP A C 1
ATOM 2710 O O . ASP A 1 341 ? -43.634 14.857 30.475 1.00 52.00 341 ASP A O 1
ATOM 2714 N N . GLY A 1 342 ? -43.327 12.686 30.887 1.00 53.97 342 GLY A N 1
ATOM 2715 C CA . GLY A 1 342 ? -43.185 12.277 29.484 1.00 53.97 342 GLY A CA 1
ATOM 2716 C C . GLY A 1 342 ? -41.774 12.342 28.891 1.00 53.97 342 GLY A C 1
ATOM 2717 O O . GLY A 1 342 ? -41.635 12.273 27.669 1.00 53.97 342 GLY A O 1
ATOM 2718 N N . GLU A 1 343 ? -40.718 12.449 29.704 1.00 51.12 343 GLU A N 1
ATOM 2719 C CA . GLU A 1 343 ? -39.337 12.382 29.202 1.00 51.12 343 GLU A CA 1
ATOM 2720 C C . GLU A 1 343 ? -38.989 10.953 28.750 1.00 51.12 343 GLU A C 1
ATOM 2722 O O . GLU A 1 343 ? -39.202 9.978 29.477 1.00 51.12 343 GLU A O 1
ATOM 2727 N N . LEU A 1 344 ? -38.455 10.824 27.529 1.00 50.31 344 LEU A N 1
ATOM 2728 C CA . LEU A 1 344 ? -38.239 9.539 26.859 1.00 50.31 344 LEU A CA 1
ATOM 2729 C C . LEU A 1 344 ? -36.762 9.129 26.863 1.00 50.31 344 LEU A C 1
ATOM 2731 O O . LEU A 1 344 ? -35.905 9.798 26.285 1.00 50.31 344 LEU A O 1
ATOM 2735 N N . PHE A 1 345 ? -36.482 7.960 27.431 1.00 52.88 345 PHE A N 1
ATOM 2736 C CA . PHE A 1 345 ? -35.161 7.334 27.455 1.00 52.88 345 PHE A CA 1
ATOM 2737 C C . PHE A 1 345 ? -35.148 6.103 26.547 1.00 52.88 345 PHE A C 1
ATOM 2739 O O . PHE A 1 345 ? -36.150 5.401 26.429 1.00 52.88 345 PHE A O 1
ATOM 2746 N N . THR A 1 346 ? -34.013 5.816 25.902 1.00 51.34 346 THR A N 1
ATOM 2747 C CA . THR A 1 346 ? -33.860 4.606 25.075 1.00 51.34 346 THR A CA 1
ATOM 2748 C C . THR A 1 346 ? -32.893 3.626 25.721 1.00 51.34 346 THR A C 1
ATOM 2750 O O . THR A 1 346 ? -31.698 3.905 25.812 1.00 51.34 346 THR A O 1
ATOM 2753 N N . ILE A 1 347 ? -33.396 2.448 26.087 1.00 53.56 347 ILE A N 1
ATOM 2754 C CA . ILE A 1 347 ? -32.579 1.279 26.425 1.00 53.56 347 ILE A CA 1
ATOM 2755 C C . ILE A 1 347 ? -32.387 0.472 25.137 1.00 53.56 347 ILE A C 1
ATOM 2757 O O . ILE A 1 347 ? -33.338 0.257 24.381 1.00 53.56 347 ILE A O 1
ATOM 2761 N N . SER A 1 348 ? -31.162 0.024 24.851 1.00 54.59 348 SER A N 1
ATOM 2762 C CA . SER A 1 348 ? -30.911 -0.829 23.687 1.00 54.59 348 SER A CA 1
ATOM 2763 C C . SER A 1 348 ? -30.052 -2.030 24.037 1.00 54.59 348 SER A C 1
ATOM 2765 O O . SER A 1 348 ? -28.943 -1.856 24.536 1.00 54.59 348 SER A O 1
ATOM 2767 N N . GLY A 1 349 ? -30.552 -3.221 23.719 1.00 54.25 349 GLY A N 1
ATOM 2768 C CA . GLY A 1 349 ? -29.808 -4.471 23.826 1.00 54.25 349 GLY A CA 1
ATOM 2769 C C . GLY A 1 349 ? -29.467 -5.047 22.459 1.00 54.25 349 GLY A C 1
ATOM 2770 O O . GLY A 1 349 ? -30.065 -4.691 21.437 1.00 54.25 349 GLY A O 1
ATOM 2771 N N . LEU A 1 350 ? -28.499 -5.951 22.443 1.00 63.03 350 LEU A N 1
ATOM 2772 C CA . LEU A 1 350 ? -28.016 -6.622 21.246 1.00 63.03 350 LEU A CA 1
ATOM 2773 C C . LEU A 1 350 ? -27.839 -8.101 21.551 1.00 63.03 350 LEU A C 1
ATOM 2775 O O . LEU A 1 350 ? -27.017 -8.438 22.392 1.00 63.03 350 LEU A O 1
ATOM 2779 N N . LYS A 1 351 ? -28.574 -8.956 20.837 1.00 68.81 351 LYS A N 1
ATOM 2780 C CA . LYS A 1 351 ? -28.373 -10.406 20.870 1.00 68.81 351 LYS A CA 1
ATOM 2781 C C . LYS A 1 351 ? -27.682 -10.869 19.589 1.00 68.81 351 LYS A C 1
ATOM 2783 O O . LYS A 1 351 ? -28.128 -10.501 18.493 1.00 68.81 351 LYS A O 1
ATOM 2788 N N . VAL A 1 352 ? -26.614 -11.653 19.708 1.00 69.00 352 VAL A N 1
ATOM 2789 C CA . VAL A 1 352 ? -25.969 -12.316 18.566 1.00 69.00 352 VAL A CA 1
ATOM 2790 C C . VAL A 1 352 ? -26.805 -13.541 18.197 1.00 69.00 352 VAL A C 1
ATOM 2792 O O . VAL A 1 352 ? -27.147 -14.348 19.057 1.00 69.00 352 VAL A O 1
ATOM 2795 N N . VAL A 1 353 ? -27.191 -13.653 16.924 1.00 68.81 353 VAL A N 1
ATOM 2796 C CA . VAL A 1 353 ? -27.948 -14.812 16.417 1.00 68.81 353 VAL A CA 1
ATOM 2797 C C . VAL A 1 353 ? -26.995 -15.823 15.796 1.00 68.81 353 VAL A C 1
ATOM 2799 O O . VAL A 1 353 ? -27.082 -17.009 16.090 1.00 68.81 353 VAL A O 1
ATOM 2802 N N . ASP A 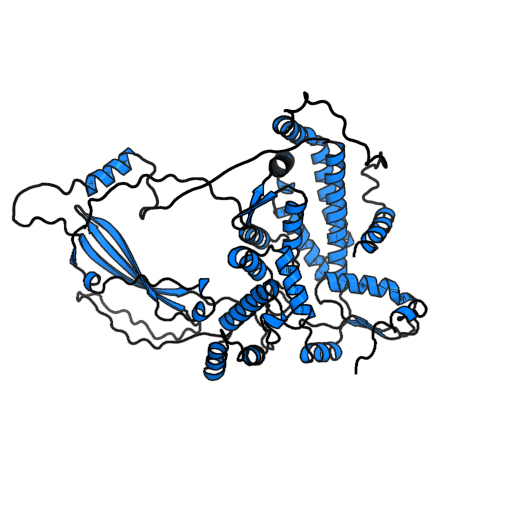1 354 ? -26.065 -15.333 14.979 1.00 71.31 354 ASP A N 1
ATOM 2803 C CA . ASP A 1 354 ? -25.032 -16.138 14.340 1.00 71.31 354 ASP A CA 1
ATOM 2804 C C . ASP A 1 354 ? -23.719 -15.330 14.289 1.00 71.31 354 ASP A C 1
ATOM 2806 O O . ASP A 1 354 ? -23.709 -14.247 13.690 1.00 71.31 354 ASP A O 1
ATOM 2810 N N . PRO A 1 355 ? -22.615 -15.809 14.901 1.00 70.75 355 PRO A N 1
ATOM 2811 C CA . PRO A 1 355 ? -21.315 -15.146 14.826 1.00 70.75 355 PRO A CA 1
ATOM 2812 C C . PRO A 1 355 ? -20.702 -15.146 13.414 1.00 70.75 355 PRO A C 1
ATOM 2814 O O . PRO A 1 355 ? -19.825 -14.328 13.138 1.00 70.75 355 PRO A O 1
ATOM 2817 N N . GLY A 1 356 ? -21.133 -16.012 12.490 1.00 80.19 356 GLY A N 1
ATOM 2818 C CA . GLY A 1 356 ? -20.654 -16.004 11.106 1.00 80.19 356 GLY A CA 1
ATOM 2819 C C . GLY A 1 356 ? -19.122 -16.034 11.010 1.00 80.19 356 GLY A C 1
ATOM 2820 O O . GLY A 1 356 ? -18.448 -16.881 11.602 1.00 80.19 356 GLY A O 1
ATOM 2821 N N . PHE A 1 357 ? -18.564 -15.058 10.292 1.00 82.69 357 PHE A N 1
ATOM 2822 C CA . PHE A 1 357 ? -17.118 -14.879 10.133 1.00 82.69 357 PHE A CA 1
ATOM 2823 C C . PHE A 1 357 ? -16.395 -14.396 11.409 1.00 82.69 357 PHE A C 1
ATOM 2825 O O . PHE A 1 357 ? -15.177 -14.534 11.510 1.00 82.69 357 PHE A O 1
ATOM 2832 N N . THR A 1 358 ? -17.103 -13.876 12.419 1.00 83.94 358 THR A N 1
ATOM 2833 C CA . THR A 1 358 ? -16.475 -13.460 13.688 1.00 83.94 358 THR A CA 1
ATOM 2834 C C . THR A 1 358 ? -16.159 -14.643 14.610 1.00 83.94 358 THR A C 1
ATOM 2836 O O . THR A 1 358 ? -15.624 -14.432 15.693 1.00 83.94 358 THR A O 1
ATOM 2839 N N . ARG A 1 359 ? -16.442 -15.891 14.184 1.00 83.31 359 ARG A N 1
ATOM 2840 C CA . ARG A 1 359 ? -15.850 -17.110 14.775 1.00 83.31 359 ARG A CA 1
ATOM 2841 C C . ARG A 1 359 ? -14.333 -17.169 14.595 1.00 83.31 359 ARG A C 1
ATOM 2843 O O . ARG A 1 359 ? -13.677 -17.787 15.422 1.00 83.31 359 ARG A O 1
ATOM 2850 N N . ILE A 1 360 ? -13.801 -16.576 13.520 1.00 88.25 360 ILE A N 1
ATOM 2851 C CA . ILE A 1 360 ? -12.359 -16.563 13.237 1.00 88.25 360 ILE A CA 1
ATOM 2852 C C . ILE A 1 360 ? -11.752 -15.168 13.416 1.00 88.25 360 ILE A C 1
ATOM 2854 O O . ILE A 1 360 ? -10.740 -15.040 14.092 1.00 88.25 360 ILE A O 1
ATOM 2858 N N . LEU A 1 361 ? -12.417 -14.108 12.939 1.00 86.62 361 LEU A N 1
ATOM 2859 C CA . LEU A 1 361 ? -12.025 -12.727 13.251 1.00 86.62 361 LEU A CA 1
ATOM 2860 C C . LEU A 1 361 ? -12.632 -12.316 14.602 1.00 86.62 361 LEU A C 1
ATOM 2862 O O . LEU A 1 361 ? -13.616 -11.578 14.662 1.00 86.62 361 LEU A O 1
ATOM 2866 N N . THR A 1 362 ? -12.090 -12.847 15.698 1.00 84.62 362 THR A N 1
ATOM 2867 C CA . THR A 1 362 ? -12.679 -12.723 17.047 1.00 84.62 362 THR A CA 1
ATOM 2868 C C . THR A 1 362 ? -12.686 -11.288 17.577 1.00 84.62 362 THR A C 1
ATOM 2870 O O . THR A 1 362 ? -13.658 -10.879 18.203 1.00 84.62 362 THR A O 1
ATOM 2873 N N . TRP A 1 363 ? -11.689 -10.467 17.234 1.00 81.81 363 TRP A N 1
ATOM 2874 C CA . TRP A 1 363 ? -11.668 -9.023 17.529 1.00 81.81 363 TRP A CA 1
ATOM 2875 C C . TRP A 1 363 ? -12.749 -8.228 16.776 1.00 81.81 363 TRP A C 1
ATOM 2877 O O . TRP A 1 363 ? -13.021 -7.075 17.096 1.00 81.81 363 TRP A O 1
ATOM 2887 N N . GLN A 1 364 ? -13.384 -8.838 15.770 1.00 79.44 364 GLN A N 1
ATOM 2888 C CA . GLN A 1 364 ? -14.545 -8.289 15.077 1.00 79.44 364 GLN A CA 1
ATOM 2889 C C . GLN A 1 364 ? -15.887 -8.792 15.632 1.00 79.44 364 GLN A C 1
ATOM 2891 O O . GLN A 1 364 ? -16.933 -8.365 15.117 1.00 79.44 364 GLN A O 1
ATOM 2896 N N . ALA A 1 365 ? -15.879 -9.677 16.634 1.00 78.38 365 ALA A N 1
ATOM 2897 C CA . ALA A 1 365 ? -17.083 -10.135 17.314 1.00 78.38 365 ALA A CA 1
ATOM 2898 C C . ALA A 1 365 ? -17.789 -8.976 18.030 1.00 78.38 365 ALA A C 1
ATOM 2900 O O . ALA A 1 365 ? -17.210 -7.927 18.305 1.00 78.38 365 ALA A O 1
ATOM 2901 N N . ILE A 1 366 ? -19.080 -9.157 18.298 1.00 70.81 366 ILE A N 1
ATOM 2902 C CA . ILE A 1 366 ? -19.887 -8.173 19.013 1.00 70.81 366 ILE A CA 1
ATOM 2903 C C . ILE A 1 366 ? -20.297 -8.791 20.342 1.00 70.81 366 ILE A C 1
ATOM 2905 O O . ILE A 1 366 ? -20.851 -9.887 20.352 1.00 70.81 366 ILE A O 1
ATOM 2909 N N . GLU A 1 367 ? -20.049 -8.079 21.438 1.00 72.12 367 GLU A N 1
ATOM 2910 C CA . GLU A 1 367 ? -20.521 -8.472 22.766 1.00 72.12 367 GLU A CA 1
ATOM 2911 C C . GLU A 1 367 ? -22.047 -8.621 22.775 1.00 72.12 367 GLU A C 1
ATOM 2913 O O . GLU A 1 367 ? -22.775 -7.708 22.364 1.00 72.12 367 GLU A O 1
ATOM 2918 N N . ASP A 1 368 ? -22.535 -9.759 23.270 1.00 69.25 368 ASP A N 1
ATOM 2919 C CA . ASP A 1 368 ? -23.957 -9.933 23.543 1.00 69.25 368 ASP A CA 1
ATOM 2920 C C . ASP A 1 368 ? -24.332 -9.114 24.784 1.00 69.25 368 ASP A C 1
ATOM 2922 O O . ASP A 1 368 ? -23.768 -9.277 25.866 1.00 69.25 368 ASP A O 1
ATOM 2926 N N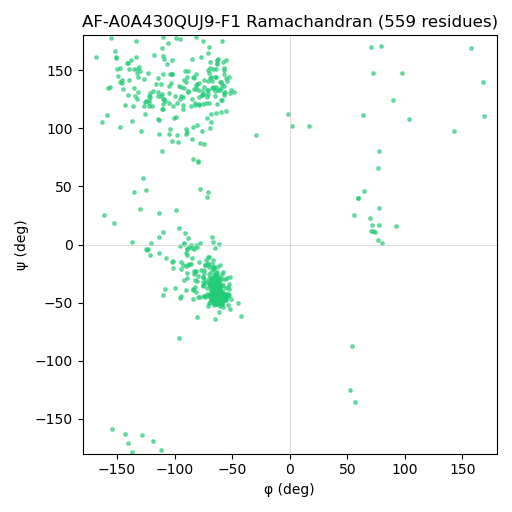 . LYS A 1 369 ? -25.277 -8.197 24.600 1.00 70.31 369 LYS A N 1
ATOM 2927 C CA . LYS A 1 369 ? -25.874 -7.358 25.642 1.00 70.31 369 LYS A CA 1
ATOM 2928 C C . LYS A 1 369 ? -27.387 -7.505 25.546 1.00 70.31 369 LYS A C 1
ATOM 2930 O O . LYS A 1 369 ? -28.109 -6.544 25.274 1.00 70.31 369 LYS A O 1
ATOM 2935 N N . SER A 1 370 ? -27.860 -8.744 25.651 1.00 64.25 370 SER A N 1
ATOM 2936 C CA . SER A 1 370 ? -29.283 -9.072 25.719 1.00 64.25 370 SER A CA 1
ATOM 2937 C C . SER A 1 370 ? -29.973 -8.357 26.889 1.00 64.25 370 SER A C 1
ATOM 2939 O O . SER A 1 370 ? -29.448 -8.287 27.998 1.00 64.25 370 SER A O 1
ATOM 2941 N N . LEU A 1 371 ? -31.167 -7.803 26.643 1.00 60.34 371 LEU A N 1
ATOM 2942 C CA . LEU A 1 371 ? -32.002 -7.284 27.730 1.00 60.34 371 LEU A CA 1
ATOM 2943 C C . LEU A 1 371 ? -32.761 -8.442 28.398 1.00 60.34 371 LEU A C 1
ATOM 2945 O O . LEU A 1 371 ? -33.178 -9.368 27.692 1.00 60.34 371 LEU A O 1
ATOM 2949 N N . PRO A 1 372 ? -33.021 -8.370 29.717 1.00 61.81 372 PRO A N 1
ATOM 2950 C CA . PRO A 1 372 ? -33.956 -9.258 30.398 1.00 61.81 372 PRO A CA 1
ATOM 2951 C C . PRO A 1 372 ? -35.298 -9.375 29.665 1.00 61.81 372 PRO A C 1
ATOM 2953 O O . PRO A 1 372 ? -35.928 -8.369 29.334 1.00 61.81 372 PRO A O 1
ATOM 2956 N N . ILE A 1 373 ? -35.759 -10.613 29.459 1.00 57.69 373 ILE A N 1
ATOM 2957 C CA . ILE A 1 373 ? -37.003 -10.925 28.728 1.00 57.69 373 ILE A CA 1
ATOM 2958 C C . ILE A 1 373 ? -38.227 -10.257 29.384 1.00 57.69 373 ILE A C 1
ATOM 2960 O O . ILE A 1 373 ? -39.170 -9.869 28.699 1.00 57.69 373 ILE A O 1
ATOM 2964 N N . THR A 1 374 ? -38.195 -10.052 30.702 1.00 55.34 374 THR A N 1
ATOM 2965 C CA . THR A 1 374 ? -39.251 -9.382 31.477 1.00 55.34 374 THR A CA 1
ATOM 2966 C C . THR A 1 374 ? -39.502 -7.934 31.051 1.00 55.34 374 THR A C 1
ATOM 2968 O O . THR A 1 374 ? -40.659 -7.516 31.024 1.00 55.34 374 THR A O 1
ATOM 2971 N N . LEU A 1 375 ? -38.457 -7.198 30.649 1.00 52.94 375 LEU A N 1
ATOM 2972 C CA . LEU A 1 375 ? -38.568 -5.810 30.183 1.00 52.94 375 LEU A CA 1
ATOM 2973 C C . LEU A 1 375 ? -39.272 -5.699 28.819 1.00 52.94 375 LEU A C 1
ATOM 2975 O O . LEU A 1 375 ? -39.739 -4.625 28.459 1.00 52.94 375 LEU A O 1
ATOM 2979 N N . LEU A 1 376 ? -39.348 -6.786 28.040 1.00 54.69 376 LEU A N 1
ATOM 2980 C CA . LEU A 1 376 ? -39.899 -6.780 26.676 1.00 54.69 376 LEU A CA 1
ATOM 2981 C C . LEU A 1 376 ? -41.421 -6.575 26.629 1.00 54.69 376 LEU A C 1
ATOM 2983 O O . LEU A 1 376 ? -41.978 -6.355 25.554 1.00 54.69 376 LEU A O 1
ATOM 2987 N N . ASN A 1 377 ? -42.091 -6.647 27.778 1.00 59.94 377 ASN A N 1
ATOM 2988 C CA . ASN A 1 377 ? -43.524 -6.436 27.888 1.00 59.94 377 ASN A CA 1
ATOM 2989 C C . ASN A 1 377 ? -43.842 -4.934 27.878 1.00 59.94 377 ASN A C 1
ATOM 2991 O O . ASN A 1 377 ? -43.410 -4.182 28.751 1.00 59.94 377 ASN A O 1
ATOM 2995 N N . GLN A 1 378 ? -44.633 -4.490 26.900 1.00 55.25 378 GLN A N 1
ATOM 2996 C CA . GLN A 1 378 ? -45.135 -3.116 26.866 1.00 55.25 378 GLN A CA 1
ATOM 2997 C C . GLN A 1 378 ? -45.973 -2.837 28.124 1.00 55.25 378 GLN A C 1
ATOM 2999 O O . GLN A 1 378 ? -46.794 -3.661 28.522 1.00 55.25 378 GLN A O 1
ATOM 3004 N N . GLY A 1 379 ? -45.748 -1.688 28.761 1.00 55.41 379 GLY A N 1
ATOM 3005 C CA . GLY A 1 379 ? -46.353 -1.353 30.049 1.00 55.41 379 GLY A CA 1
ATOM 3006 C C . GLY A 1 379 ? -45.673 -1.969 31.280 1.00 55.41 379 GLY A C 1
ATOM 3007 O O . GLY A 1 379 ? -46.137 -1.718 32.390 1.00 55.41 379 GLY A O 1
ATOM 3008 N N . TYR A 1 380 ? -44.579 -2.730 31.129 1.00 57.78 380 TYR A N 1
ATOM 3009 C CA . TYR A 1 380 ? -43.778 -3.174 32.274 1.00 57.78 380 TYR A CA 1
ATOM 3010 C C . TYR A 1 380 ? -43.239 -1.969 33.055 1.00 57.78 380 TYR A C 1
ATOM 3012 O O . TYR A 1 380 ? -42.816 -0.971 32.462 1.00 57.78 380 TYR A O 1
ATOM 3020 N N . GLN A 1 381 ? -43.263 -2.087 34.383 1.00 58.78 381 GLN A N 1
ATOM 3021 C CA . GLN A 1 381 ? -42.816 -1.071 35.328 1.00 58.78 381 GLN A CA 1
ATOM 3022 C C . GLN A 1 381 ? -41.615 -1.584 36.119 1.00 58.78 381 GLN A C 1
ATOM 3024 O O . GLN A 1 381 ? -41.597 -2.729 36.569 1.00 58.78 381 GLN A O 1
ATOM 3029 N N . PHE A 1 382 ? -40.619 -0.724 36.313 1.00 56.53 382 PHE A N 1
ATOM 3030 C CA . PHE A 1 382 ? -39.472 -1.007 37.170 1.00 56.53 382 PHE A CA 1
ATOM 3031 C C . PHE A 1 382 ? -39.050 0.229 37.963 1.00 56.53 382 PHE A C 1
ATOM 3033 O O . PHE A 1 382 ? -39.328 1.366 37.571 1.00 56.53 382 PHE A O 1
ATOM 3040 N N . ASN A 1 383 ? -38.387 -0.028 39.089 1.00 49.47 383 ASN A N 1
ATOM 3041 C CA . ASN A 1 383 ? -37.869 0.989 39.994 1.00 49.47 383 ASN A CA 1
ATOM 3042 C C . ASN A 1 383 ? -36.432 1.362 39.613 1.00 49.47 383 ASN A C 1
ATOM 3044 O O . ASN A 1 383 ? -35.660 0.515 39.158 1.00 49.47 383 ASN A O 1
ATOM 3048 N N . LEU A 1 384 ? -36.060 2.616 39.867 1.00 45.38 384 LEU A N 1
ATOM 3049 C CA . LEU A 1 384 ? -34.659 3.026 39.908 1.00 45.38 384 LEU A CA 1
ATOM 3050 C C . LEU A 1 384 ? -33.954 2.409 41.123 1.00 45.38 384 LEU A C 1
ATOM 3052 O O . LEU A 1 384 ? -34.542 2.307 42.200 1.00 45.38 384 LEU A O 1
ATOM 3056 N N . LEU A 1 385 ? -32.683 2.042 40.944 1.00 45.16 385 LEU A N 1
ATOM 3057 C CA . LEU A 1 385 ? -31.787 1.642 42.035 1.00 45.16 385 LEU A CA 1
ATOM 3058 C C . LEU A 1 385 ? -31.033 2.844 42.637 1.00 45.16 385 LEU A C 1
ATOM 3060 O O . LEU A 1 385 ? -30.650 2.792 43.800 1.00 45.16 385 LEU A O 1
ATOM 3064 N N . GLU A 1 386 ? -30.860 3.927 41.871 1.00 45.78 386 GLU A N 1
ATOM 3065 C CA . GLU A 1 386 ? -30.119 5.142 42.249 1.00 45.78 386 GLU A CA 1
ATOM 3066 C C . GLU A 1 386 ? -30.844 6.407 41.738 1.00 45.78 386 GLU A C 1
ATOM 3068 O O . GLU A 1 386 ? -31.618 6.338 40.778 1.00 45.78 386 GLU A O 1
ATOM 3073 N N . GLU A 1 387 ? -30.623 7.572 42.366 1.00 47.62 387 GLU A N 1
ATOM 3074 C CA . GLU A 1 387 ? -31.226 8.837 4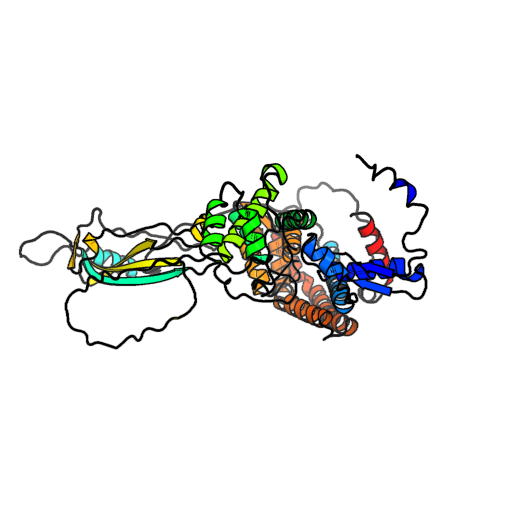1.904 1.00 47.62 387 GLU A CA 1
ATOM 3075 C C . GLU A 1 387 ? -30.536 9.374 40.625 1.00 47.62 387 GLU A C 1
ATOM 3077 O O . GLU A 1 387 ? -29.309 9.327 40.527 1.00 47.62 387 GLU A O 1
ATOM 3082 N N . PRO A 1 388 ? -31.276 9.954 39.654 1.00 51.03 388 PRO A N 1
ATOM 3083 C CA . PRO A 1 388 ? -30.681 10.492 38.429 1.00 51.03 388 PRO A CA 1
ATOM 3084 C C . PRO A 1 388 ? -29.738 11.682 38.680 1.00 51.03 388 PRO A C 1
ATOM 3086 O O . PRO A 1 388 ? -30.121 12.697 39.276 1.00 51.03 388 PRO A O 1
ATOM 3089 N N . SER A 1 389 ? -28.518 11.595 38.152 1.00 46.22 389 SER A N 1
ATOM 3090 C CA . SER A 1 389 ? -27.499 12.651 38.178 1.00 46.22 389 SER A CA 1
ATOM 3091 C C . SER A 1 389 ? -27.312 13.309 36.802 1.00 46.22 389 SER A C 1
ATOM 3093 O O . SER A 1 389 ? -27.602 12.713 35.763 1.00 46.22 389 SER A O 1
ATOM 3095 N N . LEU A 1 390 ? -26.822 14.556 36.786 1.00 44.16 390 LEU A N 1
ATOM 3096 C CA . LEU A 1 390 ? -26.127 15.081 35.605 1.00 44.16 390 LEU A CA 1
ATOM 3097 C C . LEU A 1 390 ? -24.691 14.570 35.651 1.00 44.16 390 LEU A C 1
ATOM 3099 O O . LEU A 1 390 ? -24.036 14.683 36.685 1.00 44.16 390 LEU A O 1
ATOM 3103 N N . VAL A 1 391 ? -24.208 14.085 34.513 1.00 46.91 391 VAL A N 1
ATOM 3104 C CA . VAL A 1 391 ? -22.778 13.927 34.256 1.00 46.91 391 VAL A CA 1
ATOM 3105 C C . VAL A 1 391 ? -22.363 15.135 33.425 1.00 46.91 391 VAL A C 1
ATOM 3107 O O . VAL A 1 391 ? -22.780 15.266 32.274 1.00 46.91 391 VAL A O 1
ATOM 3110 N N . GLU A 1 392 ? -21.595 16.048 34.018 1.00 42.38 392 GLU A N 1
ATOM 3111 C CA . GLU A 1 392 ? -20.896 17.074 33.244 1.00 42.38 392 GLU A CA 1
ATOM 3112 C C . GLU A 1 392 ? -19.746 16.402 32.484 1.00 42.38 392 GLU A C 1
ATOM 3114 O O . GLU A 1 392 ? -18.998 15.610 33.052 1.00 42.38 392 GLU A O 1
ATOM 3119 N N . GLY A 1 393 ? -19.613 16.702 31.194 1.00 45.78 393 GLY A N 1
ATOM 3120 C CA . GLY A 1 393 ? -18.566 16.144 30.344 1.00 45.78 393 GLY A CA 1
ATOM 3121 C C . GLY A 1 393 ? -18.113 17.171 29.319 1.00 45.78 393 GLY A C 1
ATOM 3122 O O . GLY A 1 393 ? -18.927 17.920 28.776 1.00 45.78 393 GLY A O 1
ATOM 3123 N N . GLN A 1 394 ? -16.812 17.212 29.047 1.00 42.56 394 GLN A N 1
ATOM 3124 C CA . GLN A 1 394 ? -16.235 18.124 28.064 1.00 42.56 394 GLN A CA 1
ATOM 3125 C C . GLN A 1 394 ? -16.058 17.411 26.717 1.00 42.56 394 GLN A C 1
ATOM 3127 O O . GLN A 1 394 ? -15.590 16.277 26.641 1.00 42.56 394 GLN A O 1
ATOM 3132 N N . THR A 1 395 ? -16.409 18.086 25.620 1.00 42.84 395 THR A N 1
ATOM 3133 C CA . THR A 1 395 ? -15.717 17.832 24.349 1.00 42.84 395 THR A CA 1
ATOM 3134 C C . THR A 1 395 ? -14.247 18.170 24.544 1.00 42.84 395 THR A C 1
ATOM 3136 O O . THR A 1 395 ? -13.947 19.221 25.104 1.00 42.84 395 THR A O 1
ATOM 3139 N N . GLY A 1 396 ? -13.347 17.373 23.991 1.00 44.25 396 GLY A N 1
ATOM 3140 C CA . GLY A 1 396 ? -11.979 17.818 23.775 1.00 44.25 396 GLY A CA 1
ATOM 3141 C C . GLY A 1 396 ? -11.480 17.392 22.405 1.00 44.25 396 GLY A C 1
ATOM 3142 O O . GLY A 1 396 ? -12.261 16.858 21.607 1.00 44.25 396 GLY A O 1
ATOM 3143 N N . PRO A 1 397 ? -10.217 17.716 22.104 1.00 47.47 397 PRO A N 1
ATOM 3144 C CA . PRO A 1 397 ? -9.690 17.621 20.757 1.00 47.47 397 PRO A CA 1
ATOM 3145 C C . PRO A 1 397 ? -9.680 16.169 20.259 1.00 47.47 397 PRO A C 1
ATOM 3147 O O . PRO A 1 397 ? -9.554 15.242 21.066 1.00 47.47 397 PRO A O 1
ATOM 3150 N N . PRO A 1 398 ? -9.795 15.953 18.936 1.00 70.69 398 PRO A N 1
ATOM 3151 C CA . PRO A 1 398 ? -9.429 14.672 18.353 1.00 70.69 398 PRO A CA 1
ATOM 3152 C C . PRO A 1 398 ? -7.966 14.357 18.692 1.00 70.69 398 PRO A C 1
ATOM 3154 O O . PRO A 1 398 ? -7.130 15.256 18.798 1.00 70.69 398 PRO A O 1
ATOM 3157 N N . ASP A 1 399 ? -7.675 13.073 18.865 1.00 81.25 399 ASP A N 1
ATOM 3158 C CA . ASP A 1 399 ? -6.319 12.581 19.103 1.00 81.25 399 ASP A CA 1
ATOM 3159 C C . ASP A 1 399 ? -5.454 12.705 17.831 1.00 81.25 399 ASP A C 1
ATOM 3161 O O . ASP A 1 399 ? -5.961 12.969 16.735 1.00 81.25 399 ASP A O 1
ATOM 3165 N N . TYR A 1 400 ? -4.145 12.489 17.958 1.00 88.44 400 TYR A N 1
ATOM 3166 C CA . TYR A 1 400 ? -3.259 12.422 16.795 1.00 88.44 400 TYR A CA 1
ATOM 3167 C C . TYR A 1 400 ? -3.599 11.214 15.913 1.00 88.44 400 TYR A C 1
ATOM 3169 O O . TYR A 1 400 ? -3.919 10.136 16.420 1.00 88.44 400 TYR A O 1
ATOM 3177 N N . LEU A 1 401 ? -3.462 11.379 14.592 1.00 90.38 401 LEU A N 1
ATOM 3178 C CA . LEU A 1 401 ? -3.707 10.307 13.625 1.00 90.38 401 LEU A CA 1
ATOM 3179 C C . LEU A 1 401 ? -2.823 9.092 13.918 1.00 90.38 401 LEU A C 1
ATOM 3181 O O . LEU A 1 401 ? -1.601 9.205 14.020 1.00 90.38 401 LEU A O 1
ATOM 3185 N N . THR A 1 402 ? -3.429 7.912 13.974 1.00 93.88 402 THR A N 1
ATOM 3186 C CA . THR A 1 402 ? -2.699 6.647 13.866 1.00 93.88 402 THR A CA 1
ATOM 3187 C C . THR A 1 402 ? -2.161 6.440 12.452 1.00 93.88 402 THR A C 1
ATOM 3189 O O . THR A 1 402 ? -2.715 6.956 11.479 1.00 93.88 402 THR A O 1
ATOM 3192 N N . GLU A 1 403 ? -1.119 5.621 12.296 1.00 94.75 403 GLU A N 1
ATOM 3193 C CA . GLU A 1 403 ? -0.656 5.188 10.968 1.00 94.75 403 GLU A CA 1
ATOM 3194 C C . GLU A 1 403 ? -1.797 4.560 10.145 1.00 94.75 403 GLU A C 1
ATOM 3196 O O . GLU A 1 403 ? -1.894 4.805 8.946 1.00 94.75 403 GLU A O 1
ATOM 3201 N N . ALA A 1 404 ? -2.711 3.813 10.777 1.00 92.38 404 ALA A N 1
ATOM 3202 C CA . ALA A 1 404 ? -3.883 3.235 10.113 1.00 92.38 404 ALA A CA 1
ATOM 3203 C C . ALA A 1 404 ? -4.875 4.304 9.606 1.00 92.38 404 ALA A C 1
ATOM 3205 O O . ALA A 1 404 ? -5.437 4.167 8.515 1.00 92.38 404 ALA A O 1
ATOM 3206 N N . GLU A 1 405 ? -5.080 5.391 10.352 1.00 92.12 405 GLU A N 1
ATOM 3207 C CA . GLU A 1 405 ? -5.889 6.531 9.905 1.00 92.12 405 GLU A CA 1
ATOM 3208 C C . GLU A 1 405 ? -5.185 7.335 8.809 1.00 92.12 405 GLU A C 1
ATOM 3210 O O . GLU A 1 405 ? -5.843 7.733 7.848 1.00 92.12 405 GLU A O 1
ATOM 3215 N N . LEU A 1 406 ? -3.858 7.499 8.881 1.00 95.19 406 LEU A N 1
ATOM 3216 C CA . LEU A 1 406 ? -3.072 8.134 7.822 1.00 95.19 406 LEU A CA 1
ATOM 3217 C C . LEU A 1 406 ? -3.107 7.314 6.523 1.00 95.19 406 LEU A C 1
ATOM 3219 O O . LEU A 1 406 ? -3.417 7.872 5.475 1.00 95.19 406 LEU A O 1
ATOM 3223 N N . ILE A 1 407 ? -2.915 5.991 6.587 1.00 94.38 407 ILE A N 1
ATOM 3224 C CA . ILE A 1 407 ? -3.128 5.067 5.456 1.00 94.38 407 ILE A CA 1
ATOM 3225 C C . ILE A 1 407 ? -4.535 5.264 4.860 1.00 94.38 407 ILE A C 1
ATOM 3227 O O . ILE A 1 407 ? -4.713 5.315 3.643 1.00 94.38 407 ILE A O 1
ATOM 3231 N N . THR A 1 408 ? -5.551 5.406 5.717 1.00 91.69 408 THR A N 1
ATOM 3232 C CA . THR A 1 408 ? -6.943 5.629 5.294 1.00 91.69 408 THR A CA 1
ATOM 3233 C C . THR A 1 408 ? -7.154 6.991 4.636 1.00 91.69 408 THR A C 1
ATOM 3235 O O . THR A 1 408 ? -7.950 7.096 3.704 1.00 91.69 408 THR A O 1
ATOM 3238 N N . ALA A 1 409 ? -6.460 8.033 5.092 1.00 91.62 409 ALA A N 1
ATOM 3239 C CA . ALA A 1 409 ? -6.474 9.341 4.454 1.00 91.62 409 ALA A CA 1
ATOM 3240 C C . ALA A 1 409 ? -5.762 9.302 3.091 1.00 91.62 409 ALA A C 1
ATOM 3242 O O . ALA A 1 409 ? -6.312 9.804 2.115 1.00 91.62 409 ALA A O 1
ATOM 3243 N N . MET A 1 410 ? -4.596 8.656 3.002 1.00 94.56 410 MET A N 1
ATOM 3244 C CA . MET A 1 410 ? -3.816 8.533 1.767 1.00 94.56 410 MET A CA 1
ATOM 3245 C C . MET A 1 410 ? -4.588 7.795 0.663 1.00 94.56 410 MET A C 1
ATOM 3247 O O . MET A 1 410 ? -4.761 8.356 -0.419 1.00 94.56 410 MET A O 1
ATOM 3251 N N . GLU A 1 411 ? -5.163 6.619 0.956 1.00 91.38 411 GLU A N 1
ATOM 3252 C CA . GLU A 1 411 ? -6.023 5.886 0.005 1.00 91.38 411 GLU A CA 1
ATOM 3253 C C . GLU A 1 411 ? -7.229 6.741 -0.429 1.00 91.38 411 GLU A C 1
ATOM 3255 O O . GLU A 1 411 ? -7.494 6.901 -1.618 1.00 91.38 411 GLU A O 1
ATOM 3260 N N . ARG A 1 412 ? -7.933 7.371 0.525 1.00 91.12 412 ARG A N 1
ATOM 3261 C CA . ARG A 1 412 ? -9.110 8.218 0.245 1.00 91.12 412 ARG A CA 1
ATOM 3262 C C . ARG A 1 412 ? -8.783 9.427 -0.633 1.00 91.12 412 ARG A C 1
ATOM 3264 O O . ARG A 1 412 ? -9.626 9.856 -1.421 1.00 91.12 412 ARG A O 1
ATOM 3271 N N . HIS A 1 413 ? -7.594 10.000 -0.471 1.00 91.88 413 HIS A N 1
ATOM 3272 C CA . HIS A 1 413 ? -7.138 11.144 -1.251 1.00 91.88 413 HIS A CA 1
ATOM 3273 C C . HIS A 1 413 ? -6.410 10.756 -2.544 1.00 91.88 413 HIS A C 1
ATOM 3275 O O . HIS A 1 413 ? -6.124 11.656 -3.331 1.00 91.88 413 HIS A O 1
ATOM 3281 N N . GLY A 1 414 ? -6.186 9.463 -2.806 1.00 90.38 414 GLY A N 1
ATOM 3282 C CA . GLY A 1 414 ? -5.510 8.981 -4.011 1.00 90.38 414 GLY A CA 1
ATOM 3283 C C . GLY A 1 414 ? -4.052 9.430 -4.079 1.00 90.38 414 GLY A C 1
ATOM 3284 O O . GLY A 1 414 ? -3.638 9.965 -5.103 1.00 90.38 414 GLY A O 1
ATOM 3285 N N . ILE A 1 415 ? -3.320 9.288 -2.969 1.00 91.62 415 ILE A N 1
ATOM 3286 C CA . ILE A 1 415 ? -1.879 9.556 -2.899 1.00 91.62 415 ILE A CA 1
ATOM 3287 C C . ILE A 1 415 ? -1.132 8.348 -2.330 1.00 91.62 415 ILE A C 1
ATOM 3289 O O . ILE A 1 415 ? -1.607 7.695 -1.398 1.00 91.62 415 ILE A O 1
ATOM 3293 N N . GLY A 1 416 ? 0.056 8.074 -2.857 1.00 86.19 416 GLY A N 1
ATOM 3294 C CA . GLY A 1 416 ? 0.835 6.890 -2.510 1.00 86.19 416 GLY A CA 1
ATOM 3295 C C . GLY A 1 416 ? 0.336 5.598 -3.173 1.00 86.19 416 GLY A C 1
ATOM 3296 O O . GLY A 1 416 ? 0.472 4.528 -2.572 1.00 86.19 416 GLY A O 1
ATOM 3297 N N . THR A 1 417 ? -0.237 5.660 -4.384 1.00 85.38 417 THR A N 1
ATOM 3298 C CA . THR A 1 417 ? -0.619 4.450 -5.148 1.00 85.38 417 THR A CA 1
ATOM 3299 C C . THR A 1 417 ? 0.587 3.533 -5.415 1.00 85.38 417 THR A C 1
ATOM 3301 O O . THR A 1 417 ? 1.730 3.868 -5.088 1.00 85.38 417 THR A O 1
ATOM 3304 N N . ASP A 1 418 ? 0.361 2.362 -6.017 1.00 81.31 418 ASP A N 1
ATOM 3305 C CA . ASP A 1 418 ? 1.425 1.384 -6.322 1.00 81.31 418 ASP A CA 1
ATOM 3306 C C . ASP A 1 418 ? 2.172 0.903 -5.060 1.00 81.31 418 ASP A C 1
ATOM 3308 O O . ASP A 1 418 ? 3.394 0.775 -5.040 1.00 81.31 418 ASP A O 1
ATOM 3312 N N . ALA A 1 419 ? 1.429 0.686 -3.967 1.00 83.81 419 ALA A N 1
ATOM 3313 C CA . ALA A 1 419 ? 1.947 0.247 -2.667 1.00 83.81 419 ALA A CA 1
ATOM 3314 C C . ALA A 1 419 ? 3.060 1.136 -2.057 1.00 83.81 419 ALA A C 1
ATOM 3316 O O . ALA A 1 419 ? 3.822 0.671 -1.209 1.00 83.81 419 ALA A O 1
ATOM 3317 N N . SER A 1 420 ? 3.129 2.425 -2.417 1.00 89.81 420 SER A N 1
ATOM 3318 C CA . SER A 1 420 ? 4.155 3.360 -1.921 1.00 89.81 420 SER A CA 1
ATOM 3319 C C . SER A 1 420 ? 3.833 4.022 -0.566 1.00 89.81 420 SER A C 1
ATOM 3321 O O . SER A 1 420 ? 4.733 4.577 0.074 1.00 89.81 420 SER A O 1
ATOM 3323 N N . ILE A 1 421 ? 2.591 3.902 -0.060 1.00 93.44 421 ILE A N 1
ATOM 3324 C CA . ILE A 1 421 ? 2.168 4.389 1.275 1.00 93.44 421 ILE A CA 1
ATOM 3325 C C . ILE A 1 421 ? 3.167 4.050 2.409 1.00 93.44 421 ILE A C 1
ATOM 3327 O O . ILE A 1 421 ? 3.545 4.978 3.130 1.00 93.44 421 ILE A O 1
ATOM 3331 N N . PRO A 1 422 ? 3.641 2.794 2.596 1.00 93.12 422 PRO A N 1
ATOM 3332 C CA . PRO A 1 422 ? 4.589 2.454 3.661 1.00 93.12 422 PRO A CA 1
ATOM 3333 C C . PRO A 1 422 ? 5.855 3.306 3.637 1.00 93.12 422 PRO A C 1
ATOM 3335 O O . PRO A 1 422 ? 6.291 3.796 4.675 1.00 93.12 422 PRO A O 1
ATOM 3338 N N . THR A 1 423 ? 6.412 3.521 2.445 1.00 92.75 423 THR A N 1
ATOM 3339 C CA . THR A 1 423 ? 7.638 4.292 2.230 1.00 92.75 423 THR A CA 1
ATOM 3340 C C . THR A 1 423 ? 7.424 5.772 2.532 1.00 92.75 423 THR A C 1
ATOM 3342 O O . THR A 1 423 ? 8.295 6.413 3.115 1.00 92.75 423 THR A O 1
ATOM 3345 N N . HIS A 1 424 ? 6.268 6.341 2.185 1.00 93.25 424 HIS A N 1
ATOM 3346 C CA . HIS A 1 424 ? 5.953 7.735 2.509 1.00 93.25 424 HIS A CA 1
ATOM 3347 C C . HIS A 1 424 ? 5.765 7.968 4.018 1.00 93.25 424 HIS A C 1
ATOM 3349 O O . HIS A 1 424 ? 6.255 8.974 4.533 1.00 93.25 424 HIS A O 1
ATOM 3355 N N . ILE A 1 425 ? 5.128 7.033 4.733 1.00 94.00 425 ILE A N 1
ATOM 3356 C CA . ILE A 1 425 ? 4.962 7.104 6.196 1.00 94.00 425 ILE A CA 1
ATOM 3357 C C . ILE A 1 425 ? 6.313 6.936 6.905 1.00 94.00 425 ILE A C 1
ATOM 3359 O O . ILE A 1 425 ? 6.669 7.748 7.756 1.00 94.00 425 ILE A O 1
ATOM 3363 N N . GLU A 1 426 ? 7.110 5.945 6.504 1.00 92.88 426 GLU A N 1
ATOM 3364 C CA . GLU A 1 426 ? 8.451 5.722 7.056 1.00 92.88 426 GLU A CA 1
ATOM 3365 C C . GLU A 1 426 ? 9.357 6.952 6.852 1.00 92.88 426 GLU A C 1
ATOM 3367 O O . GLU A 1 426 ? 10.030 7.394 7.780 1.00 92.88 426 GLU A O 1
ATOM 3372 N N . ASN A 1 427 ? 9.305 7.586 5.673 1.00 89.94 427 ASN A N 1
ATOM 3373 C CA . ASN A 1 427 ? 10.080 8.794 5.372 1.00 89.94 427 ASN A CA 1
ATOM 3374 C C . ASN A 1 427 ? 9.809 9.959 6.343 1.00 89.94 427 ASN A C 1
ATOM 3376 O O . ASN A 1 427 ? 10.752 10.653 6.719 1.00 89.94 427 ASN A O 1
ATOM 3380 N N . ILE A 1 428 ? 8.554 10.216 6.738 1.00 91.94 428 ILE A N 1
ATOM 3381 C CA . ILE A 1 428 ? 8.243 11.337 7.649 1.00 91.94 428 ILE A CA 1
ATOM 3382 C C . ILE A 1 428 ? 8.640 11.042 9.103 1.00 91.94 428 ILE A C 1
ATOM 3384 O O . ILE A 1 428 ? 8.995 11.972 9.831 1.00 91.94 428 ILE A O 1
ATOM 3388 N N . VAL A 1 429 ? 8.648 9.764 9.499 1.00 88.62 429 VAL A N 1
ATOM 3389 C CA . VAL A 1 429 ? 9.160 9.300 10.798 1.00 88.62 429 VAL A CA 1
ATOM 3390 C C . VAL A 1 429 ? 10.689 9.407 10.827 1.00 88.62 429 VAL A C 1
ATOM 3392 O O . VAL A 1 429 ? 11.242 10.078 11.695 1.00 88.62 429 VAL A O 1
ATOM 3395 N N . GLN A 1 430 ? 11.386 8.834 9.839 1.00 86.81 430 GLN A N 1
ATOM 3396 C CA . GLN A 1 430 ? 12.855 8.848 9.760 1.00 86.81 430 GLN A CA 1
ATOM 3397 C C . GLN A 1 430 ? 13.447 10.260 9.649 1.00 86.81 430 GLN A C 1
ATOM 3399 O O . GLN A 1 430 ? 14.536 10.516 10.158 1.00 86.81 430 GLN A O 1
ATOM 3404 N N . ARG A 1 431 ? 12.732 11.200 9.014 1.00 80.12 431 ARG A N 1
ATOM 3405 C CA . ARG A 1 431 ? 13.137 12.616 8.921 1.00 80.12 431 ARG A CA 1
ATOM 3406 C C . ARG A 1 431 ? 12.821 13.436 10.178 1.00 80.12 431 ARG A C 1
ATOM 3408 O O . ARG A 1 431 ? 13.136 14.623 10.205 1.00 80.12 431 ARG A O 1
ATOM 3415 N N . GLY A 1 432 ? 12.198 12.842 11.198 1.00 80.44 432 GLY A N 1
ATOM 3416 C CA . GLY A 1 432 ? 11.863 13.521 12.452 1.00 80.44 432 GLY A CA 1
ATOM 3417 C C . GLY A 1 432 ? 10.766 14.584 12.322 1.00 80.44 432 GLY A C 1
ATOM 3418 O O . GLY A 1 432 ? 10.704 15.496 13.145 1.00 80.44 432 GLY A O 1
ATOM 3419 N N . TYR A 1 433 ? 9.906 14.504 11.300 1.00 85.31 433 TYR A N 1
ATOM 3420 C CA . TYR A 1 433 ? 8.749 15.402 11.159 1.00 85.31 433 TYR A CA 1
ATOM 3421 C C . TYR A 1 433 ? 7.578 14.964 12.047 1.00 85.31 433 TYR A C 1
ATOM 3423 O O . TYR A 1 433 ? 6.770 15.791 12.469 1.00 85.31 433 TYR A O 1
ATOM 3431 N N . VAL A 1 434 ? 7.502 13.666 12.347 1.00 87.94 434 VAL A N 1
ATOM 3432 C CA . VAL A 1 434 ? 6.560 13.077 13.301 1.00 87.94 434 VAL A CA 1
ATOM 3433 C C . VAL A 1 434 ? 7.290 12.115 14.237 1.00 87.94 434 VAL A C 1
ATOM 3435 O O . VAL A 1 434 ? 8.236 11.440 13.834 1.00 87.94 434 VAL A O 1
ATOM 3438 N N . GLN A 1 435 ? 6.826 12.029 15.479 1.00 89.06 435 GLN A N 1
ATOM 3439 C CA . GLN A 1 435 ? 7.225 11.024 16.457 1.00 89.06 435 GLN A CA 1
ATOM 3440 C C . GLN A 1 435 ? 6.125 9.965 16.581 1.00 89.06 435 GLN A C 1
ATOM 3442 O O . GLN A 1 435 ? 4.935 10.284 16.612 1.00 89.06 435 GLN A O 1
ATOM 3447 N N . LEU A 1 436 ? 6.528 8.697 16.672 1.00 90.81 436 LEU A N 1
ATOM 3448 C CA . LEU A 1 436 ? 5.611 7.584 16.888 1.00 90.81 436 LEU A CA 1
ATOM 3449 C C . LEU A 1 436 ? 5.350 7.390 18.391 1.00 90.81 436 LEU A C 1
ATOM 3451 O O . LEU A 1 436 ? 6.272 7.094 19.152 1.00 90.81 436 LEU A O 1
ATOM 3455 N N . LEU A 1 437 ? 4.091 7.522 18.808 1.00 90.62 437 LEU A N 1
ATOM 3456 C CA . LEU A 1 437 ? 3.638 7.299 20.184 1.00 90.62 437 LEU A CA 1
ATOM 3457 C C . LEU A 1 437 ? 3.010 5.907 20.380 1.00 90.62 437 LEU A C 1
ATOM 3459 O O . LEU A 1 437 ? 2.809 5.127 19.442 1.00 90.62 437 LEU A O 1
ATOM 3463 N N . SER A 1 438 ? 2.621 5.615 21.625 1.00 87.31 438 SER A N 1
ATOM 3464 C CA . SER A 1 438 ? 1.798 4.452 21.966 1.00 87.31 438 SER A CA 1
ATOM 3465 C C . SER A 1 438 ? 0.488 4.419 21.160 1.00 87.31 438 SER A C 1
ATOM 3467 O O . SER A 1 438 ? -0.106 5.446 20.829 1.00 87.31 438 SER A O 1
ATOM 3469 N N . GLY A 1 439 ? 0.055 3.213 20.781 1.00 86.88 439 GLY A N 1
ATOM 3470 C CA . GLY A 1 439 ? -1.057 3.032 19.839 1.00 86.88 439 GLY A CA 1
ATOM 3471 C C . GLY A 1 439 ? -0.722 3.385 18.381 1.00 86.88 439 GLY A C 1
ATOM 3472 O O . GLY A 1 439 ? -1.633 3.457 17.565 1.00 86.88 439 GLY A O 1
ATOM 3473 N N . ARG A 1 440 ? 0.565 3.588 18.050 1.00 91.75 440 ARG A N 1
ATOM 3474 C CA . ARG A 1 440 ? 1.063 3.937 16.705 1.00 91.75 440 ARG A CA 1
ATOM 3475 C C . ARG A 1 440 ? 0.479 5.246 16.161 1.00 91.75 440 ARG A C 1
ATOM 3477 O O . ARG A 1 440 ? 0.146 5.358 14.981 1.00 91.75 440 ARG A O 1
ATOM 3484 N N . LYS A 1 441 ? 0.349 6.233 17.052 1.00 92.00 441 LYS A N 1
ATOM 3485 C CA . LYS A 1 441 ? -0.055 7.609 16.732 1.00 92.00 441 LYS A CA 1
ATOM 3486 C C . LYS A 1 441 ? 1.141 8.422 16.256 1.00 92.00 441 LYS A C 1
ATOM 3488 O O . LYS A 1 441 ? 2.238 8.258 16.783 1.00 92.00 441 LYS A O 1
ATOM 3493 N N . LEU A 1 442 ? 0.913 9.302 15.292 1.00 91.56 442 LEU A N 1
ATOM 3494 C CA . LEU A 1 442 ? 1.918 10.151 14.666 1.00 91.56 442 LEU A CA 1
ATOM 3495 C C . LEU A 1 442 ? 1.764 11.578 15.203 1.00 91.56 442 LEU A C 1
ATOM 3497 O O . LEU A 1 442 ? 0.945 12.350 14.705 1.00 91.56 442 LEU A O 1
ATOM 3501 N N . GLN A 1 443 ? 2.535 11.925 16.235 1.00 91.62 443 GLN A N 1
ATOM 3502 C CA . GLN A 1 443 ? 2.572 13.285 16.775 1.00 91.62 443 GLN A CA 1
ATOM 3503 C C . GLN A 1 443 ? 3.512 14.149 15.920 1.00 91.62 443 GLN A C 1
ATOM 3505 O O . GLN A 1 443 ? 4.690 13.811 15.811 1.00 91.62 443 GLN A O 1
ATOM 3510 N N . PRO A 1 444 ? 3.054 15.267 15.328 1.00 89.62 444 PRO A N 1
ATOM 3511 C CA . PRO A 1 444 ? 3.938 16.215 14.655 1.00 89.62 444 PRO A CA 1
ATOM 3512 C C . PRO A 1 444 ? 4.979 16.799 15.616 1.00 89.62 444 PRO A C 1
ATOM 3514 O O . PRO A 1 444 ? 4.634 17.253 16.706 1.00 89.62 444 PRO A O 1
ATOM 3517 N N . THR A 1 445 ? 6.246 16.820 15.202 1.00 82.00 445 THR A N 1
ATOM 3518 C CA . THR A 1 445 ? 7.298 17.554 15.923 1.00 82.00 445 THR A CA 1
ATOM 3519 C C . THR A 1 445 ? 7.182 19.054 15.623 1.00 82.00 445 THR A C 1
ATOM 3521 O O . THR A 1 445 ? 6.601 19.418 14.596 1.00 82.00 445 THR A O 1
ATOM 3524 N N . PRO A 1 446 ? 7.764 19.959 16.436 1.00 79.25 446 PRO A N 1
ATOM 3525 C CA . PRO A 1 446 ? 7.797 21.387 16.115 1.00 79.25 446 PRO A CA 1
ATOM 3526 C C . PRO A 1 446 ? 8.372 21.674 14.721 1.00 79.25 446 PRO A C 1
ATOM 3528 O O . PRO A 1 446 ? 7.816 22.489 13.993 1.00 79.25 446 PRO A O 1
ATOM 3531 N N . LEU A 1 447 ? 9.402 20.932 14.290 1.00 77.94 447 LEU A N 1
ATOM 3532 C CA . LEU A 1 447 ? 9.920 21.013 12.920 1.00 77.94 447 LEU A CA 1
ATOM 3533 C C . LEU A 1 447 ? 8.855 20.627 11.881 1.00 77.94 447 LEU A C 1
ATOM 3535 O O . LEU A 1 447 ? 8.665 21.357 10.913 1.00 77.94 447 LEU A O 1
ATOM 3539 N N . GLY A 1 448 ? 8.138 19.516 12.079 1.00 77.94 448 GLY A N 1
ATOM 3540 C CA . GLY A 1 448 ? 7.048 19.107 11.188 1.00 77.94 448 GLY A CA 1
ATOM 3541 C C . GLY A 1 448 ? 5.924 20.147 11.098 1.00 77.94 448 GLY A C 1
ATOM 3542 O O . GLY A 1 448 ? 5.465 20.460 10.001 1.00 77.94 448 GLY A O 1
ATOM 3543 N N . ILE A 1 449 ? 5.526 20.731 12.234 1.00 80.81 449 ILE A N 1
ATOM 3544 C CA . ILE A 1 449 ? 4.488 21.772 12.315 1.00 80.81 449 ILE A CA 1
ATOM 3545 C C . ILE A 1 449 ? 4.928 23.038 11.569 1.00 80.81 449 ILE A C 1
ATOM 3547 O O . ILE A 1 449 ? 4.192 23.532 10.715 1.00 80.81 449 ILE A O 1
ATOM 3551 N N . VAL A 1 450 ? 6.133 23.545 11.852 1.00 76.12 450 VAL A N 1
ATOM 3552 C CA . VAL A 1 450 ? 6.671 24.763 11.224 1.00 76.12 450 VAL A CA 1
ATOM 3553 C C . VAL A 1 450 ? 6.853 24.575 9.720 1.00 76.12 450 VAL A C 1
ATOM 3555 O O . VAL A 1 450 ? 6.494 25.468 8.955 1.00 76.12 450 VAL A O 1
ATOM 3558 N N . LEU A 1 451 ? 7.330 23.405 9.275 1.00 80.19 451 LEU A N 1
ATOM 3559 C CA . LEU A 1 451 ? 7.415 23.078 7.852 1.00 80.19 451 LEU A CA 1
ATOM 3560 C C . LEU A 1 451 ? 6.035 23.151 7.185 1.00 80.19 451 LEU A C 1
ATOM 3562 O O . LEU A 1 451 ? 5.874 23.877 6.206 1.00 80.19 451 LEU A O 1
ATOM 3566 N N . VAL A 1 452 ? 5.032 22.445 7.719 1.00 84.69 452 VAL A N 1
ATOM 3567 C CA . VAL A 1 452 ? 3.677 22.406 7.141 1.00 84.69 452 VAL A CA 1
ATOM 3568 C C . VAL A 1 452 ? 3.027 23.791 7.130 1.00 84.69 452 VAL A C 1
ATOM 3570 O O . VAL A 1 452 ? 2.526 24.209 6.087 1.00 84.69 452 VAL A O 1
ATOM 3573 N N . HIS A 1 453 ? 3.077 24.536 8.238 1.00 81.88 453 HIS A N 1
ATOM 3574 C CA . HIS A 1 453 ? 2.530 25.893 8.298 1.00 81.88 453 HIS A CA 1
ATOM 3575 C C . HIS A 1 453 ? 3.275 26.865 7.371 1.00 81.88 453 HIS A C 1
ATOM 3577 O O . HIS A 1 453 ? 2.631 27.691 6.728 1.00 81.88 453 HIS A O 1
ATOM 3583 N N . GLY A 1 454 ? 4.600 26.748 7.240 1.00 80.38 454 GLY A N 1
ATOM 3584 C CA . GLY A 1 454 ? 5.403 27.547 6.313 1.00 80.38 454 GLY A CA 1
ATOM 3585 C C . GLY A 1 454 ? 5.032 27.297 4.854 1.00 80.38 454 GLY A C 1
ATOM 3586 O O . GLY A 1 454 ? 4.709 28.243 4.135 1.00 80.38 454 GLY A O 1
ATOM 3587 N N . TYR A 1 455 ? 4.978 26.027 4.435 1.00 85.62 455 TYR A N 1
ATOM 3588 C CA . TYR A 1 455 ? 4.499 25.669 3.098 1.00 85.62 455 TYR A CA 1
ATOM 3589 C C . TYR A 1 455 ? 3.069 26.161 2.863 1.00 85.62 455 TYR A C 1
ATOM 3591 O O . TYR A 1 455 ? 2.815 26.770 1.832 1.00 85.62 455 TYR A O 1
ATOM 3599 N N . GLN A 1 456 ? 2.151 25.955 3.813 1.00 86.81 456 GLN A N 1
ATOM 3600 C CA . GLN A 1 456 ? 0.744 26.334 3.666 1.00 86.81 456 GLN A CA 1
ATOM 3601 C C . GLN A 1 456 ? 0.521 27.855 3.620 1.00 86.81 456 GLN A C 1
ATOM 3603 O O . GLN A 1 456 ? -0.388 28.311 2.929 1.00 86.81 456 GLN A O 1
ATOM 3608 N N . THR A 1 457 ? 1.344 28.629 4.334 1.00 84.19 457 THR A N 1
ATOM 3609 C CA . THR A 1 457 ? 1.314 30.104 4.331 1.00 84.19 457 THR A CA 1
ATOM 3610 C C . THR A 1 457 ? 1.774 30.673 2.991 1.00 84.19 457 THR A C 1
ATOM 3612 O O . THR A 1 457 ? 1.255 31.694 2.549 1.00 84.19 457 THR A O 1
ATOM 3615 N N . ILE A 1 458 ? 2.730 30.005 2.342 1.00 88.88 458 ILE A N 1
ATOM 3616 C CA . ILE A 1 458 ? 3.223 30.377 1.017 1.00 88.88 458 ILE A CA 1
ATOM 3617 C C . ILE A 1 458 ? 2.260 29.867 -0.065 1.00 88.88 458 ILE A C 1
ATOM 3619 O O . ILE A 1 458 ? 1.661 30.658 -0.783 1.00 88.88 458 ILE A O 1
ATOM 3623 N N . ASP A 1 459 ? 2.081 28.552 -0.183 1.00 90.94 459 ASP A N 1
ATOM 3624 C CA . ASP A 1 459 ? 1.256 27.904 -1.204 1.00 90.94 459 ASP A CA 1
ATOM 3625 C C . ASP A 1 459 ? 0.619 26.626 -0.635 1.00 90.94 459 ASP A C 1
ATOM 3627 O O . ASP A 1 459 ? 1.244 25.566 -0.545 1.00 90.94 459 ASP A O 1
ATOM 3631 N N . ALA A 1 460 ? -0.661 26.720 -0.267 1.00 89.81 460 ALA A N 1
ATOM 3632 C CA . ALA A 1 460 ? -1.420 25.616 0.319 1.00 89.81 460 ALA A CA 1
ATOM 3633 C C . ALA A 1 460 ? -1.482 24.354 -0.564 1.00 89.81 460 ALA A C 1
ATOM 3635 O O . ALA A 1 460 ? -1.639 23.252 -0.033 1.00 89.81 460 ALA A O 1
ATOM 3636 N N . GLU A 1 461 ? -1.316 24.460 -1.887 1.00 92.94 461 GLU A N 1
ATOM 3637 C CA . GLU A 1 461 ? -1.302 23.286 -2.769 1.00 92.94 461 GLU A CA 1
ATOM 3638 C C . GLU A 1 461 ? -0.015 22.449 -2.643 1.00 92.94 461 GLU A C 1
ATOM 3640 O O . GLU A 1 461 ? 0.004 21.307 -3.096 1.00 92.94 461 GLU A O 1
ATOM 3645 N N . LEU A 1 462 ? 1.039 22.968 -1.994 1.00 91.25 462 LEU A N 1
ATOM 3646 C CA . LEU A 1 462 ? 2.229 22.187 -1.623 1.00 91.25 462 LEU A CA 1
ATOM 3647 C C . LEU A 1 462 ? 1.969 21.225 -0.447 1.00 91.25 462 LEU A C 1
ATOM 3649 O O . LEU A 1 462 ? 2.750 20.300 -0.234 1.00 91.25 462 LEU A O 1
ATOM 3653 N N . VAL A 1 463 ? 0.886 21.438 0.310 1.00 91.38 463 VAL A N 1
ATOM 3654 C CA . VAL A 1 463 ? 0.479 20.611 1.463 1.00 91.38 463 VAL A CA 1
ATOM 3655 C C . VAL A 1 463 ? -0.765 19.777 1.145 1.00 91.38 463 VAL A C 1
ATOM 3657 O O . VAL A 1 463 ? -0.868 18.624 1.562 1.00 91.38 463 VAL A O 1
ATOM 3660 N N . LEU A 1 464 ? -1.725 20.342 0.408 1.00 91.62 464 LEU A N 1
ATOM 3661 C CA . LEU A 1 464 ? -2.970 19.657 0.062 1.00 91.62 464 LEU A CA 1
ATOM 3662 C C . LEU A 1 464 ? -2.736 18.526 -0.963 1.00 91.62 464 LEU A C 1
ATOM 3664 O O . LEU A 1 464 ? -2.014 18.706 -1.943 1.00 91.62 464 LEU A O 1
ATOM 3668 N N . PRO A 1 465 ? -3.411 17.369 -0.825 1.00 93.44 465 PRO A N 1
ATOM 3669 C CA . PRO A 1 465 ? -3.108 16.175 -1.622 1.00 93.44 465 PRO A CA 1
ATOM 3670 C C . PRO A 1 465 ? -3.511 16.281 -3.103 1.00 93.44 465 PRO A C 1
ATOM 3672 O O . PRO A 1 465 ? -3.134 15.428 -3.904 1.00 93.44 465 PRO A O 1
ATOM 3675 N N . HIS A 1 466 ? -4.281 17.306 -3.485 1.00 92.00 466 HIS A N 1
ATOM 3676 C CA . HIS A 1 466 ? -4.877 17.447 -4.818 1.00 92.00 466 HIS A CA 1
ATOM 3677 C C . HIS A 1 466 ? -3.839 17.444 -5.947 1.00 92.00 466 HIS A C 1
ATOM 3679 O O . HIS A 1 466 ? -4.028 16.749 -6.945 1.00 92.00 466 HIS A O 1
ATOM 3685 N N . MET A 1 467 ? -2.724 18.162 -5.771 1.00 92.00 467 MET A N 1
ATOM 3686 C CA . MET A 1 467 ? -1.639 18.176 -6.755 1.00 92.00 467 MET A CA 1
ATOM 3687 C C . MET A 1 467 ? -0.969 16.810 -6.896 1.00 92.00 467 MET A C 1
ATOM 3689 O O . MET A 1 467 ? -0.757 16.351 -8.017 1.00 92.00 467 MET A O 1
ATOM 3693 N N . ARG A 1 468 ? -0.647 16.145 -5.777 1.00 94.31 468 ARG A N 1
ATOM 3694 C CA . ARG A 1 468 ? 0.011 14.833 -5.811 1.00 94.31 468 ARG A CA 1
ATOM 3695 C C . ARG A 1 468 ? -0.883 13.789 -6.471 1.00 94.31 468 ARG A C 1
ATOM 3697 O O . ARG A 1 468 ? -0.414 13.095 -7.366 1.00 94.31 468 ARG A O 1
ATOM 3704 N N . ARG A 1 469 ? -2.170 13.760 -6.119 1.00 93.44 469 ARG A N 1
ATOM 3705 C CA . ARG A 1 469 ? -3.163 12.902 -6.772 1.00 93.44 469 ARG A CA 1
ATOM 3706 C C . ARG A 1 469 ? -3.201 13.133 -8.284 1.00 93.44 469 ARG A C 1
ATOM 3708 O O . ARG A 1 469 ? -3.156 12.173 -9.043 1.00 93.44 469 ARG A O 1
ATOM 3715 N N . ALA A 1 470 ? -3.255 14.389 -8.733 1.00 93.69 470 ALA A N 1
ATOM 3716 C CA . ALA A 1 470 ? -3.272 14.699 -10.163 1.00 93.69 470 ALA A CA 1
ATOM 3717 C C . ALA A 1 470 ? -2.001 14.201 -10.880 1.00 93.69 470 ALA A C 1
ATOM 3719 O O . ALA A 1 470 ? -2.089 13.693 -11.996 1.00 93.69 470 ALA A O 1
ATOM 3720 N N . VAL A 1 471 ? -0.829 14.283 -10.237 1.00 93.94 471 VAL A N 1
ATOM 3721 C CA . VAL A 1 471 ? 0.418 13.696 -10.760 1.00 93.94 471 VAL A CA 1
ATOM 3722 C C . VAL A 1 471 ? 0.332 12.166 -10.818 1.00 93.94 471 VAL A C 1
ATOM 3724 O O . VAL A 1 471 ? 0.649 11.596 -11.857 1.00 93.94 471 VAL A O 1
ATOM 3727 N N . GLU A 1 472 ? -0.145 11.493 -9.769 1.00 92.81 472 GLU A N 1
ATOM 3728 C CA . GLU A 1 472 ? -0.316 10.028 -9.750 1.00 92.81 472 GLU A CA 1
ATOM 3729 C C . GLU A 1 472 ? -1.338 9.542 -10.800 1.00 92.81 472 GLU A C 1
ATOM 3731 O O . GLU A 1 472 ? -1.117 8.525 -11.462 1.00 92.81 472 GLU A O 1
ATOM 3736 N N . GLU A 1 473 ? -2.404 10.304 -11.064 1.00 93.56 473 GLU A N 1
ATOM 3737 C CA . GLU A 1 473 ? -3.324 10.052 -12.181 1.00 93.56 473 GLU A CA 1
ATOM 3738 C C . GLU A 1 473 ? -2.613 10.184 -13.548 1.00 93.56 473 GLU A C 1
ATOM 3740 O O . GLU A 1 473 ? -2.768 9.306 -14.400 1.00 93.56 473 GLU A O 1
ATOM 3745 N N . GLN A 1 474 ? -1.767 11.204 -13.761 1.00 94.88 474 GLN A N 1
ATOM 3746 C CA . GLN A 1 474 ? -0.971 11.334 -14.997 1.00 94.88 474 GLN A CA 1
ATOM 3747 C C . GLN A 1 474 ? 0.068 10.211 -15.168 1.00 94.88 474 GLN A C 1
ATOM 3749 O O . GLN A 1 474 ? 0.235 9.697 -16.276 1.00 94.88 474 GLN A O 1
ATOM 3754 N N . LEU A 1 475 ? 0.729 9.776 -14.091 1.00 94.69 475 LEU A N 1
ATOM 3755 C CA . LEU A 1 475 ? 1.647 8.631 -14.115 1.00 94.69 475 LEU A CA 1
ATOM 3756 C C . LEU A 1 475 ? 0.908 7.337 -14.500 1.00 94.69 475 LEU A C 1
ATOM 3758 O O . LEU A 1 475 ? 1.385 6.572 -15.338 1.00 94.69 475 LEU A O 1
ATOM 3762 N N . ASN A 1 476 ? -0.309 7.136 -13.988 1.00 93.12 476 ASN A N 1
ATOM 3763 C CA . ASN A 1 476 ? -1.178 6.032 -14.400 1.00 93.12 476 ASN A CA 1
ATOM 3764 C C . ASN A 1 476 ? -1.628 6.126 -15.872 1.00 93.12 476 ASN A C 1
ATOM 3766 O O . ASN A 1 476 ? -1.797 5.097 -16.531 1.00 93.12 476 ASN A O 1
ATOM 3770 N N . HIS A 1 477 ? -1.772 7.331 -16.434 1.00 95.81 477 HIS A N 1
ATOM 3771 C CA . HIS A 1 477 ? -1.976 7.496 -17.876 1.00 95.81 477 HIS A CA 1
ATOM 3772 C C . HIS A 1 477 ? -0.734 7.122 -18.702 1.00 95.81 477 HIS A C 1
ATOM 3774 O O . HIS A 1 477 ? -0.906 6.555 -19.782 1.00 95.81 477 HIS A O 1
ATOM 3780 N N . ILE A 1 478 ? 0.493 7.360 -18.212 1.00 96.62 478 ILE A N 1
ATOM 3781 C CA . ILE A 1 478 ? 1.714 6.830 -18.853 1.00 96.62 478 ILE A CA 1
ATOM 3782 C C . ILE A 1 478 ? 1.696 5.300 -18.812 1.00 96.62 478 ILE A C 1
ATOM 3784 O O . ILE A 1 478 ? 1.851 4.685 -19.862 1.00 96.62 478 ILE A O 1
ATOM 3788 N N . ALA A 1 479 ? 1.441 4.696 -17.643 1.00 94.75 479 ALA A N 1
ATOM 3789 C CA . ALA A 1 479 ? 1.447 3.240 -17.448 1.00 94.75 479 ALA A CA 1
ATOM 3790 C C . ALA A 1 479 ? 0.490 2.495 -18.400 1.00 94.75 479 ALA A C 1
ATOM 3792 O O . ALA A 1 479 ? 0.823 1.438 -18.929 1.00 94.75 479 ALA A O 1
ATOM 3793 N N . ARG A 1 480 ? -0.680 3.088 -18.672 1.00 94.44 480 ARG A N 1
ATOM 3794 C CA . ARG A 1 480 ? -1.696 2.564 -19.605 1.00 94.44 480 ARG A CA 1
ATOM 3795 C C . ARG A 1 480 ? -1.415 2.875 -21.085 1.00 94.44 480 ARG A C 1
ATOM 3797 O O . ARG A 1 480 ? -2.230 2.539 -21.936 1.00 94.44 480 ARG A O 1
ATOM 3804 N N . GLY A 1 481 ? -0.324 3.573 -21.408 1.00 95.44 481 GLY A N 1
ATOM 3805 C CA . GLY A 1 481 ? -0.020 4.040 -22.768 1.00 95.44 481 GLY A CA 1
ATOM 3806 C C . GLY A 1 481 ? -0.935 5.167 -23.277 1.00 95.44 481 GLY A C 1
ATOM 3807 O O . GLY A 1 481 ? -0.913 5.494 -24.461 1.00 95.44 481 GLY A O 1
ATOM 3808 N N . HIS A 1 482 ? -1.736 5.779 -22.399 1.00 96.88 482 HIS A N 1
ATOM 3809 C CA . HIS A 1 482 ? -2.682 6.851 -22.732 1.00 96.88 482 HIS A CA 1
ATOM 3810 C C . HIS A 1 482 ? -2.039 8.252 -22.734 1.00 96.88 482 HIS A C 1
ATOM 3812 O O . HIS A 1 482 ? -2.614 9.184 -23.295 1.00 96.88 482 HIS A O 1
ATOM 3818 N N . ALA A 1 483 ? -0.858 8.415 -22.130 1.00 96.38 483 ALA A N 1
ATOM 3819 C CA . ALA A 1 483 ? -0.079 9.653 -22.138 1.00 96.38 483 ALA A CA 1
ATOM 3820 C C . ALA A 1 483 ? 1.388 9.397 -22.518 1.00 96.38 483 ALA A C 1
ATOM 3822 O O . ALA A 1 483 ? 1.931 8.315 -22.294 1.00 96.38 483 ALA A O 1
ATOM 3823 N N . LYS A 1 484 ? 2.046 10.412 -23.095 1.00 96.81 484 LYS A N 1
ATOM 3824 C CA . LYS A 1 484 ? 3.473 10.353 -23.450 1.00 96.81 484 LYS A CA 1
ATOM 3825 C C . LYS A 1 484 ? 4.338 10.814 -22.280 1.00 96.81 484 LYS A C 1
ATOM 3827 O O . LYS A 1 484 ? 4.097 11.899 -21.753 1.00 96.81 484 LYS A O 1
ATOM 3832 N N . TYR A 1 485 ? 5.375 10.032 -21.976 1.00 95.44 485 TYR A N 1
ATOM 3833 C CA . TYR A 1 485 ? 6.394 10.305 -20.955 1.00 95.44 485 TYR A CA 1
ATOM 3834 C C . TYR A 1 485 ? 6.856 11.770 -20.948 1.00 95.44 485 TYR A C 1
ATOM 3836 O O . TYR A 1 485 ? 6.612 12.491 -19.982 1.00 95.44 485 TYR A O 1
ATOM 3844 N N . ASP A 1 486 ? 7.428 12.234 -22.065 1.00 95.31 486 ASP A N 1
ATOM 3845 C CA . ASP A 1 486 ? 8.060 13.556 -22.152 1.00 95.31 486 ASP A CA 1
ATOM 3846 C C . ASP A 1 486 ? 7.072 14.700 -21.910 1.00 95.31 486 ASP A C 1
ATOM 3848 O O . ASP A 1 486 ? 7.418 15.703 -21.292 1.00 95.31 486 ASP A O 1
ATOM 3852 N N . LEU A 1 487 ? 5.829 14.549 -22.382 1.00 96.06 487 LEU A N 1
ATOM 3853 C CA . LEU A 1 487 ? 4.800 15.582 -22.258 1.00 96.06 487 LEU A CA 1
ATOM 3854 C C . LEU A 1 487 ? 4.312 15.714 -20.815 1.00 96.06 487 LEU A C 1
ATOM 3856 O O . LEU A 1 487 ? 4.168 16.833 -20.328 1.00 96.06 487 LEU A O 1
ATOM 3860 N N . VAL A 1 488 ? 4.094 14.592 -20.121 1.00 96.19 488 VAL A N 1
ATOM 3861 C CA . VAL A 1 488 ? 3.717 14.596 -18.699 1.00 96.19 488 VAL A CA 1
ATOM 3862 C C . VAL A 1 488 ? 4.854 15.168 -17.855 1.00 96.19 488 VAL A C 1
ATOM 3864 O O . VAL A 1 488 ? 4.616 16.048 -17.030 1.00 96.19 488 VAL A O 1
ATOM 3867 N N . LEU A 1 489 ? 6.093 14.732 -18.103 1.00 94.31 489 LEU A N 1
ATOM 3868 C CA . LEU A 1 489 ? 7.272 15.213 -17.389 1.00 94.31 489 LEU A CA 1
ATOM 3869 C C . LEU A 1 489 ? 7.457 16.730 -17.564 1.00 94.31 489 LEU A C 1
ATOM 3871 O O . LEU A 1 489 ? 7.582 17.453 -16.576 1.00 94.31 489 LEU A O 1
ATOM 3875 N N . GLN A 1 490 ? 7.409 17.235 -18.803 1.00 94.94 490 GLN A N 1
ATOM 3876 C CA . GLN A 1 490 ? 7.505 18.671 -19.093 1.00 94.94 490 GLN A CA 1
ATOM 3877 C C . GLN A 1 490 ? 6.369 19.471 -18.443 1.00 94.94 490 GLN A C 1
ATOM 3879 O O . GLN A 1 490 ? 6.625 20.520 -17.850 1.00 94.94 490 GLN A O 1
ATOM 3884 N N . PHE A 1 491 ? 5.130 18.978 -18.519 1.00 95.62 491 PHE A N 1
ATOM 3885 C CA . PHE A 1 491 ? 3.956 19.636 -17.944 1.00 95.62 491 PHE A CA 1
ATOM 3886 C C . PHE A 1 491 ? 4.051 19.761 -16.417 1.00 95.62 491 PHE A C 1
ATOM 3888 O O . PHE A 1 491 ? 3.922 20.862 -15.878 1.00 95.62 491 PHE A O 1
ATOM 3895 N N . VAL A 1 492 ? 4.338 18.660 -15.715 1.00 94.50 492 VAL A N 1
ATOM 3896 C CA . VAL A 1 492 ? 4.436 18.662 -14.248 1.00 94.50 492 VAL A CA 1
ATOM 3897 C C . VAL A 1 492 ? 5.635 19.495 -13.782 1.00 94.50 492 VAL A C 1
ATOM 3899 O O . VAL A 1 492 ? 5.487 20.327 -12.885 1.00 94.50 492 VAL A O 1
ATOM 3902 N N . LEU A 1 493 ? 6.805 19.362 -14.423 1.00 94.06 493 LEU A N 1
ATOM 3903 C CA . LEU A 1 493 ? 7.977 20.177 -14.083 1.00 94.06 493 LEU A CA 1
ATOM 3904 C C . LEU A 1 493 ? 7.747 21.675 -14.330 1.00 94.06 493 LEU A C 1
ATOM 3906 O O . LEU A 1 493 ? 8.247 22.486 -13.553 1.00 94.06 493 LEU A O 1
ATOM 3910 N N . ALA A 1 494 ? 6.977 22.068 -15.351 1.00 94.12 494 ALA A N 1
ATOM 3911 C CA . ALA A 1 494 ? 6.641 23.474 -15.585 1.00 94.12 494 ALA A CA 1
ATOM 3912 C C . ALA A 1 494 ? 5.799 24.067 -14.439 1.00 94.12 494 ALA A C 1
ATOM 3914 O O . ALA A 1 494 ? 6.096 25.171 -13.973 1.00 94.12 494 ALA A O 1
ATOM 3915 N N . ILE A 1 495 ? 4.807 23.318 -13.939 1.00 94.38 495 ILE A N 1
ATOM 3916 C CA . ILE A 1 495 ? 3.972 23.719 -12.795 1.00 94.38 495 ILE A CA 1
ATOM 3917 C C . ILE A 1 495 ? 4.828 23.866 -11.531 1.00 94.38 495 ILE A C 1
ATOM 3919 O O . ILE A 1 495 ? 4.814 24.919 -10.890 1.00 94.38 495 ILE A O 1
ATOM 3923 N N . PHE A 1 496 ? 5.629 22.852 -11.190 1.00 94.06 496 PHE A N 1
ATOM 3924 C CA . PHE A 1 496 ? 6.476 22.910 -9.996 1.00 94.06 496 PHE A CA 1
ATOM 3925 C C . PHE A 1 496 ? 7.613 23.935 -10.111 1.00 94.06 496 PHE A C 1
ATOM 3927 O O . PHE A 1 496 ? 7.991 24.526 -9.104 1.00 94.06 496 PHE A O 1
ATOM 3934 N N . ALA A 1 497 ? 8.114 24.237 -11.313 1.00 92.19 497 ALA A N 1
ATOM 3935 C CA . ALA A 1 497 ? 9.059 25.333 -11.519 1.00 92.19 497 ALA A CA 1
ATOM 3936 C C . ALA A 1 497 ? 8.410 26.715 -11.319 1.00 92.19 497 ALA A C 1
ATOM 3938 O O . ALA A 1 497 ? 9.077 27.638 -10.852 1.00 92.19 497 ALA A O 1
ATOM 3939 N N . ALA A 1 498 ? 7.130 26.894 -11.664 1.00 94.44 498 ALA A N 1
ATOM 3940 C CA . ALA A 1 498 ? 6.394 28.119 -11.344 1.00 94.44 498 ALA A CA 1
ATOM 3941 C C . ALA A 1 498 ? 6.207 28.265 -9.824 1.00 94.44 498 ALA A C 1
ATOM 3943 O O . ALA A 1 498 ? 6.594 29.288 -9.260 1.00 94.44 498 ALA A O 1
ATOM 3944 N N . LYS A 1 499 ? 5.735 27.204 -9.154 1.00 94.19 499 LYS A N 1
ATOM 3945 C CA . LYS A 1 499 ? 5.565 27.171 -7.691 1.00 94.19 499 LYS A CA 1
ATOM 3946 C C . LYS A 1 499 ? 6.874 27.348 -6.928 1.00 94.19 499 LYS A C 1
ATOM 3948 O O . LYS A 1 499 ? 6.898 28.067 -5.941 1.00 94.19 499 LYS A O 1
ATOM 3953 N N . TYR A 1 500 ? 7.982 26.780 -7.407 1.00 91.12 500 TYR A N 1
ATOM 3954 C CA . TYR A 1 500 ? 9.298 26.987 -6.799 1.00 91.12 500 TYR A CA 1
ATOM 3955 C C . TYR A 1 500 ? 9.744 28.456 -6.856 1.00 91.12 500 TYR A C 1
ATOM 3957 O O . TYR A 1 500 ? 10.236 28.971 -5.859 1.00 91.12 500 TYR A O 1
ATOM 3965 N N . ARG A 1 501 ? 9.558 29.155 -7.990 1.00 92.25 501 ARG A N 1
ATOM 3966 C CA . ARG A 1 501 ? 9.892 30.593 -8.079 1.00 92.25 501 ARG A CA 1
ATOM 3967 C C . ARG A 1 501 ? 9.075 31.403 -7.077 1.00 92.25 501 ARG A C 1
ATOM 3969 O O . ARG A 1 501 ? 9.653 32.141 -6.288 1.00 92.25 501 ARG A O 1
ATOM 3976 N N . TYR A 1 502 ? 7.763 31.174 -7.057 1.00 91.56 502 TYR A N 1
ATOM 3977 C CA . TYR A 1 502 ? 6.857 31.808 -6.105 1.00 91.56 502 TYR A CA 1
ATOM 3978 C C . TYR A 1 502 ? 7.251 31.509 -4.646 1.00 91.56 502 TYR A C 1
ATOM 3980 O O . TYR A 1 502 ? 7.304 32.418 -3.822 1.00 91.56 502 TYR A O 1
ATOM 3988 N N . PHE A 1 503 ? 7.624 30.263 -4.337 1.00 90.75 503 PHE A N 1
ATOM 3989 C CA . PHE A 1 503 ? 8.090 29.856 -3.010 1.00 90.75 503 PHE A CA 1
ATOM 3990 C C . PHE A 1 503 ? 9.384 30.561 -2.586 1.00 90.75 503 PHE A C 1
ATOM 3992 O O . PHE A 1 503 ? 9.487 31.020 -1.453 1.00 90.75 503 PHE A O 1
ATOM 3999 N N . VAL A 1 504 ? 10.355 30.702 -3.494 1.00 87.81 504 VAL A N 1
ATOM 4000 C CA . VAL A 1 504 ? 11.600 31.446 -3.232 1.00 87.81 504 VAL A CA 1
ATOM 4001 C C . VAL A 1 504 ? 11.329 32.938 -3.015 1.00 87.81 504 VAL A C 1
ATOM 4003 O O . VAL A 1 504 ? 11.938 33.536 -2.134 1.00 87.81 504 VAL A O 1
ATOM 4006 N N . GLU A 1 505 ? 10.407 33.538 -3.772 1.00 89.62 505 GLU A N 1
ATOM 4007 C CA . GLU A 1 505 ? 10.009 34.947 -3.611 1.00 89.62 505 GLU A CA 1
ATOM 4008 C C . GLU A 1 505 ? 9.320 35.222 -2.260 1.00 89.62 505 GLU A C 1
ATOM 4010 O O . GLU A 1 505 ? 9.451 36.319 -1.720 1.00 89.62 505 GLU A O 1
ATOM 4015 N N . HIS A 1 506 ? 8.635 34.224 -1.688 1.00 88.00 506 HIS A N 1
ATOM 4016 C CA . HIS A 1 506 ? 7.842 34.351 -0.457 1.00 88.00 506 HIS A CA 1
ATOM 4017 C C . HIS A 1 506 ? 8.451 33.622 0.758 1.00 88.00 506 HIS A C 1
ATOM 4019 O O . HIS A 1 506 ? 7.805 33.528 1.804 1.00 88.00 506 HIS A O 1
ATOM 4025 N N . ILE A 1 507 ? 9.704 33.154 0.666 1.00 85.31 507 ILE A N 1
ATOM 4026 C CA . ILE A 1 507 ? 10.377 32.349 1.707 1.00 85.31 507 ILE A CA 1
ATOM 4027 C C . ILE A 1 507 ? 10.393 33.013 3.094 1.00 85.31 507 ILE A C 1
ATOM 4029 O O . ILE A 1 507 ? 10.326 32.326 4.111 1.00 85.31 507 ILE A O 1
ATOM 4033 N N . ASN A 1 508 ? 10.383 34.347 3.149 1.00 74.25 508 ASN A N 1
ATOM 4034 C CA . ASN A 1 508 ? 10.349 35.119 4.394 1.00 74.25 508 ASN A CA 1
ATOM 4035 C C . ASN A 1 508 ? 9.110 34.811 5.265 1.00 74.25 508 ASN A C 1
ATOM 4037 O O . ASN A 1 508 ? 9.168 34.967 6.481 1.00 74.25 508 ASN A O 1
ATOM 4041 N N . GLY A 1 509 ? 7.996 34.356 4.672 1.00 69.94 509 GLY A N 1
ATOM 4042 C CA . GLY A 1 509 ? 6.813 33.919 5.429 1.00 69.94 509 GLY A CA 1
ATOM 4043 C C . GLY A 1 509 ? 7.033 32.611 6.199 1.00 69.94 509 GLY A C 1
ATOM 4044 O O . GLY A 1 509 ? 6.403 32.381 7.226 1.00 69.94 509 GLY A O 1
ATOM 4045 N N . MET A 1 510 ? 7.962 31.773 5.735 1.00 72.75 510 MET A N 1
ATOM 4046 C CA . MET A 1 510 ? 8.414 30.570 6.434 1.00 72.75 510 MET A CA 1
ATOM 4047 C C . MET A 1 510 ? 9.499 30.914 7.462 1.00 72.75 510 MET A C 1
ATOM 4049 O O . MET A 1 510 ? 9.458 30.408 8.578 1.00 72.75 510 MET A O 1
ATOM 4053 N N . ASP A 1 511 ? 10.407 31.831 7.119 1.00 65.06 511 ASP A N 1
ATOM 4054 C CA . ASP A 1 511 ? 11.487 32.312 7.992 1.00 65.06 511 ASP A CA 1
ATOM 4055 C C . ASP A 1 511 ? 10.978 32.876 9.323 1.00 65.06 511 ASP A C 1
ATOM 4057 O O . ASP A 1 511 ? 11.416 32.447 10.385 1.00 65.06 511 ASP A O 1
ATOM 4061 N N . GLN A 1 512 ? 9.937 33.712 9.285 1.00 64.44 512 GLN A N 1
ATOM 4062 C CA . GLN A 1 512 ? 9.288 34.246 10.490 1.00 64.44 512 GLN A CA 1
ATOM 4063 C C . GLN A 1 512 ? 8.755 33.146 11.430 1.00 64.44 512 GLN A C 1
ATOM 4065 O O . GLN A 1 512 ? 8.805 33.292 12.651 1.00 64.44 512 GLN A O 1
ATOM 4070 N N . LEU A 1 513 ? 8.259 32.027 10.884 1.00 59.75 513 LEU A N 1
ATOM 4071 C CA . LEU A 1 513 ? 7.785 30.891 11.683 1.00 59.75 513 LEU A CA 1
ATOM 4072 C C . LEU A 1 513 ? 8.946 30.078 12.267 1.00 59.75 513 LEU A C 1
ATOM 4074 O O . LEU A 1 513 ? 8.837 29.591 13.396 1.00 59.75 513 LEU A O 1
ATOM 4078 N N . PHE A 1 514 ? 10.056 29.954 11.530 1.00 63.25 514 PHE A N 1
ATOM 4079 C CA . PHE A 1 514 ? 11.287 29.368 12.053 1.00 63.25 514 PHE A CA 1
ATOM 4080 C C . PHE A 1 514 ? 11.861 30.236 13.180 1.00 63.25 514 PHE A C 1
ATOM 4082 O O . PHE A 1 514 ? 12.077 29.714 14.270 1.00 63.25 514 PHE A O 1
ATOM 4089 N N . GLU A 1 515 ? 12.019 31.550 12.991 1.00 58.69 515 GLU A N 1
ATOM 4090 C CA . GLU A 1 515 ? 12.526 32.454 14.032 1.00 58.69 515 GLU A CA 1
ATOM 4091 C C . GLU A 1 515 ? 11.720 32.343 15.336 1.00 58.69 515 GLU A C 1
ATOM 4093 O O . GLU A 1 515 ? 12.294 32.085 16.397 1.00 58.69 515 GLU A O 1
ATOM 4098 N N . VAL A 1 516 ? 10.389 32.458 15.274 1.00 58.75 516 VAL A N 1
ATOM 4099 C CA . VAL A 1 516 ? 9.518 32.379 16.464 1.00 58.75 516 VAL A CA 1
ATOM 4100 C C . VAL A 1 516 ? 9.632 31.032 17.186 1.00 58.75 516 VAL A C 1
ATOM 4102 O O . VAL A 1 516 ? 9.564 30.990 18.413 1.00 58.75 516 VAL A O 1
ATOM 4105 N N . SER A 1 517 ? 9.830 29.938 16.449 1.00 55.91 517 SER A N 1
ATOM 4106 C CA . SER A 1 517 ? 9.847 28.583 17.017 1.00 55.91 517 SER A CA 1
ATOM 4107 C C . SER A 1 517 ? 11.221 28.142 17.533 1.00 55.91 517 SER A C 1
ATOM 4109 O O . SER A 1 517 ? 11.301 27.170 18.280 1.00 55.91 517 SER A O 1
ATOM 4111 N N . PHE A 1 518 ? 12.303 28.820 17.131 1.00 60.09 518 PHE A N 1
ATOM 4112 C CA . PHE A 1 518 ? 13.664 28.283 17.249 1.00 60.09 518 PHE A CA 1
A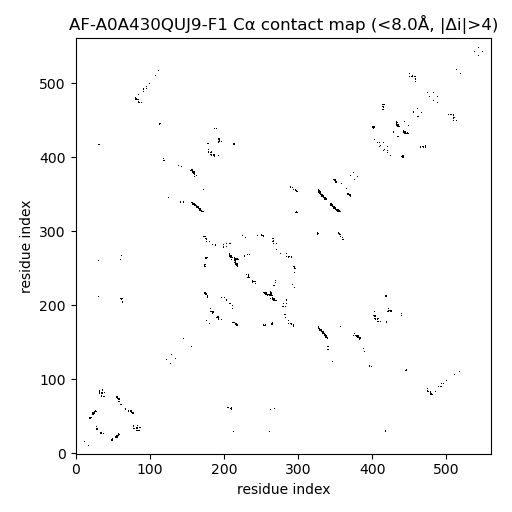TOM 4113 C C . PHE A 1 518 ? 14.744 29.266 17.755 1.00 60.09 518 PHE A C 1
ATOM 4115 O O . PHE A 1 518 ? 15.914 28.880 17.844 1.00 60.09 518 PHE A O 1
ATOM 4122 N N . THR A 1 519 ? 14.406 30.515 18.103 1.00 46.69 519 THR A N 1
ATOM 4123 C CA . THR A 1 519 ? 15.391 31.557 18.498 1.00 46.69 519 THR A CA 1
ATOM 4124 C C . THR A 1 519 ? 15.825 31.568 19.971 1.00 46.69 519 THR A C 1
ATOM 4126 O O . THR A 1 519 ? 16.730 32.324 20.337 1.00 46.69 519 THR A O 1
ATOM 4129 N N . THR A 1 520 ? 15.279 30.717 20.843 1.00 42.44 520 THR A N 1
ATOM 4130 C CA . THR A 1 520 ? 15.616 30.670 22.283 1.00 42.44 520 THR A CA 1
ATOM 4131 C C . THR A 1 520 ? 16.945 29.961 22.604 1.00 42.44 520 THR A C 1
ATOM 4133 O O . THR A 1 520 ? 17.010 29.138 23.512 1.00 42.44 520 THR A O 1
ATOM 4136 N N . LEU A 1 521 ? 18.041 30.282 21.896 1.00 38.84 521 LEU A N 1
ATOM 4137 C CA . LEU A 1 521 ? 19.354 29.655 22.154 1.00 38.84 521 LEU A CA 1
ATOM 4138 C C . LEU A 1 521 ? 20.611 30.481 21.805 1.00 38.84 521 LEU A C 1
ATOM 4140 O O . LEU A 1 521 ? 21.718 29.945 21.762 1.00 38.84 521 LEU A O 1
ATOM 4144 N N . ALA A 1 522 ? 20.499 31.805 21.656 1.00 35.72 522 ALA A N 1
ATOM 4145 C CA . ALA A 1 522 ? 21.644 32.692 21.383 1.00 35.72 522 ALA A CA 1
ATOM 4146 C C . ALA A 1 522 ? 22.689 32.813 22.529 1.00 35.72 522 ALA A C 1
ATOM 4148 O O . ALA A 1 522 ? 23.642 33.583 22.411 1.00 35.72 522 ALA A O 1
ATOM 4149 N N . SER A 1 523 ? 22.530 32.090 23.646 1.00 32.09 523 SER A N 1
ATOM 4150 C CA . SER A 1 523 ? 23.315 32.261 24.881 1.00 32.09 523 SER A CA 1
ATOM 4151 C C . SER A 1 523 ? 24.233 31.090 25.274 1.00 32.09 523 SER A C 1
ATOM 4153 O O . SER A 1 523 ? 25.039 31.262 26.189 1.00 32.09 523 SER A O 1
ATOM 4155 N N . SER A 1 524 ? 24.199 29.930 24.600 1.00 33.34 524 SER A N 1
ATOM 4156 C CA . SER A 1 524 ? 25.119 28.810 24.895 1.00 33.34 524 SER A CA 1
ATOM 4157 C C . SER A 1 524 ? 26.131 28.565 23.771 1.00 33.34 524 SER A C 1
ATOM 4159 O O . SER A 1 524 ? 25.992 27.660 22.947 1.00 33.34 524 SER A O 1
ATOM 4161 N N . GLY A 1 525 ? 27.191 29.374 23.744 1.00 33.94 525 GLY A N 1
ATOM 4162 C CA . GLY A 1 525 ? 28.250 29.260 22.744 1.00 33.94 525 GLY A CA 1
ATOM 4163 C C . GLY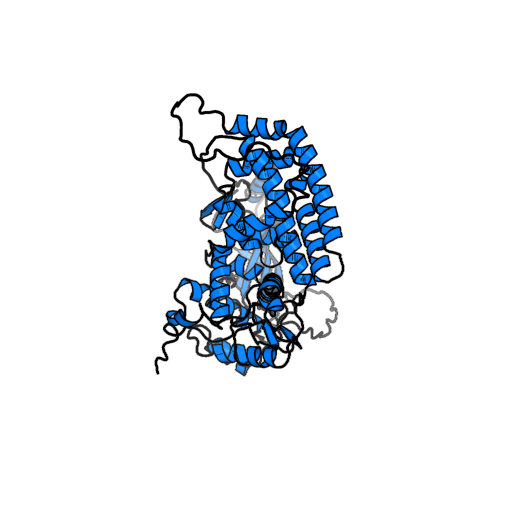 A 1 525 ? 29.099 27.990 22.882 1.00 33.94 525 GLY A C 1
ATOM 4164 O O . GLY A 1 525 ? 29.996 27.932 23.723 1.00 33.94 525 GLY A O 1
ATOM 4165 N N . LYS A 1 526 ? 28.894 27.018 21.985 1.00 27.61 526 LYS A N 1
ATOM 4166 C CA . LYS A 1 526 ? 29.927 26.066 21.536 1.00 27.61 526 LYS A CA 1
ATOM 4167 C C . LYS A 1 526 ? 29.782 25.818 20.028 1.00 27.61 526 LYS A C 1
ATOM 4169 O O . LYS A 1 526 ? 28.681 25.493 19.592 1.00 27.61 526 LYS A O 1
ATOM 4174 N N . PRO A 1 527 ? 30.856 25.939 19.226 1.00 30.23 527 PRO A N 1
ATOM 4175 C CA . PRO A 1 527 ? 30.799 25.626 17.803 1.00 30.23 527 PRO A CA 1
ATOM 4176 C C . PRO A 1 527 ? 30.761 24.105 17.597 1.00 30.23 527 PRO A C 1
ATOM 4178 O O . PRO A 1 527 ? 31.539 23.375 18.215 1.00 30.23 527 PRO A O 1
ATOM 4181 N N . LEU A 1 528 ? 29.887 23.631 16.707 1.00 31.08 528 LEU A N 1
ATOM 4182 C CA . LEU A 1 528 ? 29.874 22.241 16.244 1.00 31.08 528 LEU A CA 1
ATOM 4183 C C . LEU A 1 528 ? 30.470 22.130 14.836 1.00 31.08 528 LEU A C 1
ATOM 4185 O O . LEU A 1 528 ? 30.424 23.066 14.041 1.00 31.08 528 LEU A O 1
ATOM 4189 N N . SER A 1 529 ? 31.137 21.000 14.599 1.00 29.19 529 SER A N 1
ATOM 4190 C CA . SER A 1 529 ? 32.229 20.885 13.628 1.00 29.19 529 SER A CA 1
ATOM 4191 C C . SER A 1 529 ? 31.790 20.629 12.181 1.00 29.19 529 SER A C 1
ATOM 4193 O O . SER A 1 529 ? 30.708 20.117 11.900 1.00 29.19 529 SER A O 1
ATOM 4195 N N . SER A 1 530 ? 32.701 20.940 11.264 1.00 34.44 530 SER A N 1
ATOM 4196 C CA . SER A 1 530 ? 32.579 20.833 9.813 1.00 34.44 530 SER A CA 1
ATOM 4197 C C . SER A 1 530 ? 32.366 19.406 9.290 1.00 34.44 530 SER A C 1
ATOM 4199 O O . SER A 1 530 ? 33.135 18.494 9.604 1.00 34.44 530 SER A O 1
ATOM 4201 N N . ARG A 1 531 ? 31.392 19.236 8.374 1.00 27.50 531 ARG A N 1
ATOM 4202 C CA . ARG A 1 531 ? 31.446 18.186 7.330 1.00 27.50 531 ARG A CA 1
ATOM 4203 C C . ARG A 1 531 ? 30.539 18.352 6.094 1.00 27.50 531 ARG A C 1
ATOM 4205 O O . ARG A 1 531 ? 30.247 17.355 5.445 1.00 27.50 531 ARG A O 1
ATOM 4212 N N . PHE A 1 532 ? 30.141 19.573 5.718 1.00 28.98 532 PHE A N 1
ATOM 4213 C CA . PHE A 1 532 ? 29.356 19.814 4.488 1.00 28.98 532 PHE A CA 1
ATOM 4214 C C . PHE A 1 532 ? 29.846 21.009 3.648 1.00 28.98 532 PHE A C 1
ATOM 4216 O O . PHE A 1 532 ? 29.056 21.790 3.129 1.00 28.98 532 PHE A O 1
ATOM 4223 N N . ASP A 1 533 ? 31.163 21.106 3.450 1.00 26.52 533 ASP A N 1
ATOM 4224 C CA . ASP A 1 533 ? 31.753 21.962 2.413 1.00 26.52 533 ASP A CA 1
ATOM 4225 C C . ASP A 1 533 ? 32.100 21.140 1.164 1.00 26.52 533 ASP A C 1
ATOM 4227 O O . ASP A 1 533 ? 33.188 20.575 1.075 1.00 26.52 533 ASP A O 1
ATOM 4231 N N . PHE A 1 534 ? 31.187 21.098 0.186 1.00 25.58 534 PHE A N 1
ATOM 4232 C CA . PHE A 1 534 ? 31.506 21.436 -1.211 1.00 25.58 534 PHE A CA 1
ATOM 4233 C C . PHE A 1 534 ? 30.239 21.580 -2.077 1.00 25.58 534 PHE A C 1
ATOM 4235 O O . PHE A 1 534 ? 29.185 21.045 -1.755 1.00 25.58 534 PHE A O 1
ATOM 4242 N N . ILE A 1 535 ? 30.382 22.255 -3.227 1.00 27.02 535 ILE A N 1
ATOM 4243 C CA . ILE A 1 535 ? 29.326 22.564 -4.221 1.00 27.02 535 ILE A CA 1
ATOM 4244 C C . ILE A 1 535 ? 28.400 23.720 -3.795 1.00 27.02 535 ILE A C 1
ATOM 4246 O O . ILE A 1 535 ? 27.186 23.600 -3.638 1.00 27.02 535 ILE A O 1
ATOM 4250 N N . CYS A 1 536 ? 28.993 24.912 -3.716 1.00 27.80 536 CYS A N 1
ATOM 4251 C CA . CYS A 1 536 ? 28.255 26.169 -3.816 1.00 27.80 536 CYS A CA 1
ATOM 4252 C C . CYS A 1 536 ? 28.174 26.617 -5.293 1.00 27.80 536 CYS A C 1
ATOM 4254 O O . CYS A 1 536 ? 29.149 26.471 -6.027 1.00 27.80 536 CYS A O 1
ATOM 4256 N N . LYS A 1 537 ? 27.041 27.223 -5.690 1.00 29.70 537 LYS A N 1
ATOM 4257 C CA . LYS A 1 537 ? 26.631 27.615 -7.066 1.00 29.70 537 LYS A CA 1
ATOM 4258 C C . LYS A 1 537 ? 26.116 26.470 -7.963 1.00 29.70 537 LYS A C 1
ATOM 4260 O O . LYS A 1 537 ? 26.796 26.037 -8.888 1.00 29.70 537 LYS A O 1
ATOM 4265 N N . MET A 1 538 ? 24.846 26.096 -7.782 1.00 31.31 538 MET A N 1
ATOM 4266 C CA . MET A 1 538 ? 24.013 25.627 -8.898 1.00 31.31 538 MET A CA 1
ATOM 4267 C C . MET A 1 538 ? 22.927 26.660 -9.197 1.00 31.31 538 MET A C 1
ATOM 4269 O O . MET A 1 538 ? 22.240 27.135 -8.297 1.00 31.31 538 MET A O 1
ATOM 4273 N N . ASP A 1 539 ? 22.827 27.010 -10.474 1.00 34.81 539 ASP A N 1
ATOM 4274 C CA . ASP A 1 539 ? 21.819 27.891 -11.054 1.00 34.81 539 ASP A CA 1
ATOM 4275 C C . ASP A 1 539 ? 20.605 27.038 -11.454 1.00 34.81 539 ASP A C 1
ATOM 4277 O O . ASP A 1 539 ? 20.766 25.992 -12.091 1.00 34.81 539 ASP A O 1
ATOM 4281 N N . PHE A 1 540 ? 19.400 27.464 -11.067 1.00 37.09 540 PHE A N 1
ATOM 4282 C CA . PHE A 1 540 ? 18.172 26.670 -11.191 1.00 37.09 540 PHE A CA 1
ATOM 4283 C C . PHE A 1 540 ? 17.799 26.342 -12.649 1.00 37.09 540 PHE A C 1
ATOM 4285 O O . PHE A 1 540 ? 17.079 25.381 -12.913 1.00 37.09 540 PHE A O 1
ATOM 4292 N N . SER A 1 541 ? 18.338 27.100 -13.608 1.00 32.25 541 SER A N 1
ATOM 4293 C CA . SER A 1 541 ? 18.194 26.850 -15.048 1.00 32.25 541 SER A CA 1
ATOM 4294 C C . SER A 1 541 ? 18.875 25.558 -15.538 1.00 32.25 541 SER A C 1
ATOM 4296 O O . SER A 1 541 ? 18.432 24.969 -16.526 1.00 32.25 541 SER A O 1
ATOM 4298 N N . LYS A 1 542 ? 19.932 25.088 -14.858 1.00 37.34 542 LYS A N 1
ATOM 4299 C CA . LYS A 1 542 ? 20.741 23.933 -15.298 1.00 37.34 542 LYS A CA 1
ATOM 4300 C C . LYS A 1 542 ? 20.267 22.596 -14.734 1.00 37.34 542 LYS A C 1
ATOM 4302 O O . LYS A 1 542 ? 20.391 21.571 -15.394 1.00 37.34 542 LYS A O 1
ATOM 4307 N N . THR A 1 543 ? 19.683 22.588 -13.538 1.00 42.28 543 THR A N 1
ATOM 4308 C CA . THR A 1 543 ? 19.266 21.346 -12.860 1.00 42.28 543 THR A CA 1
ATOM 4309 C C . THR A 1 543 ? 18.118 20.626 -13.575 1.00 42.28 543 THR A C 1
ATOM 4311 O O . THR A 1 543 ? 17.927 19.432 -13.375 1.00 42.28 543 THR A O 1
ATOM 4314 N N . LEU A 1 544 ? 17.358 21.337 -14.415 1.00 40.66 544 LEU A N 1
ATOM 4315 C CA . LEU A 1 544 ? 16.256 20.772 -15.198 1.00 40.66 544 LEU A CA 1
ATOM 4316 C C . LEU A 1 544 ? 16.679 20.257 -16.588 1.00 40.66 544 LEU A C 1
ATOM 4318 O O . LEU A 1 544 ? 15.854 19.648 -17.268 1.00 40.66 544 LEU A O 1
ATOM 4322 N N . THR A 1 545 ? 17.926 20.485 -17.015 1.00 38.47 545 THR A N 1
ATOM 4323 C CA . THR A 1 545 ? 18.381 20.252 -18.401 1.00 38.47 545 THR A CA 1
ATOM 4324 C C . THR A 1 545 ? 19.591 19.318 -18.543 1.00 38.47 545 THR A C 1
ATOM 4326 O O . THR A 1 545 ? 19.950 18.993 -19.671 1.00 38.47 545 THR A O 1
ATOM 4329 N N . ASP A 1 546 ? 20.214 18.862 -17.449 1.00 39.91 546 ASP A N 1
ATOM 4330 C CA . ASP A 1 546 ? 21.497 18.136 -17.496 1.00 39.91 546 ASP A CA 1
ATOM 4331 C C . ASP A 1 546 ? 21.397 16.654 -17.065 1.00 39.91 546 ASP A C 1
ATOM 4333 O O . ASP A 1 546 ? 21.512 16.314 -15.880 1.00 39.91 546 ASP A O 1
ATOM 4337 N N . GLU A 1 547 ? 21.245 15.761 -18.054 1.00 39.06 547 GLU A N 1
ATOM 4338 C CA . GLU A 1 547 ? 21.210 14.292 -17.901 1.00 39.06 547 GLU A CA 1
ATOM 4339 C C . GLU A 1 547 ? 22.404 13.726 -17.108 1.00 39.06 547 GLU A C 1
ATOM 4341 O O . GLU A 1 547 ? 22.287 12.693 -16.443 1.00 39.06 547 GLU A O 1
ATOM 4346 N N . LYS A 1 548 ? 23.565 14.400 -17.124 1.00 36.06 548 LYS A N 1
ATOM 4347 C CA . LYS A 1 548 ? 24.783 13.917 -16.448 1.00 36.06 548 LYS A CA 1
ATOM 4348 C C . LYS A 1 548 ? 24.671 13.902 -14.926 1.00 36.06 548 LYS A C 1
ATOM 4350 O O . LYS A 1 548 ? 25.483 13.251 -14.268 1.00 36.06 548 LYS A O 1
ATOM 4355 N N . THR A 1 549 ? 23.692 14.604 -14.358 1.00 39.34 549 THR A N 1
ATOM 4356 C CA . THR A 1 549 ? 23.462 14.596 -12.907 1.00 39.34 549 THR A CA 1
ATOM 4357 C C . THR A 1 549 ? 22.792 13.292 -12.457 1.00 39.34 549 THR A C 1
ATOM 4359 O O . THR A 1 549 ? 23.157 12.761 -11.410 1.00 39.34 549 THR A O 1
ATOM 4362 N N . LEU A 1 550 ? 21.890 12.719 -13.271 1.00 40.44 550 LEU A N 1
ATOM 4363 C CA . LEU A 1 550 ? 21.229 11.437 -12.978 1.00 40.44 550 LEU A CA 1
ATOM 4364 C C . LEU A 1 550 ? 22.227 10.266 -12.966 1.00 40.44 550 LEU A C 1
ATOM 4366 O O . LEU A 1 550 ? 22.188 9.422 -12.070 1.00 40.44 550 LEU A O 1
ATOM 4370 N N . SER A 1 551 ? 23.153 10.228 -13.931 1.00 36.84 551 SER A N 1
ATOM 4371 C CA . SER A 1 551 ? 24.068 9.089 -14.113 1.00 36.84 551 SER A CA 1
ATOM 4372 C C . SER A 1 551 ? 25.061 8.889 -12.963 1.00 36.84 551 SER A C 1
ATOM 4374 O O . SER A 1 551 ? 25.475 7.761 -12.703 1.00 36.84 551 SER A O 1
ATOM 4376 N N . LYS A 1 552 ? 25.421 9.957 -12.239 1.00 34.00 552 LYS A N 1
ATOM 4377 C CA . LYS A 1 552 ? 26.273 9.865 -11.041 1.00 34.00 552 LYS A CA 1
ATOM 4378 C C . LYS A 1 552 ? 25.511 9.482 -9.774 1.00 34.00 552 LYS A C 1
ATOM 4380 O O . LYS A 1 552 ? 26.135 8.950 -8.862 1.00 34.00 552 LYS A O 1
ATOM 4385 N N . GLN A 1 553 ? 24.203 9.736 -9.716 1.00 35.25 553 GLN A N 1
ATOM 4386 C CA . GLN A 1 553 ? 23.373 9.369 -8.568 1.00 35.25 553 GLN A CA 1
ATOM 4387 C C . GLN A 1 553 ? 23.041 7.866 -8.599 1.00 35.25 553 GLN A C 1
ATOM 4389 O O . GLN A 1 553 ? 23.288 7.187 -7.607 1.00 35.25 553 GLN A O 1
ATOM 4394 N N . LYS A 1 554 ? 22.651 7.313 -9.767 1.00 33.28 554 LYS A N 1
ATOM 4395 C CA . LYS A 1 554 ? 22.428 5.856 -9.936 1.00 33.28 554 LYS A CA 1
ATOM 4396 C C . LYS A 1 554 ? 23.649 4.999 -9.559 1.00 33.28 554 LYS A C 1
ATOM 4398 O O . LYS A 1 554 ? 23.479 3.883 -9.086 1.00 33.28 554 LYS A O 1
ATOM 4403 N N . LEU A 1 555 ? 24.870 5.525 -9.718 1.00 30.97 555 LEU A N 1
ATOM 4404 C CA . LEU A 1 555 ? 26.106 4.832 -9.324 1.00 30.97 555 LEU A CA 1
ATOM 4405 C C . LEU A 1 555 ? 26.354 4.786 -7.803 1.00 30.97 555 LEU A C 1
ATOM 4407 O O . LEU A 1 555 ? 27.203 4.019 -7.356 1.00 30.97 555 LEU A O 1
ATOM 4411 N N . TYR A 1 556 ? 25.679 5.635 -7.023 1.00 28.73 556 TYR A N 1
ATOM 4412 C CA . TYR A 1 556 ? 25.816 5.688 -5.564 1.00 28.73 556 TYR A CA 1
ATOM 4413 C C . TYR A 1 556 ? 24.815 4.746 -4.883 1.00 28.73 556 TYR A C 1
ATOM 4415 O O . TYR A 1 556 ? 25.168 4.038 -3.938 1.00 28.73 556 TYR A O 1
ATOM 4423 N N . ASP A 1 557 ? 23.594 4.672 -5.418 1.00 31.44 557 ASP A N 1
ATOM 4424 C CA . ASP A 1 557 ? 22.546 3.780 -4.911 1.00 31.44 557 ASP A CA 1
ATOM 4425 C C . ASP A 1 557 ? 22.867 2.298 -5.202 1.00 31.44 557 ASP A C 1
ATOM 4427 O O . ASP A 1 557 ? 22.586 1.435 -4.375 1.00 31.44 557 ASP A O 1
ATOM 4431 N N . SER A 1 558 ? 23.606 1.997 -6.283 1.00 31.02 558 SER A N 1
ATOM 4432 C CA . SER A 1 558 ? 24.148 0.650 -6.557 1.00 31.02 558 SER A CA 1
ATOM 4433 C C . SER A 1 558 ? 25.195 0.145 -5.547 1.00 31.02 558 SER A C 1
ATOM 4435 O O . SER A 1 558 ? 25.677 -0.977 -5.681 1.00 31.02 558 SER A O 1
ATOM 4437 N N . THR A 1 559 ? 25.580 0.962 -4.561 1.00 27.98 559 THR A N 1
ATOM 4438 C CA . THR A 1 559 ? 26.492 0.589 -3.460 1.00 27.98 559 THR A CA 1
ATOM 4439 C C . THR A 1 559 ? 25.823 0.566 -2.078 1.00 27.98 559 THR A C 1
ATOM 4441 O O . THR A 1 559 ? 26.516 0.361 -1.083 1.00 27.98 559 THR A O 1
ATOM 4444 N N . CYS A 1 560 ? 24.499 0.748 -2.009 1.00 27.17 560 CYS A N 1
ATOM 4445 C CA . CYS A 1 560 ? 23.701 0.722 -0.772 1.00 27.17 560 CYS A CA 1
ATOM 4446 C C . CYS A 1 560 ? 22.463 -0.202 -0.864 1.00 27.17 560 CYS A C 1
ATOM 4448 O O . CYS A 1 560 ? 21.457 0.050 -0.197 1.00 27.17 560 CYS A O 1
ATOM 4450 N N . LEU A 1 561 ? 22.554 -1.270 -1.666 1.00 27.25 561 LEU A N 1
ATOM 4451 C CA . LEU A 1 561 ? 21.635 -2.418 -1.687 1.00 27.25 561 LEU A CA 1
ATOM 4452 C C . LEU A 1 561 ? 22.357 -3.675 -1.180 1.00 27.25 561 LEU A C 1
ATOM 4454 O O . LEU A 1 561 ? 23.512 -3.883 -1.616 1.00 27.25 561 LEU A O 1
#

Organism: Schistosoma bovis (NCBI:txid6184)

Secondary structure (DSSP, 8-state):
----SSTTGGGGGG--TTTT-SEEEE-S-SSHHHHHHHHHHHHHHTTTSPSSPEEEE---SS-SHHHHHHHHHS-B---HHHHHHHHHHHHHHHHHHHHHHHHHHHH----------------BTTB----HHHHHHHHHHHH--------S----PEEEEEEEEEEEEEPPP-SB-HHHHHHHIIIII---HHHHHHHHHHHHHTTSBS-S-----SPPTT--HHHHHHHGGG-TTTHHHHHHHHHH-PPPPPP----SS-PPB-BSS---HHHH-HHHHHHHHHHHHHHHHHH--------------------------------EEEEEEEEEEEETTTEEEEEEEEEEEE-GGGGTSGGG----BPPPGGGGSTT-EE--SS----------PPPPPBHHHHHHHHHHHT-STTTTHHHHHHHHHHTTSEEE-GGGBEEEPHHHHHHHHHHHHH-GGGTSTHHHHHHHHHHHHHHTTSS-HHHHHHHHHHHHHHHHHHHHHTTHHHHHHHHHHH-TTTT---PPPP---------TTTTTT-THHHHHHHHHHTT--